Protein AF-0000000079302367 (afdb_homodimer)

Solvent-accessible surface area (backbone atoms only — not comparable to full-atom values): 34141 Å² total; per-residue (Å²): 117,46,9,72,86,81,60,44,72,35,74,45,74,43,63,56,77,73,46,27,23,23,68,73,56,40,56,49,46,55,49,51,53,35,51,49,46,25,59,76,66,64,60,62,61,90,59,39,60,32,37,29,48,34,66,18,32,57,46,22,48,43,43,52,51,46,42,41,73,74,53,30,48,51,33,35,38,31,72,40,42,55,56,62,70,60,32,54,51,22,50,52,38,38,52,52,52,26,62,77,69,74,44,51,33,32,38,38,47,39,31,80,61,70,69,45,25,35,63,58,44,14,68,52,58,70,42,57,46,66,57,51,44,48,49,49,50,55,51,51,54,32,51,50,28,52,76,68,68,24,61,33,37,37,40,38,48,23,22,51,55,53,34,18,51,51,51,51,36,46,36,53,60,39,70,70,59,56,59,60,58,66,53,55,39,76,58,49,89,82,36,42,15,40,26,25,55,36,42,82,36,44,65,65,57,50,48,50,48,27,58,75,72,64,58,77,51,49,84,74,72,65,84,78,53,70,84,38,64,61,57,54,40,35,53,29,50,46,57,49,28,73,80,37,58,35,37,56,58,39,22,44,50,34,36,62,70,65,45,40,74,42,56,57,77,69,83,79,74,74,70,38,55,11,77,83,70,54,47,61,18,80,48,63,60,30,71,60,57,52,46,51,50,47,26,52,54,49,32,33,75,70,65,74,39,62,86,82,66,73,92,58,92,70,79,79,65,44,77,51,131,116,46,10,72,85,80,60,46,70,35,73,44,74,42,63,57,76,73,47,28,22,21,68,71,57,39,56,48,47,54,49,51,54,34,50,49,45,25,59,75,66,63,60,61,61,89,59,38,60,33,37,27,49,33,65,19,33,56,47,21,48,44,44,53,51,46,42,41,73,73,53,29,49,51,33,33,38,30,70,41,44,55,55,61,68,59,33,53,51,21,50,50,39,39,52,52,52,27,62,76,67,73,44,50,34,32,37,37,47,39,31,81,60,70,70,47,24,34,63,58,44,13,68,53,56,71,43,57,46,65,57,50,41,49,48,49,50,55,50,51,54,35,51,49,28,53,75,69,69,25,60,33,36,36,40,37,49,23,22,50,56,53,35,19,49,51,49,51,36,46,37,54,61,39,68,71,60,56,61,59,56,65,55,58,40,75,58,49,90,81,35,42,15,39,28,26,56,36,42,83,36,43,64,65,55,51,48,49,47,27,57,76,73,65,58,78,52,50,84,74,72,65,84,76,52,69,85,39,64,58,58,53,40,34,51,28,50,47,58,50,27,73,78,37,58,36,36,57,58,39,24,43,51,33,37,62,70,66,46,41,71,44,57,62,76,70,79,80,76,75,70,40,54,11,77,83,73,54,48,62,18,80,49,63,58,29,71,60,58,51,46,51,51,47,26,52,54,48,32,34,74,70,66,75,40,60,86,82,65,74,91,58,92,72,77,80,66,44,76,52,129

Nearest PDB structures (foldseek):
  5ztb-assembly3_C  TM=9.792E-01  e=1.401E-47  Thermus thermophilus HB27
  5gha-assembly2_C  TM=9.836E-01  e=6.982E-47  Thermus thermophilus HB27
  5gha-assembly1_A  TM=9.808E-01  e=7.800E-47  Thermus thermophilus HB27
  5b4f-assembly1_A-2  TM=9.848E-01  e=1.552E-45  Thermus thermophilus HB27
  5mko-assembly1_A  TM=9.497E-01  e=3.159E-29  Pyrococcus horikoshii OT3

Organism: Thermus brockianus (NCBI:txid56956)

Foldseek 3Di:
DAAPPPRHDFDDDQVLVPGTHHLVVLLVCLLVLLVVLCVVVVVDDQQEAEEQEAQQALLSLLVQVSCVVSNHLYEYEYEQQPLPPSSVVRVVLVLVSCVVVVHKYWYHYPCVQFNDGLVLLCVQLVHQSVVLVVVLCQLVQLQCCVVVVHQEYEYRDALLQLLLQCVVCVVVPDLQSLLQRDQWDHDDVSGHIYGYSRNQPDPVSSVSNCVSVVRDGDPDDRPSCPPPSSVVSSVVVVVVCVVPPNVSNCSNVVSVPPPSVVSPNPDDQDWFAAPQAGHTDNDNHHPNVVSSVSSVVRCVVVPVDPPPDDGHSDDDIDIDD/DAAPPPRHDFDDDQVLVPGTHHLVVLLVVLLVLLVVLCVVVVVDDQQEAEEQEAQQALLSLLVQVSCVVSNHLYEYEYEQQPLPPSSVVRVVLVLVSCVVVVHKYWYHYPCVQFNDGLVLLCVQLVHQSVVLVVVLVQLVQLQCCVVVVHQEYEYRDALLQLLLQCVVCVVVPDLQSLLQRDQWRHDDVSGHIYGYSRNQPDPVSSVSNCVSVVRDGDPDDRPSCPPPSSVVSSVVVVVVCVVPPNVSVCSNVVSVPPPSVVSPDDDDQDWFAAPQAGHTDNDNHHPNVVSSVSSVVSCVVVPVDPPPDDGHSDDDIDIDD

Sequence (642 aa):
MVCKVCGEKAQVEVRSRGFALCRAHYLDWFVKETERAIRRHGMLKPGERVLVAVSGGKDSLALWDVLSRLGYEAVGLHIELGIGEYSRRSLEVTEAFARERGLELWVVDLKEAYGFGVPELAALSGRVACSACGLSKRYILNQVAVEGGFRAVATGHNLDDEAAVLFGNLLNPQEDALVRQGPVLPEKPGLAARVKPFYRFSEREVLSYTLLRGIRYLHEECPNAQGAKSLLYKEALNLVEKEMPGAKLRFLEGFLEKLQPRLQAGEEVALRECERCGYPTTGSVCSFCRMWDAVYRRAKKRRLLPEEAAFHPHVEPLRVRMVCKVCGEKAQVEVRSRGFALCRAHYLDWFVKETERAIRRHGMLKPGERVLVAVSGGKDSLALWDVLSRLGYEAVGLHIELGIGEYSRRSLEVTEAFARERGLELWVVDLKEAYGFGVPELAALSGRVACSACGLSKRYILNQVAVEGGFRAVATGHNLDDEAAVLFGNLLNPQEDALVRQGPVLPEKPGLAARVKPFYRFSEREVLSYTLLRGIRYLHEECPNAQGAKSLLYKEALNLVEKEMPGAKLRFLEGFLEKLQPRLQAGEEVALRECERCGYPTTGSVCSFCRMWDAVYRRAKKRRLLPEEAAFHPHVEPLRVR

pLDDT: mean 94.35, std 5.66, range [59.5, 98.94]

Structure (mmCIF, N/CA/C/O backbone):
data_AF-0000000079302367-model_v1
#
loop_
_entity.id
_entity.type
_entity.pdbx_description
1 polymer 'ATP pyrophosphatase'
#
loop_
_atom_site.group_PDB
_atom_site.id
_atom_site.type_symbol
_atom_site.label_atom_id
_atom_site.label_alt_id
_atom_site.label_comp_id
_atom_site.label_asym_id
_atom_site.label_entity_id
_atom_site.label_seq_id
_atom_site.pdbx_PDB_ins_code
_atom_site.Cartn_x
_atom_site.Cartn_y
_atom_site.Cartn_z
_atom_site.occupancy
_atom_site.B_iso_or_equiv
_atom_site.auth_seq_id
_atom_site.auth_comp_id
_atom_site.auth_asym_id
_atom_site.auth_atom_id
_atom_site.pdbx_PDB_model_num
ATOM 1 N N . MET A 1 1 ? 28.938 3.402 14.266 1 86.81 1 MET A N 1
ATOM 2 C CA . MET A 1 1 ? 28.781 4.059 12.969 1 86.81 1 MET A CA 1
ATOM 3 C C . MET A 1 1 ? 29.453 5.43 12.977 1 86.81 1 MET A C 1
ATOM 5 O O . MET A 1 1 ? 29.609 6.043 14.031 1 86.81 1 MET A O 1
ATOM 9 N N . VAL A 1 2 ? 29.953 5.891 11.805 1 95.12 2 VAL A N 1
ATOM 10 C CA . VAL A 1 2 ? 30.688 7.152 11.75 1 95.12 2 VAL A CA 1
ATOM 11 C C . VAL A 1 2 ? 29.922 8.156 10.883 1 95.12 2 VAL A C 1
ATOM 13 O O . VAL A 1 2 ? 29.156 7.766 10 1 95.12 2 VAL A O 1
ATOM 16 N N . CYS A 1 3 ? 30.156 9.367 11.234 1 97.56 3 CYS A N 1
ATOM 17 C CA . CYS A 1 3 ? 29.547 10.461 10.477 1 97.56 3 CYS A CA 1
ATOM 18 C C . CYS A 1 3 ? 30.062 10.477 9.039 1 97.56 3 CYS A C 1
ATOM 20 O O . CYS A 1 3 ? 31.266 10.484 8.805 1 97.56 3 CYS A O 1
ATOM 22 N N . LYS A 1 4 ? 29.203 10.562 8.117 1 96.38 4 LYS A N 1
ATOM 23 C CA . LYS A 1 4 ? 29.531 10.516 6.699 1 96.38 4 LYS A CA 1
ATOM 24 C C . LYS A 1 4 ? 30.344 11.75 6.281 1 96.38 4 LYS A C 1
ATOM 26 O O . LYS A 1 4 ? 31.141 11.688 5.348 1 96.38 4 LYS A O 1
ATOM 31 N N . VAL A 1 5 ? 30.156 12.852 6.996 1 96.5 5 VAL A N 1
ATOM 32 C CA . VAL A 1 5 ? 30.734 14.133 6.59 1 96.5 5 VAL A CA 1
ATOM 33 C C . VAL A 1 5 ? 32.094 14.312 7.238 1 96.5 5 VAL A C 1
ATOM 35 O O . VAL A 1 5 ? 33.094 14.609 6.555 1 96.5 5 VAL A O 1
ATOM 38 N N . CYS A 1 6 ? 32.281 14.039 8.539 1 97.31 6 CYS A N 1
ATOM 39 C CA . CYS A 1 6 ? 33.531 14.414 9.227 1 97.31 6 CYS A CA 1
ATOM 40 C C . CYS A 1 6 ? 34.25 13.18 9.758 1 97.31 6 CYS A C 1
ATOM 42 O O . CYS A 1 6 ? 35.375 13.281 10.266 1 97.31 6 CYS A O 1
ATOM 44 N N . GLY A 1 7 ? 33.562 12.086 9.82 1 96 7 GLY A N 1
ATOM 45 C CA . GLY A 1 7 ? 34.219 10.859 10.25 1 96 7 GLY A CA 1
ATOM 46 C C . GLY A 1 7 ? 34.125 10.633 11.75 1 96 7 GLY A C 1
ATOM 47 O O . GLY A 1 7 ? 34.5 9.562 12.242 1 96 7 GLY A O 1
ATOM 48 N N . GLU A 1 8 ? 33.594 11.586 12.492 1 96.56 8 GLU A N 1
ATOM 49 C CA . GLU A 1 8 ? 33.438 11.438 13.938 1 96.56 8 GLU A CA 1
ATOM 50 C C . GLU A 1 8 ? 32.312 10.484 14.273 1 96.56 8 GLU A C 1
ATOM 52 O O . GLU A 1 8 ? 31.609 9.992 13.367 1 96.56 8 GLU A O 1
ATOM 57 N N . LYS A 1 9 ? 32.188 10.352 15.562 1 97.06 9 LYS A N 1
ATOM 58 C CA . LYS A 1 9 ? 31.141 9.445 16 1 97.06 9 LYS A CA 1
ATOM 59 C C . LYS A 1 9 ? 29.766 9.961 15.594 1 97.06 9 LYS A C 1
ATOM 61 O O . LYS A 1 9 ? 29.422 11.109 15.867 1 97.06 9 LYS A O 1
ATOM 66 N N . ALA A 1 10 ? 29 9.125 14.938 1 97.06 10 ALA A N 1
ATOM 67 C CA . ALA A 1 10 ? 27.656 9.5 14.516 1 97.06 10 ALA A CA 1
ATOM 68 C C . ALA A 1 10 ? 26.672 9.422 15.68 1 97.06 10 ALA A C 1
ATOM 70 O O . ALA A 1 10 ? 26.859 8.641 16.609 1 97.06 10 ALA A O 1
ATOM 71 N N . GLN A 1 11 ? 25.641 10.227 15.602 1 97 11 GLN A N 1
ATOM 72 C CA . GLN A 1 11 ? 24.609 10.203 16.625 1 97 11 GLN A CA 1
ATOM 73 C C . GLN A 1 11 ? 23.266 9.773 16.047 1 97 11 GLN A C 1
ATOM 75 O O . GLN A 1 11 ? 22.375 9.344 16.766 1 97 11 GLN A O 1
ATOM 80 N N . VAL A 1 12 ? 23.125 9.953 14.742 1 97.62 12 VAL A N 1
ATOM 81 C CA . VAL A 1 12 ? 21.859 9.594 14.094 1 97.62 12 VAL A CA 1
ATOM 82 C C . VAL A 1 12 ? 22.141 8.75 12.852 1 97.62 12 VAL A C 1
ATOM 84 O O . VAL A 1 12 ? 22.938 9.148 12 1 97.62 12 VAL A O 1
ATOM 87 N N . GLU A 1 13 ? 21.516 7.691 12.773 1 96 13 GLU A N 1
ATOM 88 C CA . GLU A 1 13 ? 21.547 6.875 11.562 1 96 13 GLU A CA 1
ATOM 89 C C . GLU A 1 13 ? 20.344 7.168 10.672 1 96 13 GLU A C 1
ATOM 91 O O . GLU A 1 13 ? 19.188 7.047 11.109 1 96 13 GLU A O 1
ATOM 96 N N . VAL A 1 14 ? 20.625 7.637 9.492 1 94.94 14 VAL A N 1
ATOM 97 C CA . VAL A 1 14 ? 19.578 7.801 8.484 1 94.94 14 VAL A CA 1
ATOM 98 C C . VAL A 1 14 ? 19.5 6.551 7.613 1 94.94 14 VAL A C 1
ATOM 100 O O . VAL A 1 14 ? 19.969 6.551 6.473 1 94.94 14 VAL A O 1
ATOM 103 N N . ARG A 1 15 ? 18.797 5.578 8.016 1 89.31 15 ARG A N 1
ATOM 104 C CA . ARG A 1 15 ? 18.781 4.238 7.441 1 89.31 15 ARG A CA 1
ATOM 105 C C . ARG A 1 15 ? 18.219 4.254 6.027 1 89.31 15 ARG A C 1
ATOM 107 O O . ARG A 1 15 ? 18.688 3.52 5.156 1 89.31 15 ARG A O 1
ATOM 114 N N . SER A 1 16 ? 17.219 5.023 5.848 1 90.69 16 SER A N 1
ATOM 115 C CA . SER A 1 16 ? 16.547 5.094 4.555 1 90.69 16 SER A CA 1
ATOM 116 C C . SER A 1 16 ? 17.5 5.594 3.467 1 90.69 16 SER A C 1
ATOM 118 O O . SER A 1 16 ? 17.297 5.312 2.283 1 90.69 16 SER A O 1
ATOM 120 N N . ARG A 1 17 ? 18.516 6.289 3.916 1 90.25 17 ARG A N 1
ATOM 121 C CA . ARG A 1 17 ? 19.438 6.895 2.951 1 90.25 17 ARG A CA 1
ATOM 122 C C . ARG A 1 17 ? 20.812 6.254 3.027 1 90.25 17 ARG A C 1
ATOM 124 O O . ARG A 1 17 ? 21.703 6.578 2.232 1 90.25 17 ARG A O 1
ATOM 131 N N . GLY A 1 18 ? 21.094 5.422 3.996 1 91.19 18 GLY A N 1
ATOM 132 C CA . GLY A 1 18 ? 22.297 4.594 4.051 1 91.19 18 GLY A CA 1
ATOM 133 C C . GLY A 1 18 ? 23.5 5.316 4.617 1 91.19 18 GLY A C 1
ATOM 134 O O . GLY A 1 18 ? 24.625 5.059 4.211 1 91.19 18 GLY A O 1
ATOM 135 N N . PHE A 1 19 ? 23.234 6.402 5.43 1 95.56 19 PHE A N 1
ATOM 136 C CA . PHE A 1 19 ? 24.359 7.07 6.059 1 95.56 19 PHE A CA 1
ATOM 137 C C . PHE A 1 19 ? 24.031 7.465 7.492 1 95.56 19 PHE A C 1
ATOM 139 O O . PHE A 1 19 ? 22.922 7.238 7.961 1 95.56 19 PHE A O 1
ATOM 146 N N . ALA A 1 20 ? 25.047 7.926 8.195 1 97.56 20 ALA A N 1
ATOM 147 C CA . ALA A 1 20 ? 24.906 8.414 9.562 1 97.56 20 ALA A CA 1
ATOM 148 C C . ALA A 1 20 ? 25.609 9.75 9.742 1 97.56 20 ALA A C 1
ATOM 150 O O . ALA A 1 20 ? 26.531 10.086 8.977 1 97.56 20 ALA A O 1
ATOM 151 N N . LEU A 1 21 ? 25.125 10.508 10.719 1 98.31 21 LEU A N 1
ATOM 152 C CA . LEU A 1 21 ? 25.672 11.844 10.93 1 98.31 21 LEU A CA 1
ATOM 153 C C . LEU A 1 21 ? 25.844 12.133 12.414 1 98.31 21 LEU A C 1
ATOM 155 O O . LEU A 1 21 ? 25.094 11.609 13.242 1 98.31 21 LEU A O 1
ATOM 159 N N . CYS A 1 22 ? 26.938 12.914 12.719 1 98.19 22 CYS A N 1
ATOM 160 C CA . CYS A 1 22 ? 27.047 13.453 14.07 1 98.19 22 CYS A CA 1
ATOM 161 C C . CYS A 1 22 ? 26.016 14.539 14.312 1 98.19 22 CYS A C 1
ATOM 163 O O . CYS A 1 22 ? 25.281 14.914 13.398 1 98.19 22 CYS A O 1
ATOM 165 N N . ARG A 1 23 ? 25.984 15.078 15.508 1 97.81 23 ARG A N 1
ATOM 166 C CA . ARG A 1 23 ? 24.969 16.062 15.891 1 97.81 23 ARG A CA 1
ATOM 167 C C . ARG A 1 23 ? 25 17.281 14.969 1 97.81 23 ARG A C 1
ATOM 169 O O . ARG A 1 23 ? 23.984 17.641 14.375 1 97.81 23 ARG A O 1
ATOM 176 N N . ALA A 1 24 ? 26.141 17.875 14.859 1 98.06 24 ALA A N 1
ATOM 177 C CA . ALA A 1 24 ? 26.281 19.125 14.117 1 98.06 24 ALA A CA 1
ATOM 178 C C . ALA A 1 24 ? 25.906 18.938 12.648 1 98.06 24 ALA A C 1
ATOM 180 O O . ALA A 1 24 ? 25.172 19.75 12.07 1 98.06 24 ALA A O 1
ATOM 181 N N . HIS A 1 25 ? 26.344 17.875 12.094 1 98.56 25 HIS A N 1
ATOM 182 C CA . HIS A 1 25 ? 26.141 17.672 10.664 1 98.56 25 HIS A CA 1
ATOM 183 C C . HIS A 1 25 ? 24.719 17.188 10.383 1 98.56 25 HIS A C 1
ATOM 185 O O . HIS A 1 25 ? 24.172 17.438 9.305 1 98.56 25 HIS A O 1
ATOM 191 N N . TYR A 1 26 ? 24.031 16.516 11.375 1 98.5 26 TYR A N 1
ATOM 192 C CA . TYR A 1 26 ? 22.641 16.141 11.203 1 98.5 26 TYR A CA 1
ATOM 193 C C . TYR A 1 26 ? 21.75 17.375 11.172 1 98.5 26 TYR A C 1
ATOM 195 O O . TYR A 1 26 ? 20.859 17.5 10.32 1 98.5 26 TYR A O 1
ATOM 203 N N . LEU A 1 27 ? 22.016 18.266 12.117 1 98.56 27 LEU A N 1
ATOM 204 C CA . LEU A 1 27 ? 21.234 19.484 12.18 1 98.56 27 LEU A CA 1
ATOM 205 C C . LEU A 1 27 ? 21.391 20.297 10.898 1 98.56 27 LEU A C 1
ATOM 207 O O . LEU A 1 27 ? 20.406 20.812 10.352 1 98.56 27 LEU A O 1
ATOM 211 N N . ASP A 1 28 ? 22.562 20.312 10.375 1 98.44 28 ASP A N 1
ATOM 212 C CA . ASP A 1 28 ? 22.828 21.031 9.125 1 98.44 28 ASP A CA 1
ATOM 213 C C . ASP A 1 28 ? 22.156 20.344 7.945 1 98.44 28 ASP A C 1
ATOM 215 O O . ASP A 1 28 ? 21.516 21 7.121 1 98.44 28 ASP A O 1
ATOM 219 N N . TRP A 1 29 ? 22.312 19.078 7.926 1 98.19 29 TRP A N 1
ATOM 220 C CA . TRP A 1 29 ? 21.75 18.281 6.84 1 98.19 29 TRP A CA 1
ATOM 221 C C . TRP A 1 29 ? 20.219 18.422 6.801 1 98.19 29 TRP A C 1
ATOM 223 O O . TRP A 1 29 ? 19.641 18.609 5.727 1 98.19 29 TRP A O 1
ATOM 233 N N . PHE A 1 30 ? 19.578 18.359 7.906 1 98.69 30 PHE A N 1
ATOM 234 C CA . PHE A 1 30 ? 18.125 18.422 8.008 1 98.69 30 PHE A CA 1
ATOM 235 C C . PHE A 1 30 ? 17.609 19.75 7.461 1 98.69 30 PHE A C 1
ATOM 237 O O . PHE A 1 30 ? 16.656 19.766 6.68 1 98.69 30 PHE A O 1
ATOM 244 N N . VAL A 1 31 ? 18.25 20.828 7.816 1 98.75 31 VAL A N 1
ATOM 245 C CA . VAL A 1 31 ? 17.859 22.172 7.375 1 98.75 31 VAL A CA 1
ATOM 246 C C . VAL A 1 31 ? 18.094 22.312 5.871 1 98.75 31 VAL A C 1
ATOM 248 O O . VAL A 1 31 ? 17.234 22.781 5.141 1 98.75 31 VAL A O 1
ATOM 251 N N . LYS A 1 32 ? 19.219 21.844 5.383 1 98.31 32 LYS A N 1
ATOM 252 C CA . LYS A 1 32 ? 19.562 21.938 3.967 1 98.31 32 LYS A CA 1
ATOM 253 C C . LYS A 1 32 ? 18.625 21.094 3.113 1 98.31 32 LYS A C 1
ATOM 255 O O . LYS A 1 32 ? 18.203 21.516 2.033 1 98.31 32 LYS A O 1
ATOM 260 N N . GLU A 1 33 ? 18.359 19.906 3.619 1 98 33 GLU A N 1
ATOM 261 C CA . GLU A 1 33 ? 17.453 19.031 2.9 1 98 33 GLU A CA 1
ATOM 262 C C . GLU A 1 33 ? 16.047 19.641 2.824 1 98 33 GLU A C 1
ATOM 264 O O . GLU A 1 33 ? 15.336 19.453 1.832 1 98 33 GLU A O 1
ATOM 269 N N . THR A 1 34 ? 15.586 20.312 3.879 1 98.69 34 THR A N 1
ATOM 270 C CA . THR A 1 34 ? 14.312 21.016 3.855 1 98.69 34 THR A CA 1
ATOM 271 C C . THR A 1 34 ? 14.328 22.109 2.793 1 98.69 34 THR A C 1
ATOM 273 O O . THR A 1 34 ? 13.375 22.25 2.018 1 98.69 34 THR A O 1
ATOM 276 N N . GLU A 1 35 ? 15.383 22.859 2.732 1 98.38 35 GLU A N 1
ATOM 277 C CA . GLU A 1 35 ? 15.531 23.906 1.736 1 98.38 35 GLU A CA 1
ATOM 278 C C . GLU A 1 35 ? 15.453 23.344 0.32 1 98.38 35 GLU A C 1
ATOM 280 O O . GLU A 1 35 ? 14.82 23.938 -0.557 1 98.38 35 GLU A O 1
ATOM 285 N N . ARG A 1 36 ? 16.094 22.266 0.134 1 97.69 36 ARG A N 1
ATOM 286 C CA . ARG A 1 36 ? 16.078 21.609 -1.172 1 97.69 36 ARG A CA 1
ATOM 287 C C . ARG A 1 36 ? 14.664 21.219 -1.568 1 97.69 36 ARG A C 1
ATOM 289 O O . ARG A 1 36 ? 14.266 21.406 -2.721 1 97.69 36 ARG A O 1
ATOM 296 N N . ALA A 1 37 ? 13.953 20.672 -0.625 1 97.75 37 ALA A N 1
ATOM 297 C CA . ALA A 1 37 ? 12.57 20.297 -0.892 1 97.75 37 ALA A CA 1
ATOM 298 C C . ALA A 1 37 ? 11.727 21.516 -1.267 1 97.75 37 ALA A C 1
ATOM 300 O O . ALA A 1 37 ? 10.938 21.453 -2.211 1 97.75 37 ALA A O 1
ATOM 301 N N . ILE A 1 38 ? 11.914 22.609 -0.559 1 98.44 38 ILE A N 1
ATOM 302 C CA . ILE A 1 38 ? 11.18 23.844 -0.808 1 98.44 38 ILE A CA 1
ATOM 303 C C . ILE A 1 38 ? 11.484 24.359 -2.217 1 98.44 38 ILE A C 1
ATOM 305 O O . ILE A 1 38 ? 10.57 24.719 -2.965 1 98.44 38 ILE A O 1
ATOM 309 N N . ARG A 1 39 ? 12.719 24.281 -2.611 1 97.44 39 ARG A N 1
ATOM 310 C CA . ARG A 1 39 ? 13.141 24.766 -3.924 1 97.44 39 ARG A CA 1
ATOM 311 C C . ARG A 1 39 ? 12.648 23.844 -5.031 1 97.44 39 ARG A C 1
ATOM 313 O O . ARG A 1 39 ? 12.156 24.312 -6.062 1 97.44 39 ARG A O 1
ATOM 320 N N . ARG A 1 40 ? 12.766 22.609 -4.812 1 95.62 40 ARG A N 1
ATOM 321 C CA . ARG A 1 40 ? 12.414 21.594 -5.809 1 95.62 40 ARG A CA 1
ATOM 322 C C . ARG A 1 40 ? 10.961 21.75 -6.246 1 95.62 40 ARG A C 1
ATOM 324 O O . ARG A 1 40 ? 10.641 21.578 -7.426 1 95.62 40 ARG A O 1
ATOM 331 N N . HIS A 1 41 ? 10.102 22.125 -5.297 1 96.31 41 HIS A N 1
ATOM 332 C CA . HIS A 1 41 ? 8.68 22.156 -5.602 1 96.31 41 HIS A CA 1
ATOM 333 C C . HIS A 1 41 ? 8.141 23.594 -5.586 1 96.31 41 HIS A C 1
ATOM 335 O O . HIS A 1 41 ? 6.93 23.797 -5.602 1 96.31 41 HIS A O 1
ATOM 341 N N . GLY A 1 42 ? 9.023 24.531 -5.496 1 96.94 42 GLY A N 1
ATOM 342 C CA . GLY A 1 42 ? 8.594 25.922 -5.477 1 96.94 42 GLY A CA 1
ATOM 343 C C . GLY A 1 42 ? 7.578 26.219 -4.391 1 96.94 42 GLY A C 1
ATOM 344 O O . GLY A 1 42 ? 6.559 26.859 -4.648 1 96.94 42 GLY A O 1
ATOM 345 N N . MET A 1 43 ? 7.863 25.688 -3.205 1 98.12 43 MET A N 1
ATOM 346 C CA . MET A 1 43 ? 6.902 25.797 -2.109 1 98.12 43 MET A CA 1
ATOM 347 C C . MET A 1 43 ? 6.793 27.234 -1.611 1 98.12 43 MET A C 1
ATOM 349 O O . MET A 1 43 ? 5.691 27.719 -1.364 1 98.12 43 MET A O 1
ATOM 353 N N . LEU A 1 44 ? 7.965 27.828 -1.428 1 98.25 44 LEU A N 1
ATOM 354 C CA . LEU A 1 44 ? 8.078 29.156 -0.863 1 98.25 44 LEU A CA 1
ATOM 355 C C . LEU A 1 44 ? 9.141 29.969 -1.594 1 98.25 44 LEU A C 1
ATOM 357 O O . LEU A 1 44 ? 10.164 29.422 -2.018 1 98.25 44 LEU A O 1
ATOM 361 N N . LYS A 1 45 ? 8.852 31.219 -1.689 1 95.75 45 LYS A N 1
ATOM 362 C CA . LYS A 1 45 ? 9.875 32.125 -2.186 1 95.75 45 LYS A CA 1
ATOM 363 C C . LYS A 1 45 ? 10.844 32.531 -1.074 1 95.75 45 LYS A C 1
ATOM 365 O O . LYS A 1 45 ? 10.461 32.594 0.097 1 95.75 45 LYS A O 1
ATOM 370 N N . PRO A 1 46 ? 12.023 32.844 -1.46 1 92.75 46 PRO A N 1
ATOM 371 C CA . PRO A 1 46 ? 13 33.219 -0.432 1 92.75 46 PRO A CA 1
ATOM 372 C C . PRO A 1 46 ? 12.539 34.406 0.4 1 92.75 46 PRO A C 1
ATOM 374 O O . PRO A 1 46 ? 12.133 35.438 -0.156 1 92.75 46 PRO A O 1
ATOM 377 N N . GLY A 1 47 ? 12.555 34.25 1.681 1 91 47 GLY A N 1
ATOM 378 C CA . GLY A 1 47 ? 12.25 35.344 2.6 1 91 47 GLY A CA 1
ATOM 379 C C . GLY A 1 47 ? 10.766 35.625 2.697 1 91 47 GLY A C 1
ATOM 380 O O . GLY A 1 47 ? 10.352 36.562 3.4 1 91 47 GLY A O 1
ATOM 381 N N . GLU A 1 48 ? 10 34.875 2.104 1 95.06 48 GLU A N 1
ATOM 382 C CA . GLU A 1 48 ? 8.562 35.125 2.072 1 95.06 48 GLU A CA 1
ATOM 383 C C . GLU A 1 48 ? 7.934 34.906 3.447 1 95.06 48 GLU A C 1
ATOM 385 O O . GLU A 1 48 ? 8.438 34.125 4.246 1 95.06 48 GLU A O 1
ATOM 390 N N . ARG A 1 49 ? 6.883 35.719 3.703 1 97.25 49 ARG A N 1
ATOM 391 C CA . ARG A 1 49 ? 6.074 35.5 4.898 1 97.25 49 ARG A CA 1
ATOM 392 C C . ARG A 1 49 ? 5.234 34.25 4.754 1 97.25 49 ARG A C 1
ATOM 394 O O . ARG A 1 49 ? 4.57 34.031 3.734 1 97.25 49 ARG A O 1
ATOM 401 N N . VAL A 1 50 ? 5.324 33.375 5.719 1 98.62 50 VAL A N 1
ATOM 402 C CA . VAL A 1 50 ? 4.621 32.094 5.613 1 98.62 50 VAL A CA 1
ATOM 403 C C . VAL A 1 50 ? 3.908 31.781 6.93 1 98.62 50 VAL A C 1
ATOM 405 O O . VAL A 1 50 ? 4.441 32.031 8.008 1 98.62 50 VAL A O 1
ATOM 408 N N . LEU A 1 51 ? 2.652 31.344 6.848 1 98.75 51 LEU A N 1
ATOM 409 C CA . LEU A 1 51 ? 1.898 30.875 8.008 1 98.75 51 LEU A CA 1
ATOM 410 C C . LEU A 1 51 ? 2.205 29.406 8.289 1 98.75 51 LEU A C 1
ATOM 412 O O . LEU A 1 51 ? 2.16 28.562 7.391 1 98.75 51 LEU A O 1
ATOM 416 N N . VAL A 1 52 ? 2.609 29.094 9.5 1 98.88 52 VAL A N 1
ATOM 417 C CA . VAL A 1 52 ? 2.936 27.719 9.898 1 98.88 52 VAL A CA 1
ATOM 418 C C . VAL A 1 52 ? 1.872 27.203 10.859 1 98.88 52 VAL A C 1
ATOM 420 O O . VAL A 1 52 ? 1.611 27.797 11.898 1 98.88 52 VAL A O 1
ATOM 423 N N . ALA A 1 53 ? 1.211 26.156 10.461 1 98.75 53 ALA A N 1
ATOM 424 C CA . ALA A 1 53 ? 0.281 25.5 11.383 1 98.75 53 ALA A CA 1
ATOM 425 C C . ALA A 1 53 ? 1.027 24.812 12.516 1 98.75 53 ALA A C 1
ATOM 427 O O . ALA A 1 53 ? 1.789 23.875 12.281 1 98.75 53 ALA A O 1
ATOM 428 N N . VAL A 1 54 ? 0.812 25.219 13.742 1 98.5 54 VAL A N 1
ATOM 429 C CA . VAL A 1 54 ? 1.559 24.656 14.867 1 98.5 54 VAL A CA 1
ATOM 430 C C . VAL A 1 54 ? 0.591 24.062 15.891 1 98.5 54 VAL A C 1
ATOM 432 O O . VAL A 1 54 ? -0.35 24.734 16.328 1 98.5 54 VAL A O 1
ATOM 435 N N . SER A 1 55 ? 0.834 22.828 16.234 1 96.81 55 SER A N 1
ATOM 436 C CA . SER A 1 55 ? -0.062 22.094 17.125 1 96.81 55 SER A CA 1
ATOM 437 C C . SER A 1 55 ? 0.594 21.828 18.469 1 96.81 55 SER A C 1
ATOM 439 O O . SER A 1 55 ? -0.037 21.281 19.375 1 96.81 55 SER A O 1
ATOM 441 N N . GLY A 1 56 ? 1.856 22.141 18.625 1 96.94 56 GLY A N 1
ATOM 442 C CA . GLY A 1 56 ? 2.613 21.781 19.828 1 96.94 56 GLY A CA 1
ATOM 443 C C . GLY A 1 56 ? 3.316 20.453 19.703 1 96.94 56 GLY A C 1
ATOM 444 O O . GLY A 1 56 ? 4.137 20.094 20.547 1 96.94 56 GLY A O 1
ATOM 445 N N . GLY A 1 57 ? 3.062 19.75 18.672 1 97.06 57 GLY A N 1
ATOM 446 C CA . GLY A 1 57 ? 3.734 18.5 18.422 1 97.06 57 GLY A CA 1
ATOM 447 C C . GLY A 1 57 ? 5.133 18.656 17.859 1 97.06 57 GLY A C 1
ATOM 448 O O . GLY A 1 57 ? 5.512 19.75 17.438 1 97.06 57 GLY A O 1
ATOM 449 N N . LYS A 1 58 ? 5.848 17.578 17.781 1 97.94 58 LYS A N 1
ATOM 450 C CA . LYS A 1 58 ? 7.25 17.609 17.375 1 97.94 58 LYS A CA 1
ATOM 451 C C . LYS A 1 58 ? 7.387 18.062 15.93 1 97.94 58 LYS A C 1
ATOM 453 O O . LYS A 1 58 ? 8.289 18.844 15.602 1 97.94 58 LYS A O 1
ATOM 458 N N . ASP A 1 59 ? 6.516 17.641 15.07 1 98.38 59 ASP A N 1
ATOM 459 C CA . ASP A 1 59 ? 6.66 17.906 13.641 1 98.38 59 ASP A CA 1
ATOM 460 C C . ASP A 1 59 ? 6.414 19.391 13.328 1 98.38 59 ASP A C 1
ATOM 462 O O . ASP A 1 59 ? 7.203 20.016 12.617 1 98.38 59 ASP A O 1
ATOM 466 N N . SER A 1 60 ? 5.34 19.906 13.859 1 98.56 60 SER A N 1
ATOM 467 C CA . SER A 1 60 ? 4.984 21.297 13.57 1 98.56 60 SER A CA 1
ATOM 468 C C . SER A 1 60 ? 5.992 22.266 14.18 1 98.56 60 SER A C 1
ATOM 470 O O . SER A 1 60 ? 6.375 23.25 13.547 1 98.56 60 SER A O 1
ATOM 472 N N . LEU A 1 61 ? 6.441 21.969 15.391 1 98.75 61 LEU A N 1
ATOM 473 C CA . LEU A 1 61 ? 7.414 22.844 16.031 1 98.75 61 LEU A CA 1
ATOM 474 C C . LEU A 1 61 ? 8.766 22.766 15.336 1 98.75 61 LEU A C 1
ATOM 476 O O . LEU A 1 61 ? 9.445 23.781 15.164 1 98.75 61 LEU A O 1
ATOM 480 N N . ALA A 1 62 ? 9.148 21.547 14.93 1 98.88 62 ALA A N 1
ATOM 481 C CA . ALA A 1 62 ? 10.383 21.406 14.164 1 98.88 62 ALA A CA 1
ATOM 482 C C . ALA A 1 62 ? 10.32 22.203 12.867 1 98.88 62 ALA A C 1
ATOM 484 O O . ALA A 1 62 ? 11.281 22.891 12.5 1 98.88 62 ALA A O 1
ATOM 485 N N . LEU A 1 63 ? 9.234 22.141 12.219 1 98.94 63 LEU A N 1
ATOM 486 C CA . LEU A 1 63 ? 9.07 22.875 10.977 1 98.94 63 LEU A CA 1
ATOM 487 C C . LEU A 1 63 ? 9.203 24.375 11.227 1 98.94 63 LEU A C 1
ATOM 489 O O . LEU A 1 63 ? 9.891 25.078 10.484 1 98.94 63 LEU A O 1
ATOM 493 N N . TRP A 1 64 ? 8.492 24.844 12.258 1 98.88 64 TRP A N 1
ATOM 494 C CA . TRP A 1 64 ? 8.547 26.25 12.617 1 98.88 64 TRP A CA 1
ATOM 495 C C . TRP A 1 64 ? 9.977 26.703 12.883 1 98.88 64 TRP A C 1
ATOM 497 O O . TRP A 1 64 ? 10.414 27.75 12.398 1 98.88 64 TRP A O 1
ATOM 507 N N . ASP A 1 65 ? 10.727 25.906 13.539 1 98.81 65 ASP A N 1
ATOM 508 C CA . ASP A 1 65 ? 12.133 26.172 13.828 1 98.81 65 ASP A CA 1
ATOM 509 C C . ASP A 1 65 ? 12.961 26.25 12.547 1 98.81 65 ASP A C 1
ATOM 511 O O . ASP A 1 65 ? 13.711 27.203 12.344 1 98.81 65 ASP A O 1
ATOM 515 N N . VAL A 1 66 ? 12.805 25.281 11.703 1 98.81 66 VAL A N 1
ATOM 516 C CA . VAL A 1 66 ? 13.617 25.156 10.492 1 98.81 66 VAL A CA 1
ATOM 517 C C . VAL A 1 66 ? 13.312 26.328 9.562 1 98.81 66 VAL A C 1
ATOM 519 O O . VAL A 1 66 ? 14.234 26.938 9 1 98.81 66 VAL A O 1
ATOM 522 N N . LEU A 1 67 ? 12.039 26.656 9.359 1 98.75 67 LEU A N 1
ATOM 523 C CA . LEU A 1 67 ? 11.68 27.75 8.469 1 98.75 67 LEU A CA 1
ATOM 524 C C . LEU A 1 67 ? 12.234 29.078 8.984 1 98.75 67 LEU A C 1
ATOM 526 O O . LEU A 1 67 ? 12.688 29.906 8.195 1 98.75 67 LEU A O 1
ATOM 530 N N . SER A 1 68 ? 12.156 29.234 10.273 1 98.06 68 SER A N 1
ATOM 531 C CA . SER A 1 68 ? 12.742 30.438 10.859 1 98.06 68 SER A CA 1
ATOM 532 C C . SER A 1 68 ? 14.25 30.484 10.609 1 98.06 68 SER A C 1
ATOM 534 O O . SER A 1 68 ? 14.781 31.531 10.242 1 98.06 68 SER A O 1
ATOM 536 N N . ARG A 1 69 ? 14.922 29.422 10.75 1 97.5 69 ARG A N 1
ATOM 537 C CA . ARG A 1 69 ? 16.375 29.344 10.57 1 97.5 69 ARG A CA 1
ATOM 538 C C . ARG A 1 69 ? 16.75 29.578 9.117 1 97.5 69 ARG A C 1
ATOM 540 O O . ARG A 1 69 ? 17.844 30.062 8.82 1 97.5 69 ARG A O 1
ATOM 547 N N . LEU A 1 70 ? 15.883 29.203 8.242 1 98.12 70 LEU A N 1
ATOM 548 C CA . LEU A 1 70 ? 16.125 29.375 6.812 1 98.12 70 LEU A CA 1
ATOM 549 C C . LEU A 1 70 ? 15.883 30.828 6.395 1 98.12 70 LEU A C 1
ATOM 551 O O . LEU A 1 70 ? 16.109 31.188 5.238 1 98.12 70 LEU A O 1
ATOM 555 N N . GLY A 1 71 ? 15.367 31.641 7.293 1 97.31 71 GLY A N 1
ATOM 556 C CA . GLY A 1 71 ? 15.258 33.062 7.039 1 97.31 71 GLY A CA 1
ATOM 557 C C . GLY A 1 71 ? 13.859 33.5 6.625 1 97.31 71 GLY A C 1
ATOM 558 O O . GLY A 1 71 ? 13.641 34.656 6.254 1 97.31 71 GLY A O 1
ATOM 559 N N . TYR A 1 72 ? 12.914 32.594 6.68 1 98.12 72 TYR A N 1
ATOM 560 C CA . TYR A 1 72 ? 11.539 32.969 6.371 1 98.12 72 TYR A CA 1
ATOM 561 C C . TYR A 1 72 ? 10.906 33.75 7.52 1 98.12 72 TYR A C 1
ATOM 563 O O . TYR A 1 72 ? 11.305 33.594 8.68 1 98.12 72 TYR A O 1
ATOM 571 N N . GLU A 1 73 ? 10.023 34.625 7.188 1 97.44 73 GLU A N 1
ATOM 572 C CA . GLU A 1 73 ? 9.156 35.188 8.219 1 97.44 73 GLU A CA 1
ATOM 573 C C . GLU A 1 73 ? 8.016 34.25 8.57 1 97.44 73 GLU A C 1
ATOM 575 O O . GLU A 1 73 ? 6.898 34.375 8.078 1 97.44 73 GLU A O 1
ATOM 580 N N . ALA A 1 74 ? 8.297 33.375 9.438 1 98.19 74 ALA A N 1
ATOM 581 C CA . ALA A 1 74 ? 7.383 32.281 9.773 1 98.19 74 ALA A CA 1
ATOM 582 C C . ALA A 1 74 ? 6.492 32.656 10.953 1 98.19 74 ALA A C 1
ATOM 584 O O . ALA A 1 74 ? 6.973 32.781 12.086 1 98.19 74 ALA A O 1
ATOM 585 N N . VAL A 1 75 ? 5.234 32.844 10.711 1 98.56 75 VAL A N 1
ATOM 586 C CA . VAL A 1 75 ? 4.254 33.125 11.75 1 98.56 75 VAL A CA 1
ATOM 587 C C . VAL A 1 75 ? 3.488 31.859 12.109 1 98.56 75 VAL A C 1
ATOM 589 O O . VAL A 1 75 ? 2.924 31.188 11.234 1 98.56 75 VAL A O 1
ATOM 592 N N . GLY A 1 76 ? 3.504 31.5 13.406 1 98.69 76 GLY A N 1
ATOM 593 C CA . GLY A 1 76 ? 2.766 30.328 13.836 1 98.69 76 GLY A CA 1
ATOM 594 C C . GLY A 1 76 ? 1.289 30.594 14.047 1 98.69 76 GLY A C 1
ATOM 595 O O . GLY A 1 76 ? 0.911 31.641 14.562 1 98.69 76 GLY A O 1
ATOM 596 N N . LEU A 1 77 ? 0.461 29.656 13.625 1 98.75 77 LEU A N 1
ATOM 597 C CA . LEU A 1 77 ? -0.959 29.672 13.953 1 98.75 77 LEU A CA 1
ATOM 598 C C . LEU A 1 77 ? -1.347 28.438 14.758 1 98.75 77 LEU A C 1
ATOM 600 O O . LEU A 1 77 ? -1.148 27.312 14.297 1 98.75 77 LEU A O 1
ATOM 604 N N . HIS A 1 78 ? -1.802 28.656 15.93 1 98.62 78 HIS A N 1
ATOM 605 C CA . HIS A 1 78 ? -2.326 27.609 16.797 1 98.62 78 HIS A CA 1
ATOM 606 C C . HIS A 1 78 ? -3.838 27.719 16.953 1 98.62 78 HIS A C 1
ATOM 608 O O . HIS A 1 78 ? -4.355 28.812 17.203 1 98.62 78 HIS A O 1
ATOM 614 N N . ILE A 1 79 ? -4.535 26.641 16.75 1 97.75 79 ILE A N 1
ATOM 615 C CA . ILE A 1 79 ? -5.98 26.594 16.969 1 97.75 79 ILE A CA 1
ATOM 616 C C . ILE A 1 79 ? -6.289 25.797 18.234 1 97.75 79 ILE A C 1
ATOM 618 O O . ILE A 1 79 ? -6.023 24.594 18.297 1 97.75 79 ILE A O 1
ATOM 622 N N . GLU A 1 80 ? -6.777 26.5 19.203 1 96.25 80 GLU A N 1
ATOM 623 C CA . GLU A 1 80 ? -7.262 25.828 20.406 1 96.25 80 GLU A CA 1
ATOM 624 C C . GLU A 1 80 ? -8.594 25.125 20.141 1 96.25 80 GLU A C 1
ATOM 626 O O . GLU A 1 80 ? -9.625 25.781 20 1 96.25 80 GLU A O 1
ATOM 631 N N . LEU A 1 81 ? -8.609 23.812 20.266 1 95.12 81 LEU A N 1
ATOM 632 C CA . LEU A 1 81 ? -9.727 23 19.766 1 95.12 81 LEU A CA 1
ATOM 633 C C . LEU A 1 81 ? -10.656 22.609 20.922 1 95.12 81 LEU A C 1
ATOM 635 O O . LEU A 1 81 ? -11.742 22.078 20.688 1 95.12 81 LEU A O 1
ATOM 639 N N . GLY A 1 82 ? -10.219 22.781 22.141 1 94.56 82 GLY A N 1
ATOM 640 C CA . GLY A 1 82 ? -11.07 22.547 23.297 1 94.56 82 GLY A CA 1
ATOM 641 C C . GLY A 1 82 ? -11.156 21.094 23.703 1 94.56 82 GLY A C 1
ATOM 642 O O . GLY A 1 82 ? -12.18 20.641 24.203 1 94.56 82 GLY A O 1
ATOM 643 N N . ILE A 1 83 ? -10.117 20.406 23.406 1 92.88 83 ILE A N 1
ATOM 644 C CA . ILE A 1 83 ? -10.094 19 23.75 1 92.88 83 ILE A CA 1
ATOM 645 C C . ILE A 1 83 ? -9.484 18.812 25.141 1 92.88 83 ILE A C 1
ATOM 647 O O . ILE A 1 83 ? -8.453 18.156 25.297 1 92.88 83 ILE A O 1
ATOM 651 N N . GLY A 1 84 ? -10 19.422 26.156 1 91.25 84 GLY A N 1
ATOM 652 C CA . GLY A 1 84 ? -9.625 19.281 27.562 1 91.25 84 GLY A CA 1
ATOM 653 C C . GLY A 1 84 ? -8.172 19.641 27.828 1 91.25 84 GLY A C 1
ATOM 654 O O . GLY A 1 84 ? -7.695 20.672 27.359 1 91.25 84 GLY A O 1
ATOM 655 N N . GLU A 1 85 ? -7.512 18.797 28.656 1 92.44 85 GLU A N 1
ATOM 656 C CA . GLU A 1 85 ? -6.141 19.031 29.094 1 92.44 85 GLU A CA 1
ATOM 657 C C . GLU A 1 85 ? -5.164 18.953 27.922 1 92.44 85 GLU A C 1
ATOM 659 O O . GLU A 1 85 ? -4.156 19.672 27.906 1 92.44 85 GLU A O 1
ATOM 664 N N . TYR A 1 86 ? -5.512 18.188 26.984 1 93.19 86 TYR A N 1
ATOM 665 C CA . TYR A 1 86 ? -4.664 18.031 25.812 1 93.19 86 TYR A CA 1
ATOM 666 C C . TYR A 1 86 ? -4.48 19.359 25.094 1 93.19 86 TYR A C 1
ATOM 668 O O . TYR A 1 86 ? -3.357 19.75 24.781 1 93.19 86 TYR A O 1
ATOM 676 N N . SER A 1 87 ? -5.578 20.078 24.875 1 94.25 87 SER A N 1
ATOM 677 C CA . SER A 1 87 ? -5.527 21.359 24.188 1 94.25 87 SER A CA 1
ATOM 678 C C . SER A 1 87 ? -4.781 22.406 25.016 1 94.25 87 SER A C 1
ATOM 680 O O . SER A 1 87 ? -4.027 23.219 24.469 1 94.25 87 SER A O 1
ATOM 682 N N . ARG A 1 88 ? -5.008 22.391 26.25 1 93.75 88 ARG A N 1
ATOM 683 C CA . ARG A 1 88 ? -4.344 23.344 27.141 1 93.75 88 ARG A CA 1
ATOM 684 C C . ARG A 1 88 ? -2.832 23.156 27.109 1 93.75 88 ARG A C 1
ATOM 686 O O . ARG A 1 88 ? -2.084 24.125 26.969 1 93.75 88 ARG A O 1
ATOM 693 N N . ARG A 1 89 ? -2.395 21.938 27.234 1 96 89 ARG A N 1
ATOM 694 C CA . ARG A 1 89 ? -0.965 21.641 27.234 1 96 89 ARG A CA 1
ATOM 695 C C . ARG A 1 89 ? -0.348 21.969 25.875 1 96 89 ARG A C 1
ATOM 697 O O . ARG A 1 89 ? 0.786 22.438 25.797 1 96 89 ARG A O 1
ATOM 704 N N . SER A 1 90 ? -1.081 21.672 24.875 1 96.25 90 SER A N 1
ATOM 705 C CA . SER A 1 90 ? -0.641 21.984 23.516 1 96.25 90 SER A CA 1
ATOM 706 C C . SER A 1 90 ? -0.358 23.469 23.359 1 96.25 90 SER A C 1
ATOM 708 O O . SER A 1 90 ? 0.684 23.859 22.828 1 96.25 90 SER A O 1
ATOM 710 N N . LEU A 1 91 ? -1.259 24.297 23.781 1 96.56 91 LEU A N 1
ATOM 711 C CA . LEU A 1 91 ? -1.093 25.75 23.703 1 96.56 91 LEU A CA 1
ATOM 712 C C . LEU A 1 91 ? 0.099 26.203 24.531 1 96.56 91 LEU A C 1
ATOM 714 O O . LEU A 1 91 ? 0.899 27.031 24.078 1 96.56 91 LEU A O 1
ATOM 718 N N . GLU A 1 92 ? 0.199 25.688 25.688 1 97.19 92 GLU A N 1
ATOM 719 C CA . GLU A 1 92 ? 1.28 26.062 26.594 1 97.19 92 GLU A CA 1
ATOM 720 C C . GLU A 1 92 ? 2.645 25.797 25.969 1 97.19 92 GLU A C 1
ATOM 722 O O . GLU A 1 92 ? 3.531 26.656 26 1 97.19 92 GLU A O 1
ATOM 727 N N . VAL A 1 93 ? 2.783 24.625 25.453 1 97.69 93 VAL A N 1
ATOM 728 C CA . VAL A 1 93 ? 4.051 24.219 24.844 1 97.69 93 VAL A CA 1
ATOM 729 C C . VAL A 1 93 ? 4.344 25.109 23.625 1 97.69 93 VAL A C 1
ATOM 731 O O . VAL A 1 93 ? 5.488 25.516 23.406 1 97.69 93 VAL A O 1
ATOM 734 N N . THR A 1 94 ? 3.361 25.406 22.859 1 98.19 94 THR A N 1
ATOM 735 C CA . THR A 1 94 ? 3.51 26.219 21.656 1 98.19 94 THR A CA 1
ATOM 736 C C . THR A 1 94 ? 3.9 27.641 22.016 1 98.19 94 THR A C 1
ATOM 738 O O . THR A 1 94 ? 4.797 28.219 21.406 1 98.19 94 THR A O 1
ATOM 741 N N . GLU A 1 95 ? 3.232 28.188 23 1 98.06 95 GLU A N 1
ATOM 742 C CA . GLU A 1 95 ? 3.551 29.531 23.469 1 98.06 95 GLU A CA 1
ATOM 743 C C . GLU A 1 95 ? 4.977 29.609 24.016 1 98.06 95 GLU A C 1
ATOM 745 O O . GLU A 1 95 ? 5.699 30.578 23.734 1 98.06 95 GLU A O 1
ATOM 750 N N . ALA A 1 96 ? 5.355 28.672 24.797 1 97.88 96 ALA A N 1
ATOM 751 C CA . ALA A 1 96 ? 6.711 28.625 25.328 1 97.88 96 ALA A CA 1
ATOM 752 C C . ALA A 1 96 ? 7.746 28.578 24.219 1 97.88 96 ALA A C 1
ATOM 754 O O . ALA A 1 96 ? 8.773 29.266 24.281 1 97.88 96 ALA A O 1
ATOM 755 N N . PHE A 1 97 ? 7.488 27.766 23.234 1 98.12 97 PHE A N 1
ATOM 756 C CA . PHE A 1 97 ? 8.367 27.656 22.062 1 98.12 97 PHE A CA 1
ATOM 757 C C . PHE A 1 97 ? 8.547 29 21.375 1 98.12 97 PHE A C 1
ATOM 759 O O . PHE A 1 97 ? 9.664 29.391 21.062 1 98.12 97 PHE A O 1
ATOM 766 N N . ALA A 1 98 ? 7.422 29.688 21.094 1 98.19 98 ALA A N 1
ATOM 767 C CA . ALA A 1 98 ? 7.438 30.984 20.422 1 98.19 98 ALA A CA 1
ATOM 768 C C . ALA A 1 98 ? 8.234 32 21.234 1 98.19 98 ALA A C 1
ATOM 770 O O . ALA A 1 98 ? 9.086 32.719 20.672 1 98.19 98 ALA A O 1
ATOM 771 N N . ARG A 1 99 ? 8 32.062 22.484 1 97.44 99 ARG A N 1
ATOM 772 C CA . ARG A 1 99 ? 8.656 33 23.375 1 97.44 99 ARG A CA 1
ATOM 773 C C . ARG A 1 99 ? 10.164 32.781 23.406 1 97.44 99 ARG A C 1
ATOM 775 O O . ARG A 1 99 ? 10.945 33.719 23.297 1 97.44 99 ARG A O 1
ATOM 782 N N . GLU A 1 100 ? 10.516 31.578 23.578 1 96.56 100 GLU A N 1
ATOM 783 C CA . GLU A 1 100 ? 11.922 31.203 23.672 1 96.56 100 GLU A CA 1
ATOM 784 C C . GLU A 1 100 ? 12.695 31.594 22.422 1 96.56 100 GLU A C 1
ATOM 786 O O . GLU A 1 100 ? 13.883 31.906 22.48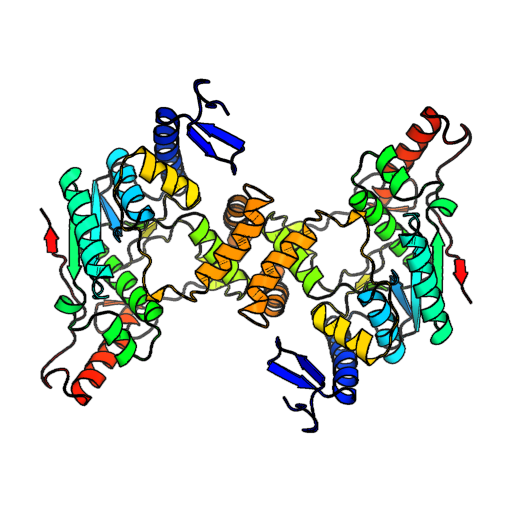4 1 96.56 100 GLU A O 1
ATOM 791 N N . ARG A 1 101 ? 12.031 31.656 21.328 1 95.94 101 ARG A N 1
ATOM 792 C CA . ARG A 1 101 ? 12.727 31.828 20.062 1 95.94 101 ARG A CA 1
ATOM 793 C C . ARG A 1 101 ? 12.391 33.188 19.438 1 95.94 101 ARG A C 1
ATOM 795 O O . ARG A 1 101 ? 12.883 33.5 18.344 1 95.94 101 ARG A O 1
ATOM 802 N N . GLY A 1 102 ? 11.555 33.938 20.078 1 96.56 102 GLY A N 1
ATOM 803 C CA . GLY A 1 102 ? 11.164 35.219 19.578 1 96.56 102 GLY A CA 1
ATOM 804 C C . GLY A 1 102 ? 10.336 35.156 18.297 1 96.56 102 GLY A C 1
ATOM 805 O O . GLY A 1 102 ? 10.516 35.969 17.391 1 96.56 102 GLY A O 1
ATOM 806 N N . LEU A 1 103 ? 9.492 34.219 18.219 1 97.69 103 LEU A N 1
ATOM 807 C CA . LEU A 1 103 ? 8.664 34.031 17.031 1 97.69 103 LEU A CA 1
ATOM 808 C C . LEU A 1 103 ? 7.254 34.531 17.266 1 97.69 103 LEU A C 1
ATOM 810 O O . LEU A 1 103 ? 6.766 34.531 18.391 1 97.69 103 LEU A O 1
ATOM 814 N N . GLU A 1 104 ? 6.602 35 16.203 1 98 104 GLU A N 1
ATOM 815 C CA . GLU A 1 104 ? 5.234 35.5 16.281 1 98 104 GLU A CA 1
ATOM 816 C C . GLU A 1 104 ? 4.227 34.344 16.234 1 98 104 GLU A C 1
ATOM 818 O O . GLU A 1 104 ? 4.281 33.5 15.352 1 98 104 GLU A O 1
ATOM 823 N N . LEU A 1 105 ? 3.344 34.344 17.234 1 98.5 105 LEU A N 1
ATOM 824 C CA . LEU A 1 105 ? 2.32 33.312 17.344 1 98.5 105 LEU A CA 1
ATOM 825 C C . LEU A 1 105 ? 0.923 33.906 17.312 1 98.5 105 LEU A C 1
ATOM 827 O O . LEU A 1 105 ? 0.644 34.875 18.047 1 98.5 105 LEU A O 1
ATOM 831 N N . TRP A 1 106 ? 0.144 33.406 16.375 1 98.38 106 TRP A N 1
ATOM 832 C CA . TRP A 1 106 ? -1.285 33.719 16.344 1 98.38 106 TRP A CA 1
ATOM 833 C C . TRP A 1 106 ? -2.094 32.531 16.891 1 98.38 106 TRP A C 1
ATOM 835 O O . TRP A 1 106 ? -1.757 31.375 16.672 1 98.38 106 TRP A O 1
ATOM 845 N N . VAL A 1 107 ? -3.164 32.875 17.688 1 98.12 107 VAL A N 1
ATOM 846 C CA . VAL A 1 107 ? -3.984 31.828 18.297 1 98.12 107 VAL A CA 1
ATOM 847 C C . VAL A 1 107 ? -5.457 32.062 17.969 1 98.12 107 VAL A C 1
ATOM 849 O O . VAL A 1 107 ? -5.938 33.219 18.062 1 98.12 107 VAL A O 1
ATOM 852 N N . VAL A 1 108 ? -6.137 31.078 17.547 1 97.31 108 VAL A N 1
ATOM 853 C CA . VAL A 1 108 ? -7.59 31.078 17.422 1 97.31 108 VAL A CA 1
ATOM 854 C C . VAL A 1 108 ? -8.195 30.062 18.375 1 97.31 108 VAL A C 1
ATOM 856 O O . VAL A 1 108 ? -7.824 28.891 18.359 1 97.31 108 VAL A O 1
ATOM 859 N N . ASP A 1 109 ? -9.023 30.531 19.203 1 96.19 109 ASP A N 1
ATOM 860 C CA . ASP A 1 109 ? -9.766 29.656 20.094 1 96.19 109 ASP A CA 1
ATOM 861 C C . ASP A 1 109 ? -11.125 29.297 19.516 1 96.19 109 ASP A C 1
ATOM 863 O O . ASP A 1 109 ? -12.016 30.141 19.422 1 96.19 109 ASP A O 1
ATOM 867 N N . LEU A 1 110 ? -11.32 28.078 19.219 1 95.56 110 LEU A N 1
ATOM 868 C CA . LEU A 1 110 ? -12.516 27.594 18.547 1 95.56 110 LEU A CA 1
ATOM 869 C C . LEU A 1 110 ? -13.758 27.844 19.391 1 95.56 110 LEU A C 1
ATOM 871 O O . LEU A 1 110 ? -14.781 28.297 18.891 1 95.56 110 LEU A O 1
ATOM 875 N N . LYS A 1 111 ? -13.68 27.5 20.641 1 93.56 111 LYS A N 1
ATOM 876 C CA . LYS A 1 111 ? -14.812 27.641 21.531 1 93.56 111 LYS A CA 1
ATOM 877 C C . LYS A 1 111 ? -15.18 29.109 21.719 1 93.56 111 LYS A C 1
ATOM 879 O O . LYS A 1 111 ? -16.359 29.469 21.719 1 93.56 111 LYS A O 1
ATOM 884 N N . GLU A 1 112 ? -14.188 29.906 21.891 1 92.94 112 GLU A N 1
ATOM 885 C CA . GLU A 1 112 ? -14.453 31.328 22.047 1 92.94 112 GLU A CA 1
ATOM 886 C C . GLU A 1 112 ? -15.023 31.922 20.75 1 92.94 112 GLU A C 1
ATOM 888 O O . GLU A 1 112 ? -15.906 32.781 20.797 1 92.94 112 GLU A O 1
ATOM 893 N N . ALA A 1 113 ? -14.547 31.438 19.641 1 92.38 113 ALA A N 1
ATOM 894 C CA . ALA A 1 113 ? -14.93 32 18.359 1 92.38 113 ALA A CA 1
ATOM 895 C C . ALA A 1 113 ? -16.328 31.547 17.953 1 92.38 113 ALA A C 1
ATOM 897 O O . ALA A 1 113 ? -17.109 32.344 17.406 1 92.38 113 ALA A O 1
ATOM 898 N N . TYR A 1 114 ? -16.641 30.266 18.219 1 93.12 114 TYR A N 1
ATOM 899 C CA . TYR A 1 114 ? -17.859 29.75 17.625 1 93.12 114 TYR A CA 1
ATOM 900 C C . TYR A 1 114 ? -18.766 29.141 18.688 1 93.12 114 TYR A C 1
ATOM 902 O O . TYR A 1 114 ? -19.891 28.703 18.375 1 93.12 114 TYR A O 1
ATOM 910 N N . GLY A 1 115 ? -18.312 29.016 19.906 1 92.31 115 GLY A N 1
ATOM 911 C CA . GLY A 1 115 ? -19.188 28.625 21 1 92.31 115 GLY A CA 1
ATOM 912 C C . GLY A 1 115 ? -18.938 27.203 21.484 1 92.31 115 GLY A C 1
ATOM 913 O O . GLY A 1 115 ? -19.297 26.859 22.609 1 92.31 115 GLY A O 1
ATOM 914 N N . PHE A 1 116 ? -18.375 26.422 20.625 1 94.75 116 PHE A N 1
ATOM 915 C CA . PHE A 1 116 ? -18.188 25.016 20.984 1 94.75 116 PHE A CA 1
ATOM 916 C C . PHE A 1 116 ? -16.797 24.531 20.578 1 94.75 116 PHE A C 1
ATOM 918 O O . PHE A 1 116 ? -16.25 24.969 19.562 1 94.75 116 PHE A O 1
ATOM 925 N N . GLY A 1 117 ? -16.266 23.625 21.422 1 94.5 117 GLY A N 1
ATOM 926 C CA . GLY A 1 117 ? -15.062 22.922 21.031 1 94.5 117 GLY A CA 1
ATOM 927 C C . GLY A 1 117 ? -15.336 21.641 20.266 1 94.5 117 GLY A C 1
ATOM 928 O O . GLY A 1 117 ? -16.484 21.312 19.969 1 94.5 117 GLY A O 1
ATOM 929 N N . VAL A 1 118 ? -14.281 20.859 20.016 1 94 118 VAL A N 1
ATOM 930 C CA . VAL A 1 118 ? -14.352 19.703 19.125 1 94 118 VAL A CA 1
ATOM 931 C C . VAL A 1 118 ? -15.258 18.641 19.719 1 94 118 VAL A C 1
ATOM 933 O O . VAL A 1 118 ? -16.078 18.047 19.031 1 94 118 VAL A O 1
ATOM 936 N N . PRO A 1 119 ? -15.172 18.344 21.062 1 92.56 119 PRO A N 1
ATOM 937 C CA . PRO A 1 119 ? -16.047 17.312 21.609 1 92.56 119 PRO A CA 1
ATOM 938 C C . PRO A 1 119 ? -17.531 17.641 21.453 1 92.56 119 PRO A C 1
ATOM 940 O O . PRO A 1 119 ? -18.312 16.797 21.016 1 92.56 119 PRO A O 1
ATOM 943 N N . GLU A 1 120 ? -17.906 18.859 21.766 1 93.25 120 GLU A N 1
ATOM 944 C CA . GLU A 1 120 ? -19.297 19.297 21.609 1 93.25 120 GLU A CA 1
ATOM 945 C C . GLU A 1 120 ? -19.703 19.344 20.141 1 93.25 120 GLU A C 1
ATOM 947 O O . GLU A 1 120 ? -20.828 19 19.797 1 93.25 120 GLU A O 1
ATOM 952 N N . LEU A 1 121 ? -18.781 19.781 19.344 1 92.88 121 LEU A N 1
ATOM 953 C CA . LEU A 1 121 ? -19 19.844 17.906 1 92.88 121 LEU A CA 1
ATOM 954 C C . LEU A 1 121 ? -19.312 18.453 17.359 1 92.88 121 LEU A C 1
ATOM 956 O O . LEU A 1 121 ? -20.25 18.297 16.562 1 92.88 121 LEU A O 1
ATOM 960 N N . ALA A 1 122 ? -18.562 17.5 17.734 1 91.44 122 ALA A N 1
ATOM 961 C CA . ALA A 1 122 ? -18.781 16.125 17.312 1 91.44 122 ALA A CA 1
ATOM 962 C C . ALA A 1 122 ? -20.141 15.617 17.766 1 91.44 122 ALA A C 1
ATOM 964 O O . ALA A 1 122 ? -20.875 15.016 16.984 1 91.44 122 ALA A O 1
ATOM 965 N N . ALA A 1 123 ? -20.484 15.859 18.969 1 92.94 123 ALA A N 1
ATOM 966 C CA . ALA A 1 123 ? -21.75 15.398 19.547 1 92.94 123 ALA A CA 1
ATOM 967 C C . ALA A 1 123 ? -22.938 16.031 18.844 1 92.94 123 ALA A C 1
ATOM 969 O O . ALA A 1 123 ? -23.953 15.375 18.594 1 92.94 123 ALA A O 1
ATOM 970 N N . LEU A 1 124 ? -22.797 17.266 18.5 1 93.69 124 LEU A N 1
ATOM 971 C CA . LEU A 1 124 ? -23.922 18.031 17.969 1 93.69 124 LEU A CA 1
ATOM 972 C C . LEU A 1 124 ? -24.031 17.859 16.469 1 93.69 124 LEU A C 1
ATOM 974 O O . LEU A 1 124 ? -25.125 17.969 15.898 1 93.69 124 LEU A O 1
ATOM 978 N N . SER A 1 125 ? -23 17.672 15.805 1 92.06 125 SER A N 1
ATOM 979 C CA . SER A 1 125 ? -23.016 17.531 14.352 1 92.06 125 SER A CA 1
ATOM 980 C C . SER A 1 125 ? -23.297 16.078 13.953 1 92.06 125 SER A C 1
ATOM 982 O O . SER A 1 125 ? -23.719 15.812 12.82 1 92.06 125 SER A O 1
ATOM 984 N N . GLY A 1 126 ? -22.938 15.133 14.844 1 90.44 126 GLY A N 1
ATOM 985 C CA . GLY A 1 126 ? -23.062 13.719 14.516 1 90.44 126 GLY A CA 1
ATOM 986 C C . GLY A 1 126 ? -21.875 13.18 13.734 1 90.44 126 GLY A C 1
ATOM 987 O O . GLY A 1 126 ? -21.891 12.031 13.305 1 90.44 126 GLY A O 1
ATOM 988 N N . ARG A 1 127 ? -20.891 13.969 13.625 1 88.69 127 ARG A N 1
ATOM 989 C CA . ARG A 1 127 ? -19.656 13.562 12.961 1 88.69 127 ARG A CA 1
ATOM 990 C C . ARG A 1 127 ? -18.672 12.969 13.961 1 88.69 127 ARG A C 1
ATOM 992 O O . ARG A 1 127 ? -18.719 13.281 15.156 1 88.69 127 ARG A O 1
ATOM 999 N N . VAL A 1 128 ? -17.781 12.164 13.375 1 88.12 128 VAL A N 1
ATOM 1000 C CA . VAL A 1 128 ? -16.656 11.742 14.203 1 88.12 128 VAL A CA 1
ATOM 1001 C C . VAL A 1 128 ? -15.797 12.953 14.547 1 88.12 128 VAL A C 1
ATOM 1003 O O . VAL A 1 128 ? -15.672 13.883 13.75 1 88.12 128 VAL A O 1
ATOM 1006 N N . ALA A 1 129 ? -15.297 12.992 15.727 1 90.56 129 ALA A N 1
ATOM 1007 C CA . ALA A 1 129 ? -14.531 14.125 16.25 1 90.56 129 ALA A CA 1
ATOM 1008 C C . ALA A 1 129 ? -13.43 14.531 15.289 1 90.56 129 ALA A C 1
ATOM 1010 O O . ALA A 1 129 ? -13.266 15.719 14.992 1 90.56 129 ALA A O 1
ATOM 1011 N N . CYS A 1 130 ? -12.781 13.586 14.695 1 91.38 130 CYS A N 1
ATOM 1012 C CA . CYS A 1 130 ? -11.656 13.867 13.812 1 91.38 130 CYS A CA 1
ATOM 1013 C C . CYS A 1 130 ? -12.117 14.562 12.539 1 91.38 130 CYS A C 1
ATOM 1015 O O . CYS A 1 130 ? -11.398 15.398 11.984 1 91.38 130 CYS A O 1
ATOM 1017 N N . SER A 1 131 ? -13.242 14.188 12.102 1 91.12 131 SER A N 1
ATOM 1018 C CA . SER A 1 131 ? -13.797 14.812 10.906 1 91.12 131 SER A CA 1
ATOM 1019 C C . SER A 1 131 ? -14.164 16.266 11.172 1 91.12 131 SER A C 1
ATOM 1021 O O . SER A 1 131 ? -13.805 17.156 10.391 1 91.12 131 SER A O 1
ATOM 1023 N N . ALA A 1 132 ? -14.852 16.531 12.211 1 92.06 132 ALA A N 1
ATOM 1024 C CA . ALA A 1 132 ? -15.234 17.875 12.594 1 92.06 132 ALA A CA 1
ATOM 1025 C C . ALA A 1 132 ? -14.008 18.75 12.867 1 92.06 132 ALA A C 1
ATOM 1027 O O . ALA A 1 132 ? -13.961 19.906 12.484 1 92.06 132 ALA A O 1
ATOM 1028 N N . CYS A 1 133 ? -13.078 18.125 13.531 1 94.19 133 CYS A N 1
ATOM 1029 C CA . CYS A 1 133 ? -11.82 18.797 13.844 1 94.19 133 CYS A CA 1
ATOM 1030 C C . CYS A 1 133 ? -11.078 19.188 12.578 1 94.19 133 CYS A C 1
ATOM 1032 O O . CYS A 1 133 ? -10.656 20.344 12.43 1 94.19 133 CYS A O 1
ATOM 1034 N N . GLY A 1 134 ? -10.969 18.281 11.672 1 94.31 134 GLY A N 1
ATOM 1035 C CA . GLY A 1 134 ? -10.266 18.531 10.43 1 94.31 134 GLY A CA 1
ATOM 1036 C C . GLY A 1 134 ? -10.906 19.625 9.586 1 94.31 134 GLY A C 1
ATOM 1037 O O . GLY A 1 134 ? -10.211 20.469 9.039 1 94.31 134 GLY A O 1
ATOM 1038 N N . LEU A 1 135 ? -12.164 19.562 9.477 1 93.94 135 LEU A N 1
ATOM 1039 C CA . LEU A 1 135 ? -12.906 20.562 8.719 1 93.94 135 LEU A CA 1
ATOM 1040 C C . LEU A 1 135 ? -12.688 21.953 9.305 1 93.94 135 LEU A C 1
ATOM 1042 O O . LEU A 1 135 ? -12.469 22.922 8.562 1 93.94 135 LEU A O 1
ATOM 1046 N N . SER A 1 136 ? -12.727 22.062 10.555 1 94.62 136 SER A N 1
ATOM 1047 C CA . SER A 1 136 ? -12.547 23.344 11.234 1 94.62 136 SER A CA 1
ATOM 1048 C C . SER A 1 136 ? -11.133 23.875 11.039 1 94.62 136 SER A C 1
ATOM 1050 O O . SER A 1 136 ? -10.938 25.047 10.734 1 94.62 136 SER A O 1
ATOM 1052 N N . LYS A 1 137 ? -10.18 22.984 11.219 1 96.5 137 LYS A N 1
ATOM 1053 C CA . LYS A 1 137 ? -8.789 23.391 11.055 1 96.5 137 LYS A CA 1
ATOM 1054 C C . LYS A 1 137 ? -8.523 23.906 9.641 1 96.5 137 LYS A C 1
ATOM 1056 O O . LYS A 1 137 ? -7.906 24.953 9.461 1 96.5 137 LYS A O 1
ATOM 1061 N N . ARG A 1 138 ? -9 23.172 8.672 1 96.31 138 ARG A N 1
ATOM 1062 C CA . ARG A 1 138 ? -8.773 23.547 7.281 1 96.31 138 ARG A CA 1
ATOM 1063 C C . ARG A 1 138 ? -9.391 24.922 6.98 1 96.31 138 ARG A C 1
ATOM 1065 O O . ARG A 1 138 ? -8.766 25.75 6.32 1 96.31 138 ARG A O 1
ATOM 1072 N N . TYR A 1 139 ? -10.555 25.109 7.457 1 96.19 139 TYR A N 1
ATOM 1073 C CA . TYR A 1 139 ? -11.258 26.359 7.227 1 96.19 139 TYR A CA 1
ATOM 1074 C C . TYR A 1 139 ? -10.531 27.531 7.883 1 96.19 139 TYR A C 1
ATOM 1076 O O . TYR A 1 139 ? -10.227 28.531 7.23 1 96.19 139 TYR A O 1
ATOM 1084 N N . ILE A 1 140 ? -10.227 27.391 9.148 1 97 140 ILE A N 1
ATOM 1085 C CA . ILE A 1 140 ? -9.648 28.484 9.93 1 97 140 ILE A CA 1
ATOM 1086 C C . ILE A 1 140 ? -8.25 28.812 9.414 1 97 140 ILE A C 1
ATOM 1088 O O . ILE A 1 140 ? -7.887 29.984 9.273 1 97 140 ILE A O 1
ATOM 1092 N N . LEU A 1 141 ? -7.508 27.766 9.125 1 97.88 141 LEU A N 1
ATOM 1093 C CA . LEU A 1 141 ? -6.172 27.984 8.57 1 97.88 141 LEU A CA 1
ATOM 1094 C C . LEU A 1 141 ? -6.238 28.797 7.289 1 97.88 141 LEU A C 1
ATOM 1096 O O . LEU A 1 141 ? -5.473 29.75 7.113 1 97.88 141 LEU A O 1
ATOM 1100 N N . ASN A 1 142 ? -7.129 28.453 6.457 1 97.5 142 ASN A N 1
ATOM 1101 C CA . ASN A 1 142 ? -7.25 29.156 5.191 1 97.5 142 ASN A CA 1
ATOM 1102 C C . ASN A 1 142 ? -7.73 30.594 5.398 1 97.5 142 ASN A C 1
ATOM 1104 O O . ASN A 1 142 ? -7.188 31.531 4.809 1 97.5 142 ASN A O 1
ATOM 1108 N N . GLN A 1 143 ? -8.695 30.766 6.188 1 96 143 GLN A N 1
ATOM 1109 C CA . GLN A 1 143 ? -9.234 32.094 6.457 1 96 143 GLN A CA 1
ATOM 1110 C C . GLN A 1 143 ? -8.164 33.031 6.996 1 96 143 GLN A C 1
ATOM 1112 O O . GLN A 1 143 ? -8.016 34.156 6.52 1 96 143 GLN A O 1
ATOM 1117 N N . VAL A 1 144 ? -7.441 32.531 7.949 1 97.12 144 VAL A N 1
ATOM 1118 C CA . VAL A 1 144 ? -6.395 33.344 8.57 1 97.12 144 VAL A CA 1
ATOM 1119 C C . VAL A 1 144 ? -5.309 33.656 7.543 1 97.12 144 VAL A C 1
ATOM 1121 O O . VAL A 1 144 ? -4.797 34.781 7.488 1 97.12 144 VAL A O 1
ATOM 1124 N N . ALA A 1 145 ? -4.984 32.688 6.746 1 97.88 145 ALA A N 1
ATOM 1125 C CA . ALA A 1 145 ? -3.949 32.875 5.734 1 97.88 145 ALA A CA 1
ATOM 1126 C C . ALA A 1 145 ? -4.363 33.938 4.73 1 97.88 145 ALA A C 1
ATOM 1128 O O . ALA A 1 145 ? -3.611 34.875 4.48 1 97.88 145 ALA A O 1
ATOM 1129 N N . VAL A 1 146 ? -5.547 33.812 4.219 1 96.31 146 VAL A N 1
ATOM 1130 C CA . VAL A 1 146 ? -6.031 34.719 3.182 1 96.31 146 VAL A CA 1
ATOM 1131 C C . VAL A 1 146 ? -6.18 36.125 3.752 1 96.31 146 VAL A C 1
ATOM 1133 O O . VAL A 1 146 ? -5.68 37.094 3.174 1 96.31 146 VAL A O 1
ATOM 1136 N N . GLU A 1 147 ? -6.742 36.25 4.84 1 95.5 147 GLU A N 1
ATOM 1137 C CA . GLU A 1 147 ? -6.98 37.531 5.453 1 95.5 147 GLU A CA 1
ATOM 1138 C C . GLU A 1 147 ? -5.676 38.156 5.938 1 95.5 147 GLU A C 1
ATOM 1140 O O . GLU A 1 147 ? -5.539 39.406 5.953 1 95.5 147 GLU A O 1
ATOM 1145 N N . GLY A 1 148 ? -4.766 37.344 6.363 1 95.88 148 GLY A N 1
ATOM 1146 C CA . GLY A 1 148 ? -3.48 37.812 6.859 1 95.88 148 GLY A CA 1
ATOM 1147 C C . GLY A 1 148 ? -2.484 38.094 5.75 1 95.88 148 GLY A C 1
ATOM 1148 O O . GLY A 1 148 ? -1.375 38.562 6.016 1 95.88 148 GLY A O 1
ATOM 1149 N N . GLY A 1 149 ? -2.836 37.75 4.52 1 95.62 149 GLY A N 1
ATOM 1150 C CA . GLY A 1 149 ? -1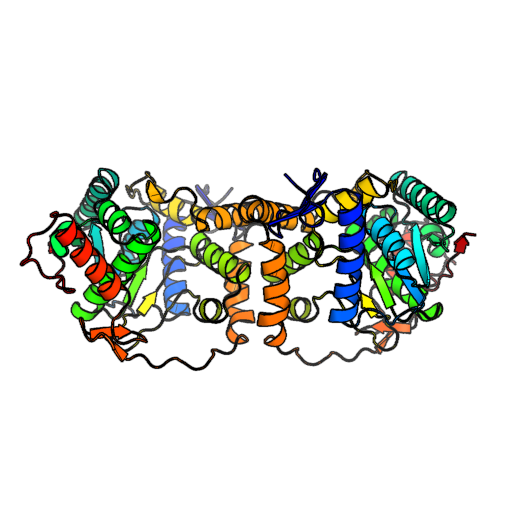.986 38.062 3.373 1 95.62 149 GLY A CA 1
ATOM 1151 C C . GLY A 1 149 ? -0.893 37.031 3.164 1 95.62 149 GLY A C 1
ATOM 1152 O O . GLY A 1 149 ? 0.148 37.312 2.578 1 95.62 149 GLY A O 1
ATOM 1153 N N . PHE A 1 150 ? -1.019 35.906 3.697 1 97.81 150 PHE A N 1
ATOM 1154 C CA . PHE A 1 150 ? -0.07 34.844 3.457 1 97.81 150 PHE A CA 1
ATOM 1155 C C . PHE A 1 150 ? -0.398 34.094 2.16 1 97.81 150 PHE A C 1
ATOM 1157 O O . PHE A 1 150 ? -1.539 33.688 1.945 1 97.81 150 PHE A O 1
ATOM 1164 N N . ARG A 1 151 ? 0.541 33.875 1.352 1 97.62 151 ARG A N 1
ATOM 1165 C CA . ARG A 1 151 ? 0.335 33.125 0.121 1 97.62 151 ARG A CA 1
ATOM 1166 C C . ARG A 1 151 ? 0.233 31.641 0.407 1 97.62 151 ARG A C 1
ATOM 1168 O O . ARG A 1 151 ? -0.498 30.922 -0.275 1 97.62 151 ARG A O 1
ATOM 1175 N N . ALA A 1 152 ? 0.969 31.234 1.483 1 98.44 152 ALA A N 1
ATOM 1176 C CA . ALA A 1 152 ? 1.082 29.797 1.724 1 98.44 152 ALA A CA 1
ATOM 1177 C C . ALA A 1 152 ? 0.975 29.484 3.213 1 98.44 152 ALA A C 1
ATOM 1179 O O . ALA A 1 152 ? 1.4 30.281 4.055 1 98.44 152 ALA A O 1
ATOM 1180 N N . VAL A 1 153 ? 0.412 28.312 3.475 1 98.75 153 VAL A N 1
ATOM 1181 C CA . VAL A 1 153 ? 0.406 27.703 4.797 1 98.75 153 VAL A CA 1
ATOM 1182 C C . VAL A 1 153 ? 1.3 26.469 4.793 1 98.75 153 VAL A C 1
ATOM 1184 O O . VAL A 1 153 ? 1.148 25.578 3.943 1 98.75 153 VAL A O 1
ATOM 1187 N N . ALA A 1 154 ? 2.242 26.406 5.66 1 98.88 154 ALA A N 1
ATOM 1188 C CA . ALA A 1 154 ? 3.125 25.25 5.789 1 98.88 154 ALA A CA 1
ATOM 1189 C C . ALA A 1 154 ? 2.68 24.344 6.938 1 98.88 154 ALA A C 1
ATOM 1191 O O . ALA A 1 154 ? 2.322 24.828 8.016 1 98.88 154 ALA A O 1
ATOM 1192 N N . THR A 1 155 ? 2.648 23.094 6.688 1 98.75 155 THR A N 1
ATOM 1193 C CA . THR A 1 155 ? 2.297 22.125 7.719 1 98.75 155 THR A CA 1
ATOM 1194 C C . THR A 1 155 ? 3.428 21.125 7.93 1 98.75 155 THR A C 1
ATOM 1196 O O . THR A 1 155 ? 4.281 20.953 7.055 1 98.75 155 THR A O 1
ATOM 1199 N N . GLY A 1 156 ? 3.439 20.531 9.094 1 98.5 156 GLY A N 1
ATOM 1200 C CA . GLY A 1 156 ? 4.535 19.656 9.492 1 98.5 156 GLY A CA 1
ATOM 1201 C C . GLY A 1 156 ? 4.348 18.219 9.055 1 98.5 156 GLY A C 1
ATOM 1202 O O . GLY A 1 156 ? 4.961 17.312 9.609 1 98.5 156 GLY A O 1
ATOM 1203 N N . HIS A 1 157 ? 3.453 17.984 8.078 1 98.44 157 HIS A N 1
ATOM 1204 C CA . HIS A 1 157 ? 3.27 16.625 7.578 1 98.44 157 HIS A CA 1
ATOM 1205 C C . HIS A 1 157 ? 4.574 16.062 7.027 1 98.44 157 HIS A C 1
ATOM 1207 O O . HIS A 1 157 ? 5.297 16.75 6.301 1 98.44 157 HIS A O 1
ATOM 1213 N N . ASN A 1 158 ? 4.816 14.883 7.438 1 98.5 158 ASN A N 1
ATOM 1214 C CA . ASN A 1 158 ? 6.078 14.242 7.074 1 98.5 158 ASN A CA 1
ATOM 1215 C C . ASN A 1 158 ? 5.855 13.078 6.113 1 98.5 158 ASN A C 1
ATOM 1217 O O . ASN A 1 158 ? 4.762 12.906 5.578 1 98.5 158 ASN A O 1
ATOM 1221 N N . LEU A 1 159 ? 6.887 12.359 5.836 1 98.5 159 LEU A N 1
ATOM 1222 C CA . LEU A 1 159 ? 6.879 11.258 4.883 1 98.5 159 LEU A CA 1
ATOM 1223 C C . LEU A 1 159 ? 5.879 10.188 5.301 1 98.5 159 LEU A C 1
ATOM 1225 O O . LEU A 1 159 ? 5.133 9.664 4.465 1 98.5 159 LEU A O 1
ATOM 1229 N N . ASP A 1 160 ? 5.922 9.828 6.582 1 98.44 160 ASP A N 1
ATOM 1230 C CA . ASP A 1 160 ? 5.016 8.797 7.078 1 98.44 160 ASP A CA 1
ATOM 1231 C C . ASP A 1 160 ? 3.559 9.203 6.883 1 98.44 160 ASP A C 1
ATOM 1233 O O . ASP A 1 160 ? 2.719 8.375 6.52 1 98.44 160 ASP A O 1
ATOM 1237 N N . ASP A 1 161 ? 3.285 10.445 7.102 1 97.88 161 ASP A N 1
ATOM 1238 C CA . ASP A 1 161 ? 1.937 10.969 6.906 1 97.88 161 ASP A CA 1
ATOM 1239 C C . ASP A 1 161 ? 1.513 10.859 5.441 1 97.88 161 ASP A C 1
ATOM 1241 O O . ASP A 1 161 ? 0.445 10.32 5.137 1 97.88 161 ASP A O 1
ATOM 1245 N N . GLU A 1 162 ? 2.359 11.359 4.602 1 98.25 162 GLU A N 1
ATOM 1246 C CA . GLU A 1 162 ? 2.031 11.422 3.18 1 98.25 162 GLU A CA 1
ATOM 1247 C C . GLU A 1 162 ? 1.94 10.023 2.572 1 98.25 162 GLU A C 1
ATOM 1249 O O . GLU A 1 162 ? 1.066 9.758 1.745 1 98.25 162 GLU A O 1
ATOM 1254 N N . ALA A 1 163 ? 2.842 9.172 2.951 1 98.38 163 ALA A N 1
ATOM 1255 C CA . ALA A 1 163 ? 2.807 7.797 2.465 1 98.38 163 ALA A CA 1
ATOM 1256 C C . ALA A 1 163 ? 1.53 7.09 2.914 1 98.38 163 ALA A C 1
ATOM 1258 O O . ALA A 1 163 ? 0.934 6.328 2.15 1 98.38 163 ALA A O 1
ATOM 1259 N N . ALA A 1 164 ? 1.162 7.312 4.145 1 98.06 164 ALA A N 1
ATOM 1260 C CA . ALA A 1 164 ? -0.066 6.715 4.66 1 98.06 164 ALA A CA 1
ATOM 1261 C C . ALA A 1 164 ? -1.284 7.199 3.881 1 98.06 164 ALA A C 1
ATOM 1263 O O . ALA A 1 164 ? -2.176 6.414 3.557 1 98.06 164 ALA A O 1
ATOM 1264 N N . VAL A 1 165 ? -1.323 8.477 3.623 1 96.88 165 VAL A N 1
ATOM 1265 C CA . VAL A 1 165 ? -2.42 9.039 2.836 1 96.88 165 VAL A CA 1
ATOM 1266 C C . VAL A 1 165 ? -2.455 8.375 1.459 1 96.88 165 VAL A C 1
ATOM 1268 O O . VAL A 1 165 ? -3.514 7.953 0.995 1 96.88 165 VAL A O 1
ATOM 1271 N N . LEU A 1 166 ? -1.308 8.289 0.833 1 97.06 166 LEU A N 1
ATOM 1272 C CA . LEU A 1 166 ? -1.223 7.656 -0.477 1 97.06 166 LEU A CA 1
ATOM 1273 C C . LEU A 1 166 ? -1.716 6.215 -0.413 1 97.06 166 LEU A C 1
ATOM 1275 O O . LEU A 1 166 ? -2.523 5.793 -1.244 1 97.06 166 LEU A O 1
ATOM 1279 N N . PHE A 1 167 ? -1.21 5.492 0.569 1 97.62 167 PHE A N 1
ATOM 1280 C CA . PHE A 1 167 ? -1.603 4.102 0.743 1 97.62 167 PHE A CA 1
ATOM 1281 C C . PHE A 1 167 ? -3.111 3.982 0.923 1 97.62 167 PHE A C 1
ATOM 1283 O O . PHE A 1 167 ? -3.754 3.141 0.291 1 97.62 167 PHE A O 1
ATOM 1290 N N . GLY A 1 168 ? -3.697 4.812 1.739 1 96.88 168 GLY A N 1
ATOM 1291 C CA . GLY A 1 168 ? -5.137 4.836 1.93 1 96.88 168 GLY A CA 1
ATOM 1292 C C . GLY A 1 168 ? -5.902 5.125 0.652 1 96.88 168 GLY A C 1
ATOM 1293 O O . GLY A 1 168 ? -6.914 4.477 0.368 1 96.88 168 GLY A O 1
ATOM 1294 N N . ASN A 1 169 ? -5.398 6.062 -0.089 1 95.62 169 ASN A N 1
ATOM 1295 C CA . ASN A 1 169 ? -6.055 6.43 -1.34 1 95.62 169 ASN A CA 1
ATOM 1296 C C . ASN A 1 169 ? -5.961 5.309 -2.371 1 95.62 169 ASN A C 1
ATOM 1298 O O . ASN A 1 169 ? -6.824 5.188 -3.242 1 95.62 169 ASN A O 1
ATOM 1302 N N . LEU A 1 170 ? -4.961 4.523 -2.281 1 95.44 170 LEU A N 1
ATOM 1303 C CA . LEU A 1 170 ? -4.805 3.398 -3.195 1 95.44 170 LEU A CA 1
ATOM 1304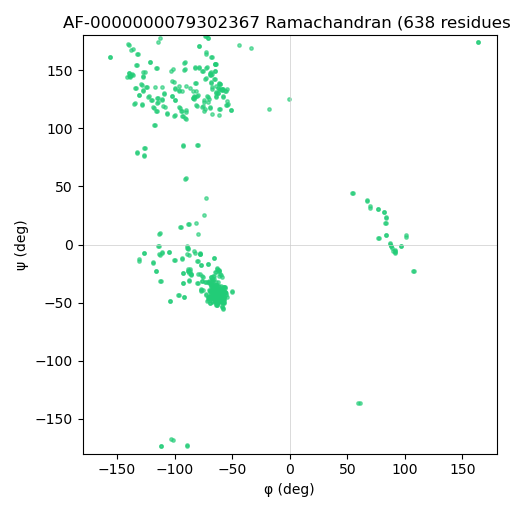 C C . LEU A 1 170 ? -5.676 2.223 -2.764 1 95.44 170 LEU A C 1
ATOM 1306 O O . LEU A 1 170 ? -6.145 1.453 -3.604 1 95.44 170 LEU A O 1
ATOM 1310 N N . LEU A 1 171 ? -5.848 2.072 -1.473 1 95.75 171 LEU A N 1
ATOM 1311 C CA . LEU A 1 171 ? -6.715 1.021 -0.951 1 95.75 171 LEU A CA 1
ATOM 1312 C C . LEU A 1 171 ? -8.172 1.296 -1.3 1 95.75 171 LEU A C 1
ATOM 1314 O O . LEU A 1 171 ? -8.961 0.363 -1.48 1 95.75 171 LEU A O 1
ATOM 1318 N N . ASN A 1 172 ? -8.484 2.551 -1.319 1 90.62 172 ASN A N 1
ATOM 1319 C CA . ASN A 1 172 ? -9.805 3.037 -1.708 1 90.62 172 ASN A CA 1
ATOM 1320 C C . ASN A 1 172 ? -9.711 4.09 -2.811 1 90.62 172 ASN A C 1
ATOM 1322 O O . ASN A 1 172 ? -9.898 5.281 -2.557 1 90.62 172 ASN A O 1
ATOM 1326 N N . PRO A 1 173 ? -9.469 3.484 -3.949 1 83.69 173 PRO A N 1
ATOM 1327 C CA . PRO A 1 173 ? -9.047 4.43 -4.984 1 83.69 173 PRO A CA 1
ATOM 1328 C C . PRO A 1 173 ? -10.102 5.496 -5.281 1 83.69 173 PRO A C 1
ATOM 1330 O O . PRO A 1 173 ? -11.227 5.168 -5.645 1 83.69 173 PRO A O 1
ATOM 1333 N N . GLN A 1 174 ? -9.672 6.598 -5 1 82.12 174 GLN A N 1
ATOM 1334 C CA . GLN A 1 174 ? -10.328 7.84 -5.387 1 82.12 174 GLN A CA 1
ATOM 1335 C C . GLN A 1 174 ? -9.445 8.664 -6.312 1 82.12 174 GLN A C 1
ATOM 1337 O O . GLN A 1 174 ? -8.5 9.32 -5.859 1 82.12 174 GLN A O 1
ATOM 1342 N N . GLU A 1 175 ? -9.719 8.648 -7.504 1 83.69 175 GLU A N 1
ATOM 1343 C CA . GLU A 1 175 ? -8.844 9.219 -8.523 1 83.69 175 GLU A CA 1
ATOM 1344 C C . GLU A 1 175 ? -8.547 10.688 -8.227 1 83.69 175 GLU A C 1
ATOM 1346 O O . GLU A 1 175 ? -7.402 11.133 -8.359 1 83.69 175 GLU A O 1
ATOM 1351 N N . ASP A 1 176 ? -9.539 11.398 -7.793 1 85.06 176 ASP A N 1
ATOM 1352 C CA . ASP A 1 176 ? -9.359 12.82 -7.535 1 85.06 176 ASP A CA 1
ATOM 1353 C C . ASP A 1 176 ? -8.375 13.055 -6.395 1 85.06 176 ASP A C 1
ATOM 1355 O O . ASP A 1 176 ? -7.559 13.984 -6.453 1 85.06 176 ASP A O 1
ATOM 1359 N N . ALA A 1 177 ? -8.461 12.273 -5.414 1 90.31 177 ALA A N 1
ATOM 1360 C CA . ALA A 1 177 ? -7.57 12.406 -4.266 1 90.31 177 ALA A CA 1
ATOM 1361 C C . ALA A 1 177 ? -6.129 12.078 -4.652 1 90.31 177 ALA A C 1
ATOM 1363 O O . ALA A 1 177 ? -5.195 12.75 -4.207 1 90.31 177 ALA A O 1
ATOM 1364 N N . LEU A 1 178 ? -5.957 11.086 -5.508 1 93.19 178 LEU A N 1
ATOM 1365 C CA . LEU A 1 178 ? -4.629 10.648 -5.938 1 93.19 178 LEU A CA 1
ATOM 1366 C C . LEU A 1 178 ? -3.959 11.719 -6.793 1 93.19 178 LEU A C 1
ATOM 1368 O O . LEU A 1 178 ? -2.756 11.961 -6.66 1 93.19 178 LEU A O 1
ATOM 1372 N N . VAL A 1 179 ? -4.75 12.406 -7.539 1 90.56 179 VAL A N 1
ATOM 1373 C CA . VAL A 1 179 ? -4.219 13.414 -8.453 1 90.56 179 VAL A CA 1
ATOM 1374 C C . VAL A 1 179 ? -3.811 14.656 -7.672 1 90.56 179 VAL A C 1
ATOM 1376 O O . VAL A 1 179 ? -2.855 15.344 -8.039 1 90.56 179 VAL A O 1
ATOM 1379 N N . ARG A 1 180 ? -4.422 14.922 -6.562 1 89.5 180 ARG A N 1
ATOM 1380 C CA . ARG A 1 180 ? -4.195 16.156 -5.805 1 89.5 180 ARG A CA 1
ATOM 1381 C C . ARG A 1 180 ? -3.121 15.945 -4.742 1 89.5 180 ARG A C 1
ATOM 1383 O O . ARG A 1 180 ? -2.637 16.922 -4.152 1 89.5 180 ARG A O 1
ATOM 1390 N N . GLN A 1 181 ? -2.82 14.703 -4.559 1 92.5 181 GLN A N 1
ATOM 1391 C CA . GLN A 1 181 ? -1.856 14.43 -3.498 1 92.5 181 GLN A CA 1
ATOM 1392 C C . GLN A 1 181 ? -0.473 14.961 -3.863 1 92.5 181 GLN A C 1
ATOM 1394 O O . GLN A 1 181 ? -0.048 14.859 -5.016 1 92.5 181 GLN A O 1
ATOM 1399 N N . GLY A 1 182 ? 0.219 15.555 -2.865 1 93.94 182 GLY A N 1
ATOM 1400 C CA . GLY A 1 182 ? 1.568 16.062 -3.062 1 93.94 182 GLY A CA 1
ATOM 1401 C C . GLY A 1 182 ? 2.008 17.031 -1.981 1 93.94 182 GLY A C 1
ATOM 1402 O O . GLY A 1 182 ? 1.213 17.406 -1.116 1 93.94 182 GLY A O 1
ATOM 1403 N N . PRO A 1 183 ? 3.223 17.375 -2.109 1 97.19 183 PRO A N 1
ATOM 1404 C CA . PRO A 1 183 ? 3.762 18.266 -1.076 1 97.19 183 PRO A CA 1
ATOM 1405 C C . PRO A 1 183 ? 3.338 19.719 -1.267 1 97.19 183 PRO A C 1
ATOM 1407 O O . PRO A 1 183 ? 3.58 20.562 -0.393 1 97.19 183 PRO A O 1
ATOM 1410 N N . VAL A 1 184 ? 2.674 19.984 -2.447 1 97.12 184 VAL A N 1
ATOM 1411 C CA . VAL A 1 184 ? 2.189 21.344 -2.715 1 97.12 184 VAL A CA 1
ATOM 1412 C C . VAL A 1 184 ? 0.763 21.281 -3.254 1 97.12 184 VAL A C 1
ATOM 1414 O O . VAL A 1 184 ? 0.484 20.562 -4.215 1 97.12 184 VAL A O 1
ATOM 1417 N N . LEU A 1 185 ? -0.103 21.875 -2.625 1 95.44 185 LEU A N 1
ATOM 1418 C CA . LEU A 1 185 ? -1.394 22.266 -3.184 1 95.44 185 LEU A CA 1
ATOM 1419 C C . LEU A 1 185 ? -1.394 23.734 -3.58 1 95.44 185 LEU A C 1
ATOM 1421 O O . LEU A 1 185 ? -1.334 24.625 -2.717 1 95.44 185 LEU A O 1
ATOM 1425 N N . PRO A 1 186 ? -1.449 24.016 -4.816 1 94.06 186 PRO A N 1
ATOM 1426 C CA . PRO A 1 186 ? -1.297 25.391 -5.27 1 94.06 186 PRO A CA 1
ATOM 1427 C C . PRO A 1 186 ? -2.426 26.297 -4.785 1 94.06 186 PRO A C 1
ATOM 1429 O O . PRO A 1 186 ? -3.525 25.828 -4.5 1 94.06 186 PRO A O 1
ATOM 1432 N N . GLU A 1 187 ? -2.088 27.531 -4.719 1 94.94 187 GLU A N 1
ATOM 1433 C CA . GLU A 1 187 ? -3.09 28.531 -4.355 1 94.94 187 GLU A CA 1
ATOM 1434 C C . GLU A 1 187 ? -4.141 28.688 -5.449 1 94.94 187 GLU A C 1
ATOM 1436 O O . GLU A 1 187 ? -3.852 28.469 -6.629 1 94.94 187 GLU A O 1
ATOM 1441 N N . LYS A 1 188 ? -5.316 28.953 -5.027 1 92.06 188 LYS A N 1
ATOM 1442 C CA . LYS A 1 188 ? -6.445 29.344 -5.867 1 92.06 188 LYS A CA 1
ATOM 1443 C C . LYS A 1 188 ? -7.148 30.578 -5.301 1 92.06 188 LYS A C 1
ATOM 1445 O O . LYS A 1 188 ? -6.879 31 -4.172 1 92.06 188 LYS A O 1
ATOM 1450 N N . PRO A 1 189 ? -7.957 31.219 -6.109 1 92.5 189 PRO A N 1
ATOM 1451 C CA . PRO A 1 189 ? -8.695 32.344 -5.551 1 92.5 189 PRO A CA 1
ATOM 1452 C C . PRO A 1 189 ? -9.422 32 -4.258 1 92.5 189 PRO A C 1
ATOM 1454 O O . PRO A 1 189 ? -10.273 31.094 -4.246 1 92.5 189 PRO A O 1
ATOM 1457 N N . GLY A 1 190 ? -8.969 32.656 -3.246 1 94.25 190 GLY A N 1
ATOM 1458 C CA . GLY A 1 190 ? -9.609 32.438 -1.958 1 94.25 190 GLY A CA 1
ATOM 1459 C C . GLY A 1 190 ? -9.016 31.266 -1.198 1 94.25 190 GLY A C 1
ATOM 1460 O O . GLY A 1 190 ? -9.461 30.938 -0.092 1 94.25 190 GLY A O 1
ATOM 1461 N N . LEU A 1 191 ? -8.031 30.625 -1.762 1 96.31 191 LEU A N 1
ATOM 1462 C CA . LEU A 1 191 ? -7.367 29.484 -1.123 1 96.31 191 LEU A CA 1
ATOM 1463 C C . LEU A 1 191 ? -5.855 29.688 -1.111 1 96.31 191 LEU A C 1
ATOM 1465 O O . LEU A 1 191 ? -5.234 29.828 -2.168 1 96.31 191 LEU A O 1
ATOM 1469 N N . ALA A 1 192 ? -5.355 29.688 0.061 1 97.62 192 ALA A N 1
ATOM 1470 C CA . ALA A 1 192 ? -3.902 29.75 0.176 1 97.62 192 ALA A CA 1
ATOM 1471 C C . ALA A 1 192 ? -3.262 28.438 -0.227 1 97.62 192 ALA A C 1
ATOM 1473 O O . ALA A 1 192 ? -3.879 27.375 -0.102 1 97.62 192 ALA A O 1
ATOM 1474 N N . ALA A 1 193 ? -2.051 28.516 -0.699 1 97.94 193 ALA A N 1
ATOM 1475 C CA . ALA A 1 193 ? -1.312 27.281 -0.984 1 97.94 193 ALA A CA 1
ATOM 1476 C C . ALA A 1 193 ? -1.036 26.5 0.295 1 97.94 193 ALA A C 1
ATOM 1478 O O . ALA A 1 193 ? -0.905 27.094 1.373 1 97.94 193 ALA A O 1
ATOM 1479 N N . ARG A 1 194 ? -0.979 25.25 0.166 1 98.12 194 ARG A N 1
ATOM 1480 C CA . ARG A 1 194 ? -0.547 24.375 1.247 1 98.12 194 ARG A CA 1
ATOM 1481 C C . ARG A 1 194 ? 0.759 23.672 0.893 1 98.12 194 ARG A C 1
ATOM 1483 O O . ARG A 1 194 ? 0.87 23.047 -0.169 1 98.12 194 ARG A O 1
ATOM 1490 N N . VAL A 1 195 ? 1.748 23.781 1.738 1 98.69 195 VAL A N 1
ATOM 1491 C CA . VAL A 1 195 ? 3.053 23.219 1.426 1 98.69 195 VAL A CA 1
ATOM 1492 C C . VAL A 1 195 ? 3.516 22.328 2.578 1 98.69 195 VAL A C 1
ATOM 1494 O O . VAL A 1 195 ? 3.262 22.625 3.746 1 98.69 195 VAL A O 1
ATOM 1497 N N . LYS A 1 196 ? 4.191 21.266 2.256 1 98.75 196 LYS A N 1
ATOM 1498 C CA . LYS A 1 196 ? 4.664 20.281 3.227 1 98.75 196 LYS A CA 1
ATOM 1499 C C . LYS A 1 196 ? 6.164 20.062 3.09 1 98.75 196 LYS A C 1
ATOM 1501 O O . LYS A 1 196 ? 6.598 19 2.629 1 98.75 196 LYS A O 1
ATOM 1506 N N . PRO A 1 197 ? 6.934 20.922 3.689 1 98.81 197 PRO A N 1
ATOM 1507 C CA . PRO A 1 197 ? 8.383 20.875 3.484 1 98.81 197 PRO A CA 1
ATOM 1508 C C . PRO A 1 197 ? 9.008 19.578 4.016 1 98.81 197 PRO A C 1
ATOM 1510 O O . PRO A 1 197 ? 10.062 19.156 3.533 1 98.81 197 PRO A O 1
ATOM 1513 N N . PHE A 1 198 ? 8.352 18.906 4.973 1 98.81 198 PHE A N 1
ATOM 1514 C CA . PHE A 1 198 ? 8.938 17.734 5.629 1 98.81 198 PHE A CA 1
ATOM 1515 C C . PHE A 1 198 ? 8.477 16.453 4.957 1 98.81 198 PHE A C 1
ATOM 1517 O O . PHE A 1 198 ? 8.68 15.359 5.488 1 98.81 198 PHE A O 1
ATOM 1524 N N . TYR A 1 199 ? 7.91 16.484 3.764 1 98.5 199 TYR A N 1
ATOM 1525 C CA . TYR A 1 199 ? 7.242 15.344 3.158 1 98.5 199 TYR A CA 1
ATOM 1526 C C . TYR A 1 199 ? 8.234 14.227 2.865 1 98.5 199 TYR A C 1
ATOM 1528 O O . TYR A 1 199 ? 7.84 13.086 2.623 1 98.5 199 TYR A O 1
ATOM 1536 N N . ARG A 1 200 ? 9.57 14.5 2.961 1 97.75 200 ARG A N 1
ATOM 1537 C CA . ARG A 1 200 ? 10.57 13.492 2.637 1 97.75 200 ARG A CA 1
ATOM 1538 C C . ARG A 1 200 ? 11.211 12.922 3.902 1 97.75 200 ARG A C 1
ATOM 1540 O O . ARG A 1 200 ? 12.039 12.023 3.834 1 97.75 200 ARG A O 1
ATOM 1547 N N . PHE A 1 201 ? 10.891 13.477 5.031 1 98.38 201 PHE A N 1
ATOM 1548 C CA . PHE A 1 201 ? 11.492 13.039 6.281 1 98.38 201 PHE A CA 1
ATOM 1549 C C . PHE A 1 201 ? 10.594 12.039 7 1 98.38 201 PHE A C 1
ATOM 1551 O O . PHE A 1 201 ? 9.391 12.281 7.145 1 98.38 201 PHE A O 1
ATOM 1558 N N . SER A 1 202 ? 11.141 10.961 7.441 1 97.81 202 SER A N 1
ATOM 1559 C CA . SER A 1 202 ? 10.398 10.047 8.305 1 97.81 202 SER A CA 1
ATOM 1560 C C . SER A 1 202 ? 10.117 10.68 9.664 1 97.81 202 SER A C 1
ATOM 1562 O O . SER A 1 202 ? 10.789 11.633 10.062 1 97.81 202 SER A O 1
ATOM 1564 N N . GLU A 1 203 ? 9.148 10.141 10.383 1 97.12 203 GLU A N 1
ATOM 1565 C CA . GLU A 1 203 ? 8.859 10.578 11.75 1 97.12 203 GLU A CA 1
ATOM 1566 C C . GLU A 1 203 ? 10.094 10.477 12.641 1 97.12 203 GLU A C 1
ATOM 1568 O O . GLU A 1 203 ? 10.328 11.336 13.484 1 97.12 203 GLU A O 1
ATOM 1573 N N . ARG A 1 204 ? 10.891 9.453 12.43 1 96.62 204 ARG A N 1
ATOM 1574 C CA . ARG A 1 204 ? 12.102 9.242 13.211 1 96.62 204 ARG A CA 1
ATOM 1575 C C . ARG A 1 204 ? 13.125 10.344 12.938 1 96.62 204 ARG A C 1
ATOM 1577 O O . ARG A 1 204 ? 13.789 10.812 13.859 1 96.62 204 ARG A O 1
ATOM 1584 N N . GLU A 1 205 ? 13.273 10.656 11.734 1 97.94 205 GLU A N 1
ATOM 1585 C CA . GLU A 1 205 ? 14.219 11.711 11.367 1 97.94 205 GLU A CA 1
ATOM 1586 C C . GLU A 1 205 ? 13.805 13.055 11.969 1 97.94 205 GLU A C 1
ATOM 1588 O O . GLU A 1 205 ? 14.641 13.805 12.469 1 97.94 205 GLU A O 1
ATOM 1593 N N . VAL A 1 206 ? 12.523 13.398 11.922 1 98.62 206 VAL A N 1
ATOM 1594 C CA . VAL A 1 206 ? 12.031 14.641 12.508 1 98.62 206 VAL A CA 1
ATOM 1595 C C . VAL A 1 206 ? 12.242 14.617 14.016 1 98.62 206 VAL A C 1
ATOM 1597 O O . VAL A 1 206 ? 12.656 15.617 14.609 1 98.62 206 VAL A O 1
ATOM 1600 N N . LEU A 1 207 ? 11.953 13.477 14.641 1 98.25 207 LEU A N 1
ATOM 1601 C CA . LEU A 1 207 ? 12.164 13.328 16.078 1 98.25 207 LEU A CA 1
ATOM 1602 C C . LEU A 1 207 ? 13.625 13.555 16.438 1 98.25 207 LEU A C 1
ATOM 1604 O O . LEU A 1 207 ? 13.93 14.227 17.422 1 98.25 207 LEU A O 1
ATOM 1608 N N . SER A 1 208 ? 14.5 12.977 15.648 1 98.44 208 SER A N 1
ATOM 1609 C CA . SER A 1 208 ? 15.93 13.148 15.891 1 98.44 208 SER A CA 1
ATOM 1610 C C . SER A 1 208 ? 16.312 14.625 15.859 1 98.44 208 SER A C 1
ATOM 1612 O O . SER A 1 208 ? 17.078 15.094 16.719 1 98.44 208 SER A O 1
ATOM 1614 N N . TYR A 1 209 ? 15.836 15.297 14.875 1 98.75 209 TYR A N 1
ATOM 1615 C CA . TYR A 1 209 ? 16.109 16.734 14.812 1 98.75 209 TYR A CA 1
ATOM 1616 C C . TYR A 1 209 ? 15.586 17.438 16.062 1 98.75 209 TYR A C 1
ATOM 1618 O O . TYR A 1 209 ? 16.297 18.25 16.656 1 98.75 209 TYR A O 1
ATOM 1626 N N . THR A 1 210 ? 14.344 17.172 16.406 1 98.62 210 THR A N 1
ATOM 1627 C CA . THR A 1 210 ? 13.68 17.781 17.547 1 98.62 210 THR A CA 1
ATOM 1628 C C . THR A 1 210 ? 14.492 17.578 18.828 1 98.62 210 THR A C 1
ATOM 1630 O O . THR A 1 210 ? 14.711 18.516 19.594 1 98.62 210 THR A O 1
ATOM 1633 N N . LEU A 1 211 ? 14.961 16.375 19 1 98.25 211 LEU A N 1
ATOM 1634 C CA . LEU A 1 211 ? 15.719 16.031 20.203 1 98.25 211 LEU A CA 1
ATOM 1635 C C . LEU A 1 211 ? 17.094 16.703 20.188 1 98.25 211 LEU A C 1
ATOM 1637 O O . LEU A 1 211 ? 17.516 17.281 21.203 1 98.25 211 LEU A O 1
ATOM 1641 N N . LEU A 1 212 ? 17.766 16.656 19.109 1 98.19 212 LEU A N 1
ATOM 1642 C CA . LEU A 1 212 ? 19.109 17.219 19.016 1 98.19 212 LEU A CA 1
ATOM 1643 C C . LEU A 1 212 ? 19.062 18.734 19.141 1 98.19 212 LEU A C 1
ATOM 1645 O O . LEU A 1 212 ? 20.016 19.344 19.656 1 98.19 212 LEU A O 1
ATOM 1649 N N . ARG A 1 213 ? 18 19.391 18.672 1 97.56 213 ARG A N 1
ATOM 1650 C CA . ARG A 1 213 ? 17.828 20.828 18.734 1 97.56 213 ARG A CA 1
ATOM 1651 C C . ARG A 1 213 ? 17.344 21.266 20.109 1 97.56 213 ARG A C 1
ATOM 1653 O O . ARG A 1 213 ? 17.344 22.453 20.422 1 97.56 213 ARG A O 1
ATOM 1660 N N . GLY A 1 214 ? 16.875 20.312 20.953 1 97.38 214 GLY A N 1
ATOM 1661 C CA . GLY A 1 214 ? 16.375 20.609 22.281 1 97.38 214 GLY A CA 1
ATOM 1662 C C . GLY A 1 214 ? 14.984 21.203 22.281 1 97.38 214 GLY A C 1
ATOM 1663 O O . GLY A 1 214 ? 14.648 22.031 23.141 1 97.38 214 GLY A O 1
ATOM 1664 N N . ILE A 1 215 ? 14.211 20.859 21.359 1 98.12 215 ILE A N 1
ATOM 1665 C CA . ILE A 1 215 ? 12.844 21.375 21.281 1 98.12 215 ILE A CA 1
ATOM 1666 C C . ILE A 1 215 ? 11.938 20.594 22.219 1 98.12 215 ILE A C 1
ATOM 1668 O O . ILE A 1 215 ? 11.828 19.359 22.109 1 98.12 215 ILE A O 1
ATOM 1672 N N . ARG A 1 216 ? 11.344 21.266 23.141 1 96.94 216 ARG A N 1
ATOM 1673 C CA . ARG A 1 216 ? 10.32 20.672 23.984 1 96.94 216 ARG A CA 1
ATOM 1674 C C . ARG A 1 216 ? 8.977 20.609 23.266 1 96.94 216 ARG A C 1
ATOM 1676 O O . ARG A 1 216 ? 8.531 21.609 22.703 1 96.94 216 ARG A O 1
ATOM 1683 N N . TYR A 1 217 ? 8.383 19.453 23.266 1 97.19 217 TYR A N 1
ATOM 1684 C CA . TYR A 1 217 ? 7.129 19.297 22.547 1 97.19 217 TYR A CA 1
ATOM 1685 C C . TYR A 1 217 ? 6.133 18.484 23.344 1 97.19 217 TYR A C 1
ATOM 1687 O O . TYR A 1 217 ? 6.488 17.922 24.391 1 97.19 217 TYR A O 1
ATOM 1695 N N . LEU A 1 218 ? 4.875 18.484 22.938 1 95.62 218 LEU A N 1
ATOM 1696 C CA . LEU A 1 218 ? 3.824 17.703 23.578 1 95.62 218 LEU A CA 1
ATOM 1697 C C . LEU A 1 218 ? 3.961 16.219 23.203 1 95.62 218 LEU A C 1
ATOM 1699 O O . LEU A 1 218 ? 3.787 15.852 22.047 1 95.62 218 LEU A O 1
ATOM 1703 N N . HIS A 1 219 ? 4.16 15.352 24.125 1 90.94 219 HIS A N 1
ATOM 1704 C CA . HIS A 1 219 ? 4.391 13.93 23.891 1 90.94 219 HIS A CA 1
ATOM 1705 C C . HIS A 1 219 ? 3.076 13.164 23.812 1 90.94 219 HIS A C 1
ATOM 1707 O O . HIS A 1 219 ? 3.002 12.117 23.156 1 90.94 219 HIS A O 1
ATOM 1713 N N . GLU A 1 220 ? 2.121 13.766 24.391 1 88.56 220 GLU A N 1
ATOM 1714 C CA . GLU A 1 220 ? 0.828 13.094 24.453 1 88.56 220 GLU A CA 1
ATOM 1715 C C . GLU A 1 220 ? 0.134 13.086 23.094 1 88.56 220 GLU A C 1
ATOM 1717 O O . GLU A 1 220 ? 0.202 14.078 22.359 1 88.56 220 GLU A O 1
ATOM 1722 N N . GLU A 1 221 ? -0.535 12.008 22.844 1 88.25 221 GLU A N 1
ATOM 1723 C CA . GLU A 1 221 ? -1.335 11.906 21.625 1 88.25 221 GLU A CA 1
ATOM 1724 C C . GLU A 1 221 ? -2.771 12.359 21.875 1 88.25 221 GLU A C 1
ATOM 1726 O O . GLU A 1 221 ? -3.273 12.266 23 1 88.25 221 GLU A O 1
ATOM 1731 N N . CYS A 1 222 ? -3.318 12.859 20.828 1 89.88 222 CYS A N 1
ATOM 1732 C CA . CYS A 1 222 ? -4.723 13.234 20.922 1 89.88 222 CYS A CA 1
ATOM 1733 C C . CYS A 1 222 ? -5.586 12.039 21.312 1 89.88 222 CYS A C 1
ATOM 1735 O O . CYS A 1 222 ? -5.465 10.969 20.719 1 89.88 222 CYS A O 1
ATOM 1737 N N . PRO A 1 223 ? -6.48 12.219 22.25 1 88.38 223 PRO A N 1
ATOM 1738 C CA . PRO A 1 223 ? -7.348 11.117 22.688 1 88.38 223 PRO A CA 1
ATOM 1739 C C . PRO A 1 223 ? -8.242 10.602 21.562 1 88.38 223 PRO A C 1
ATOM 1741 O O . PRO A 1 223 ? -8.68 9.445 21.594 1 88.38 223 PRO A O 1
ATOM 1744 N N . ASN A 1 224 ? -8.469 11.406 20.578 1 86.94 224 ASN A N 1
ATOM 1745 C CA . ASN A 1 224 ? -9.367 11.023 19.484 1 86.94 224 ASN A CA 1
ATOM 1746 C C . ASN A 1 224 ? -8.617 10.289 18.375 1 86.94 224 ASN A C 1
ATOM 1748 O O . ASN A 1 224 ? -9.234 9.812 17.422 1 86.94 224 ASN A O 1
ATOM 1752 N N . ALA A 1 225 ? -7.363 10.195 18.516 1 85.5 225 ALA A N 1
ATOM 1753 C CA . ALA A 1 225 ? -6.551 9.625 17.438 1 85.5 225 ALA A CA 1
ATOM 1754 C C . ALA A 1 225 ? -6.672 8.102 17.422 1 85.5 225 ALA A C 1
ATOM 1756 O O . ALA A 1 225 ? -6.352 7.465 16.406 1 85.5 225 ALA A O 1
ATOM 1757 N N . GLN A 1 226 ? -7.129 7.527 18.484 1 82.69 226 GLN A N 1
ATOM 1758 C CA . GLN A 1 226 ? -7.191 6.07 18.562 1 82.69 226 GLN A CA 1
ATOM 1759 C C . GLN A 1 226 ? -8.125 5.496 17.5 1 82.69 226 GLN A C 1
ATOM 1761 O O . GLN A 1 226 ? -9.242 5.984 17.328 1 82.69 226 GLN A O 1
ATOM 1766 N N . GLY A 1 227 ? -7.633 4.52 16.797 1 80.81 227 GLY A N 1
ATOM 1767 C CA . GLY A 1 227 ? -8.461 3.844 15.812 1 80.81 227 GLY A CA 1
ATOM 1768 C C . GLY A 1 227 ? -8.43 4.508 14.453 1 80.81 227 GLY A C 1
ATOM 1769 O O . GLY A 1 227 ? -9.078 4.035 13.516 1 80.81 227 GLY A O 1
ATOM 1770 N N . ALA A 1 228 ? -7.676 5.586 14.422 1 87.19 228 ALA A N 1
ATOM 1771 C CA . ALA A 1 228 ? -7.59 6.277 13.141 1 87.19 228 ALA A CA 1
ATOM 1772 C C . ALA A 1 228 ? -6.988 5.375 12.07 1 87.19 228 ALA A C 1
ATOM 1774 O O . ALA A 1 228 ? -6.004 4.672 12.32 1 87.19 228 ALA A O 1
ATOM 1775 N N . LYS A 1 229 ? -7.527 5.41 10.867 1 91.94 229 LYS A N 1
ATOM 1776 C CA . LYS A 1 229 ? -7.062 4.586 9.758 1 91.94 229 LYS A CA 1
ATOM 1777 C C . LYS A 1 229 ? -5.629 4.941 9.375 1 91.94 229 LYS A C 1
ATOM 1779 O O . LYS A 1 229 ? -4.863 4.074 8.945 1 91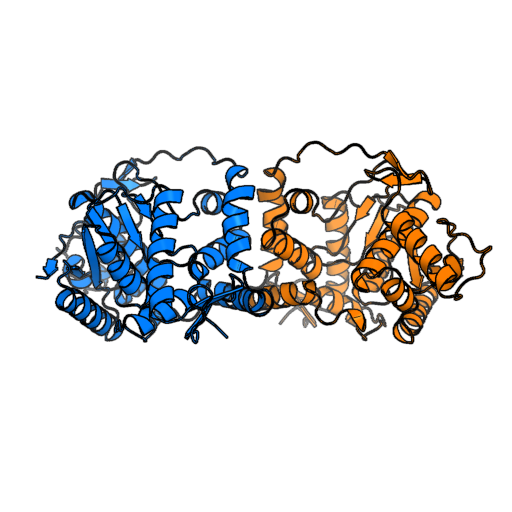.94 229 LYS A O 1
ATOM 1784 N N . SER A 1 230 ? -5.324 6.199 9.562 1 93.12 230 SER A N 1
ATOM 1785 C CA . SER A 1 230 ? -3.979 6.645 9.219 1 93.12 230 SER A CA 1
ATOM 1786 C C . SER A 1 230 ? -2.928 5.914 10.055 1 93.12 230 SER A C 1
ATOM 1788 O O . SER A 1 230 ? -1.843 5.602 9.562 1 93.12 230 SER A O 1
ATOM 1790 N N . LEU A 1 231 ? -3.232 5.656 11.273 1 94.44 231 LEU A N 1
ATOM 1791 C CA . LEU A 1 231 ? -2.307 4.934 12.141 1 94.44 231 LEU A CA 1
ATOM 1792 C C . LEU A 1 231 ? -2.115 3.502 11.664 1 94.44 231 LEU A C 1
ATOM 1794 O O . LEU A 1 231 ? -1.004 2.969 11.711 1 94.44 231 LEU A O 1
ATOM 1798 N N . LEU A 1 232 ? -3.217 2.924 11.227 1 96.25 232 LEU A N 1
ATOM 1799 C CA . LEU A 1 232 ? -3.17 1.572 10.68 1 96.25 232 LEU A CA 1
ATOM 1800 C C . LEU A 1 232 ? -2.295 1.521 9.43 1 96.25 232 LEU A C 1
ATOM 1802 O O . LEU A 1 232 ? -1.458 0.627 9.289 1 96.25 232 LEU A O 1
ATOM 1806 N N . TYR A 1 233 ? -2.486 2.48 8.539 1 97.94 233 TYR A N 1
ATOM 1807 C CA . TYR A 1 233 ? -1.697 2.549 7.32 1 97.94 233 TYR A CA 1
ATOM 1808 C C . TYR A 1 233 ? -0.219 2.744 7.633 1 97.94 233 TYR A C 1
ATOM 1810 O O . TYR A 1 233 ? 0.642 2.107 7.02 1 97.94 233 TYR A O 1
ATOM 1818 N N . LYS A 1 234 ? 0.062 3.586 8.562 1 97.81 234 LYS A N 1
ATOM 1819 C CA . LYS A 1 234 ? 1.445 3.803 8.969 1 97.81 234 LYS A CA 1
ATOM 1820 C C . LYS A 1 234 ? 2.064 2.52 9.516 1 97.81 234 LYS A C 1
ATOM 1822 O O . LYS A 1 234 ? 3.223 2.209 9.227 1 97.81 234 LYS A O 1
ATOM 1827 N N . GLU A 1 235 ? 1.291 1.87 10.312 1 97.5 235 GLU A N 1
ATOM 1828 C CA . GLU A 1 235 ? 1.777 0.621 10.883 1 97.5 235 GLU A CA 1
ATOM 1829 C C . GLU A 1 235 ? 2.152 -0.38 9.797 1 97.5 235 GLU A C 1
ATOM 1831 O O . GLU A 1 235 ? 3.209 -1.01 9.859 1 97.5 235 GLU A O 1
ATOM 1836 N N . ALA A 1 236 ? 1.306 -0.54 8.836 1 98.12 236 ALA A N 1
ATOM 1837 C CA . ALA A 1 236 ? 1.568 -1.452 7.73 1 98.12 236 ALA A CA 1
ATOM 1838 C C . ALA A 1 236 ? 2.826 -1.044 6.969 1 98.12 236 ALA A C 1
ATOM 1840 O O . ALA A 1 236 ? 3.686 -1.881 6.684 1 98.12 236 ALA A O 1
ATOM 1841 N N . LEU A 1 237 ? 2.963 0.213 6.703 1 98.56 237 LEU 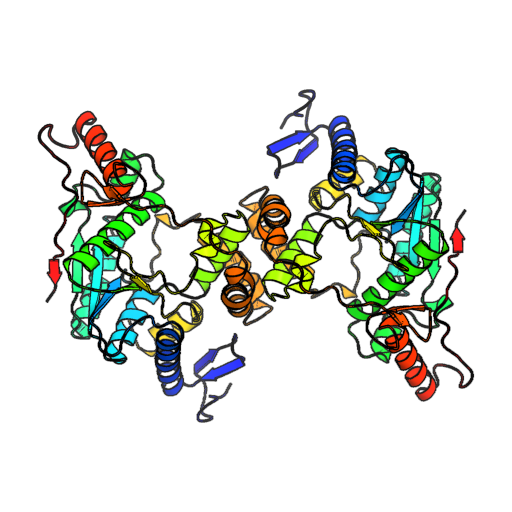A N 1
ATOM 1842 C CA . LEU A 1 237 ? 4.105 0.716 5.945 1 98.56 237 LEU A CA 1
ATOM 1843 C C . LEU A 1 237 ? 5.387 0.622 6.766 1 98.56 237 LEU A C 1
ATOM 1845 O O . LEU A 1 237 ? 6.469 0.406 6.211 1 98.56 237 LEU A O 1
ATOM 1849 N N . ASN A 1 238 ? 5.242 0.759 8.086 1 98.06 238 ASN A N 1
ATOM 1850 C CA . ASN A 1 238 ? 6.398 0.624 8.961 1 98.06 238 ASN A CA 1
ATOM 1851 C C . ASN A 1 238 ? 6.973 -0.791 8.922 1 98.06 238 ASN A C 1
ATOM 1853 O O . ASN A 1 238 ? 8.188 -0.978 9.039 1 98.06 238 ASN A O 1
ATOM 1857 N N . LEU A 1 239 ? 6.109 -1.767 8.789 1 97.19 239 LEU A N 1
ATOM 1858 C CA . LEU A 1 239 ? 6.57 -3.145 8.656 1 97.19 239 LEU A CA 1
ATOM 1859 C C . LEU A 1 239 ? 7.473 -3.301 7.441 1 97.19 239 LEU A C 1
ATOM 1861 O O . LEU A 1 239 ? 8.531 -3.93 7.523 1 97.19 239 LEU A O 1
ATOM 1865 N N . VAL A 1 240 ? 7.074 -2.721 6.359 1 97.69 240 VAL A N 1
ATOM 1866 C CA . VAL A 1 240 ? 7.84 -2.797 5.121 1 97.69 240 VAL A CA 1
ATOM 1867 C C . VAL A 1 240 ? 9.133 -1.998 5.262 1 97.69 240 VAL A C 1
ATOM 1869 O O . VAL A 1 240 ? 10.211 -2.477 4.895 1 97.69 240 VAL A O 1
ATOM 1872 N N . GLU A 1 241 ? 9 -0.813 5.832 1 97.56 241 GLU A N 1
ATOM 1873 C CA . GLU A 1 241 ? 10.148 0.075 5.996 1 97.56 241 GLU A CA 1
ATOM 1874 C C . GLU A 1 241 ? 11.227 -0.569 6.867 1 97.56 241 GLU A C 1
ATOM 1876 O O . GLU A 1 241 ? 12.414 -0.375 6.633 1 97.56 241 GLU A O 1
ATOM 1881 N N . LYS A 1 242 ? 10.812 -1.249 7.867 1 95.94 242 LYS A N 1
ATOM 1882 C CA . LYS A 1 242 ? 11.75 -1.909 8.781 1 95.94 242 LYS A CA 1
ATOM 1883 C C . LYS A 1 242 ? 12.633 -2.9 8.031 1 95.94 242 LYS A C 1
ATOM 1885 O O . LYS A 1 242 ? 13.844 -2.963 8.266 1 95.94 242 LYS A O 1
ATOM 1890 N N . GLU A 1 243 ? 12.055 -3.621 7.066 1 95.19 243 GLU A N 1
ATOM 1891 C CA . GLU A 1 243 ? 12.773 -4.668 6.348 1 95.19 243 GLU A CA 1
ATOM 1892 C C . GLU A 1 243 ? 13.406 -4.125 5.07 1 95.19 243 GLU A C 1
ATOM 1894 O O . GLU A 1 243 ? 14.391 -4.676 4.578 1 95.19 243 GLU A O 1
ATOM 1899 N N . MET A 1 244 ? 12.828 -3.066 4.594 1 95.12 244 MET A N 1
ATOM 1900 C CA . MET A 1 244 ? 13.305 -2.438 3.367 1 95.12 244 MET A CA 1
ATOM 1901 C C . MET A 1 244 ? 13.445 -0.929 3.549 1 95.12 244 MET A C 1
ATOM 1903 O O . MET A 1 244 ? 12.672 -0.156 2.988 1 95.12 244 MET A O 1
ATOM 1907 N N . PRO A 1 245 ? 14.516 -0.532 4.184 1 95.81 245 PRO A N 1
ATOM 1908 C CA . PRO A 1 245 ? 14.703 0.898 4.434 1 95.81 245 PRO A CA 1
ATOM 1909 C C . PRO A 1 245 ? 14.648 1.734 3.158 1 95.81 245 PRO A C 1
ATOM 1911 O O . PRO A 1 245 ? 15.281 1.381 2.156 1 95.81 245 PRO A O 1
ATOM 1914 N N . GLY A 1 246 ? 13.906 2.781 3.191 1 96.56 246 GLY A N 1
ATOM 1915 C CA . GLY A 1 246 ? 13.75 3.662 2.045 1 96.56 246 GLY A CA 1
ATOM 1916 C C . GLY A 1 246 ? 12.508 3.371 1.233 1 96.56 246 GLY A C 1
ATOM 1917 O O . GLY A 1 246 ? 12.188 4.098 0.288 1 96.56 246 GLY A O 1
ATOM 1918 N N . ALA A 1 247 ? 11.75 2.373 1.64 1 97.19 247 ALA A N 1
ATOM 1919 C CA . ALA A 1 247 ? 10.586 1.934 0.88 1 97.19 247 ALA A CA 1
ATOM 1920 C C . ALA A 1 247 ? 9.516 3.02 0.843 1 97.19 247 ALA A C 1
ATOM 1922 O O . ALA A 1 247 ? 8.883 3.246 -0.193 1 97.19 247 ALA A O 1
ATOM 1923 N N . LYS A 1 248 ? 9.281 3.691 1.967 1 98 248 LYS A N 1
ATOM 1924 C CA . LYS A 1 248 ? 8.242 4.711 2.023 1 98 248 LYS A CA 1
ATOM 1925 C C . LYS A 1 248 ? 8.547 5.863 1.068 1 98 248 LYS A C 1
ATOM 1927 O O . LYS A 1 248 ? 7.652 6.352 0.371 1 98 248 LYS A O 1
ATOM 1932 N N . LEU A 1 249 ? 9.781 6.266 1.098 1 97.5 249 LEU A N 1
ATOM 1933 C CA . LEU A 1 249 ? 10.172 7.363 0.22 1 97.5 249 LEU A CA 1
ATOM 1934 C C . LEU A 1 249 ? 10.055 6.957 -1.245 1 97.5 249 LEU A C 1
ATOM 1936 O O . LEU A 1 249 ? 9.539 7.719 -2.064 1 97.5 249 LEU A O 1
ATOM 1940 N N . ARG A 1 250 ? 10.555 5.781 -1.608 1 96.69 250 ARG A N 1
ATOM 1941 C CA . ARG A 1 250 ? 10.422 5.273 -2.969 1 96.69 250 ARG A CA 1
ATOM 1942 C C . ARG A 1 250 ? 8.953 5.184 -3.377 1 96.69 250 ARG A C 1
ATOM 1944 O O . ARG A 1 250 ? 8.594 5.527 -4.504 1 96.69 250 ARG A O 1
ATOM 1951 N N . PHE A 1 251 ? 8.141 4.75 -2.465 1 97.69 251 PHE A N 1
ATOM 1952 C CA . PHE A 1 251 ? 6.703 4.621 -2.658 1 97.69 251 PHE A CA 1
ATOM 1953 C C . PHE A 1 251 ? 6.078 5.965 -3.012 1 97.69 251 PHE A C 1
ATOM 1955 O O . PHE A 1 251 ? 5.426 6.102 -4.047 1 97.69 251 PHE A O 1
ATOM 1962 N N . LEU A 1 252 ? 6.34 6.918 -2.191 1 97.81 252 LEU A N 1
ATOM 1963 C CA . LEU A 1 252 ? 5.738 8.234 -2.361 1 97.81 252 LEU A CA 1
ATOM 1964 C C . LEU A 1 252 ? 6.301 8.938 -3.594 1 97.81 252 LEU A C 1
ATOM 1966 O O . LEU A 1 252 ? 5.543 9.375 -4.461 1 97.81 252 LEU A O 1
ATOM 1970 N N . GLU A 1 253 ? 7.602 9 -3.74 1 96.44 253 GLU A N 1
ATOM 1971 C CA . GLU A 1 253 ? 8.227 9.711 -4.855 1 96.44 253 GLU A CA 1
ATOM 1972 C C . GLU A 1 253 ? 7.957 9 -6.18 1 96.44 253 GLU A C 1
ATOM 1974 O O . GLU A 1 253 ? 7.77 9.641 -7.211 1 96.44 253 GLU A O 1
ATOM 1979 N N . GLY A 1 254 ? 8.039 7.703 -6.062 1 95.38 254 GLY A N 1
ATOM 1980 C CA . GLY A 1 254 ? 7.695 6.949 -7.258 1 95.38 254 GLY A CA 1
ATOM 1981 C C . GLY A 1 254 ? 6.301 7.25 -7.777 1 95.38 254 GLY A C 1
ATOM 1982 O O . GLY A 1 254 ? 6.109 7.43 -8.984 1 95.38 254 GLY A O 1
ATOM 1983 N N . PHE A 1 255 ? 5.348 7.293 -6.918 1 95.56 255 PHE A N 1
ATOM 1984 C CA . PHE A 1 255 ? 3.982 7.633 -7.305 1 95.56 255 PHE A CA 1
ATOM 1985 C C . PHE A 1 255 ? 3.918 9.047 -7.879 1 95.56 255 PHE A C 1
ATOM 1987 O O . PHE A 1 255 ? 3.371 9.258 -8.961 1 95.56 255 PHE A O 1
ATOM 1994 N N . LEU A 1 256 ? 4.496 10.008 -7.18 1 95.31 256 LEU A N 1
ATOM 1995 C CA . LEU A 1 256 ? 4.402 11.414 -7.555 1 95.31 256 LEU A CA 1
ATOM 1996 C C . LEU A 1 256 ? 5.074 11.664 -8.898 1 95.31 256 LEU A C 1
ATOM 1998 O O . LEU A 1 256 ? 4.59 12.461 -9.703 1 95.31 256 LEU A O 1
ATOM 2002 N N . GLU A 1 257 ? 6.137 10.969 -9.195 1 93.5 257 GLU A N 1
ATOM 2003 C CA . GLU A 1 257 ? 6.941 11.258 -10.375 1 93.5 257 GLU A CA 1
ATOM 2004 C C . GLU A 1 257 ? 6.488 10.414 -11.57 1 93.5 257 GLU A C 1
ATOM 2006 O O . GLU A 1 257 ? 6.48 10.898 -12.703 1 93.5 257 GLU A O 1
ATOM 2011 N N . LYS A 1 258 ? 6.039 9.219 -11.289 1 91.44 258 LYS A N 1
ATOM 2012 C CA . LYS A 1 258 ? 5.883 8.289 -12.406 1 91.44 258 LYS A CA 1
ATOM 2013 C C . LYS A 1 258 ? 4.41 7.98 -12.664 1 91.44 258 LYS A C 1
ATOM 2015 O O . LYS A 1 258 ? 4.02 7.711 -13.805 1 91.44 258 LYS A O 1
ATOM 2020 N N . LEU A 1 259 ? 3.631 7.984 -11.688 1 92.06 259 LEU A N 1
ATOM 2021 C CA . LEU A 1 259 ? 2.262 7.512 -11.852 1 92.06 259 LEU A CA 1
ATOM 2022 C C . LEU A 1 259 ? 1.285 8.68 -11.906 1 92.06 259 LEU A C 1
ATOM 2024 O O . LEU A 1 259 ? 0.463 8.773 -12.82 1 92.06 259 LEU A O 1
ATOM 2028 N N . GLN A 1 260 ? 1.402 9.586 -10.969 1 92.5 260 GLN A N 1
ATOM 2029 C CA . GLN A 1 260 ? 0.437 10.664 -10.797 1 92.5 260 GLN A CA 1
ATOM 2030 C C . GLN A 1 260 ? 0.295 11.484 -12.07 1 92.5 260 GLN A C 1
ATOM 2032 O O . GLN A 1 260 ? -0.819 11.82 -12.484 1 92.5 260 GLN A O 1
ATOM 2037 N N . PRO A 1 261 ? 1.424 11.773 -12.773 1 90.12 261 PRO A N 1
ATOM 2038 C CA . PRO A 1 261 ? 1.291 12.578 -13.992 1 90.12 261 PRO A CA 1
ATOM 2039 C C . PRO A 1 261 ? 0.456 11.891 -15.062 1 90.12 261 PRO A C 1
ATOM 2041 O O . PRO A 1 261 ? -0.069 12.547 -15.961 1 90.12 261 PRO A O 1
ATOM 2044 N N . ARG A 1 262 ? 0.314 10.609 -14.961 1 87.81 262 ARG A N 1
ATOM 2045 C CA . ARG A 1 262 ? -0.423 9.852 -15.969 1 87.81 262 ARG A CA 1
ATOM 2046 C C . ARG A 1 262 ? -1.912 9.812 -15.641 1 87.81 262 ARG A C 1
ATOM 2048 O O . ARG A 1 262 ? -2.73 9.453 -16.484 1 87.81 262 ARG A O 1
ATOM 2055 N N . LEU A 1 263 ? -2.342 9.953 -14.414 1 86.25 263 LEU A N 1
ATOM 2056 C CA . LEU A 1 263 ? -3.734 9.891 -13.977 1 86.25 263 LEU A CA 1
ATOM 2057 C C . LEU A 1 263 ? -4.492 11.141 -14.406 1 86.25 263 LEU A C 1
ATOM 2059 O O . LEU A 1 263 ? -5.727 11.18 -14.344 1 86.25 263 LEU A O 1
ATOM 2063 N N . GLN A 1 264 ? -4.258 11.617 -15.578 1 68.44 264 GLN A N 1
ATOM 2064 C CA . GLN A 1 264 ? -4.902 12.82 -16.094 1 68.44 264 GLN A CA 1
ATOM 2065 C C . GLN A 1 264 ? -5.879 13.398 -15.07 1 68.44 264 GLN A C 1
ATOM 2067 O O . GLN A 1 264 ? -6.668 12.664 -14.477 1 68.44 264 GLN A O 1
ATOM 2072 N N . ALA A 1 265 ? -5.652 14.625 -14.789 1 62.12 265 ALA A N 1
ATOM 2073 C CA . ALA A 1 265 ? -6.574 15.328 -13.898 1 62.12 265 ALA A CA 1
ATOM 2074 C C . ALA A 1 265 ? -7.934 15.516 -14.562 1 62.12 265 ALA A C 1
ATOM 2076 O O . ALA A 1 265 ? -8.023 15.727 -15.773 1 62.12 265 ALA A O 1
ATOM 2077 N N . GLY A 1 266 ? -9.008 14.828 -14.047 1 62.03 266 GLY A N 1
ATOM 2078 C CA . GLY A 1 266 ? -10.32 15.188 -14.555 1 62.03 266 GLY A CA 1
ATOM 2079 C C . GLY A 1 266 ? -10.539 16.688 -14.656 1 62.03 266 GLY A C 1
ATOM 2080 O O . GLY A 1 266 ? -9.625 17.469 -14.398 1 62.03 266 GLY A O 1
ATOM 2081 N N . GLU A 1 267 ? -11.656 17.078 -15.266 1 64.69 267 GLU A N 1
ATOM 2082 C CA . GLU A 1 267 ? -12.062 18.469 -15.398 1 64.69 267 GLU A CA 1
ATOM 2083 C C . GLU A 1 267 ? -12.102 19.172 -14.039 1 64.69 267 GLU A C 1
ATOM 2085 O O . GLU A 1 267 ? -12.555 18.594 -13.055 1 64.69 267 GLU A O 1
ATOM 2090 N N . GLU A 1 268 ? -11.367 20.234 -13.945 1 68.75 268 GLU A N 1
ATOM 2091 C CA . GLU A 1 268 ? -11.422 21.047 -12.727 1 68.75 268 GLU A CA 1
ATOM 2092 C C . GLU A 1 268 ? -12.852 21.484 -12.43 1 68.75 268 GLU A C 1
ATOM 2094 O O . GLU A 1 268 ? -13.562 21.953 -13.32 1 68.75 268 GLU A O 1
ATOM 2099 N N . VAL A 1 269 ? -13.289 21.109 -11.375 1 71.69 269 VAL A N 1
ATOM 2100 C CA . VAL A 1 269 ? -14.609 21.562 -10.953 1 71.69 269 VAL A CA 1
ATOM 2101 C C . VAL A 1 269 ? -14.57 23.062 -10.656 1 71.69 269 VAL A C 1
ATOM 2103 O O . VAL A 1 269 ? -13.641 23.547 -10.008 1 71.69 269 VAL A O 1
ATOM 2106 N N . ALA A 1 270 ? -15.531 23.75 -11.156 1 81.44 270 ALA A N 1
ATOM 2107 C CA . ALA A 1 270 ? -15.633 25.188 -10.953 1 81.44 270 ALA A CA 1
ATOM 2108 C C . ALA A 1 270 ? -15.992 25.516 -9.508 1 81.44 270 ALA A C 1
ATOM 2110 O O . ALA A 1 270 ? -16.938 24.953 -8.961 1 81.44 270 ALA A O 1
ATOM 2111 N N . LEU A 1 271 ? -15.172 26.359 -8.859 1 87.94 271 LEU A N 1
ATOM 2112 C CA . LEU A 1 271 ? -15.422 26.797 -7.492 1 87.94 271 LEU A CA 1
ATOM 2113 C C . LEU A 1 271 ? -16.25 28.062 -7.473 1 87.94 271 LEU A C 1
ATOM 2115 O O . LEU A 1 271 ? -16.094 28.922 -8.344 1 87.94 271 LEU A O 1
ATOM 2119 N N . ARG A 1 272 ? -17.234 28.078 -6.578 1 92.5 272 ARG A N 1
ATOM 2120 C CA . ARG A 1 272 ? -18 29.297 -6.289 1 92.5 272 ARG A CA 1
ATOM 2121 C C . ARG A 1 272 ? -17.766 29.766 -4.855 1 92.5 272 ARG A C 1
ATOM 2123 O O . ARG A 1 272 ? -17.016 29.125 -4.109 1 92.5 272 ARG A O 1
ATOM 2130 N N . GLU A 1 273 ? -18.312 30.891 -4.535 1 94.62 273 GLU A N 1
ATOM 2131 C CA . GLU A 1 273 ? -18.156 31.422 -3.184 1 94.62 273 GLU A CA 1
ATOM 2132 C C . GLU A 1 273 ? -19.328 31.016 -2.293 1 94.62 273 GLU A C 1
ATOM 2134 O O . GLU A 1 273 ? -20.484 31.062 -2.711 1 94.62 273 GLU A O 1
ATOM 2139 N N . CYS A 1 274 ? -19.016 30.562 -1.206 1 96.5 274 CYS A N 1
ATOM 2140 C CA . CYS A 1 274 ? -20.031 30.25 -0.214 1 96.5 274 CYS A CA 1
ATOM 2141 C C . CYS A 1 274 ? -20.922 31.453 0.065 1 96.5 274 CYS A C 1
ATOM 2143 O O . CYS A 1 274 ? -20.438 32.531 0.346 1 96.5 274 CYS A O 1
ATOM 2145 N N . GLU A 1 275 ? -22.188 31.25 0.099 1 95.69 275 GLU A N 1
ATOM 2146 C CA . GLU A 1 275 ? -23.156 32.312 0.298 1 95.69 275 GLU A CA 1
ATOM 2147 C C . GLU A 1 275 ? -23.109 32.844 1.726 1 95.69 275 GLU A C 1
ATOM 2149 O O . GLU A 1 275 ? -23.562 33.969 1.997 1 95.69 275 GLU A O 1
ATOM 2154 N N . ARG A 1 276 ? -22.531 32.125 2.576 1 93.94 276 ARG A N 1
ATOM 2155 C CA . ARG A 1 276 ? -22.516 32.469 3.99 1 93.94 276 ARG A CA 1
ATOM 2156 C C . ARG A 1 276 ? -21.219 33.188 4.355 1 93.94 276 ARG A C 1
ATOM 2158 O O . ARG A 1 276 ? -21.25 34.156 5.141 1 93.94 276 ARG A O 1
ATOM 2165 N N . CYS A 1 277 ? -20.078 32.719 3.865 1 94.62 277 CYS A N 1
ATOM 2166 C CA . CYS A 1 277 ? -18.812 33.219 4.398 1 94.62 277 CYS A CA 1
ATOM 2167 C C . CYS A 1 277 ? -17.875 33.625 3.27 1 94.62 277 CYS A C 1
ATOM 2169 O O . CYS A 1 277 ? -16.781 34.125 3.523 1 94.62 277 CYS A O 1
ATOM 2171 N N . GLY A 1 278 ? -18.125 33.25 2.039 1 93.62 278 GLY A N 1
ATOM 2172 C CA . GLY A 1 278 ? -17.281 33.625 0.913 1 93.62 278 GLY A CA 1
ATOM 2173 C C . GLY A 1 278 ? -16.188 32.594 0.634 1 93.62 278 GLY A C 1
ATOM 2174 O O . GLY A 1 278 ? -15.438 32.75 -0.329 1 93.62 278 GLY A O 1
ATOM 2175 N N . TYR A 1 279 ? -16.078 31.578 1.455 1 94.38 279 TYR A N 1
ATOM 2176 C CA . TYR A 1 279 ? -15.109 30.5 1.262 1 94.38 279 TYR A CA 1
ATOM 2177 C C . TYR A 1 279 ? -15.352 29.781 -0.055 1 94.38 279 TYR A C 1
ATOM 2179 O O . TYR A 1 279 ? -16.5 29.531 -0.43 1 94.38 279 TYR A O 1
ATOM 2187 N N . PRO A 1 280 ? -14.367 29.469 -0.763 1 93.19 280 PRO A N 1
ATOM 2188 C CA . PRO A 1 280 ? -14.562 28.719 -2.008 1 93.19 280 PRO A CA 1
ATOM 2189 C C . PRO A 1 280 ? -15.203 27.359 -1.781 1 93.19 280 PRO A C 1
ATOM 2191 O O . PRO A 1 280 ? -14.789 26.609 -0.89 1 93.19 280 PRO A O 1
ATOM 2194 N N . THR A 1 281 ? -16.172 27.031 -2.557 1 93.5 281 THR A N 1
ATOM 2195 C CA . THR A 1 281 ? -16.922 25.781 -2.416 1 93.5 281 THR A CA 1
ATOM 2196 C C . THR A 1 281 ? -17.562 25.375 -3.738 1 93.5 281 THR A C 1
ATOM 2198 O O . THR A 1 281 ? -17.672 26.203 -4.652 1 93.5 281 THR A O 1
ATOM 2201 N N . THR A 1 282 ? -17.938 24.109 -3.857 1 89.19 282 THR A N 1
ATOM 2202 C CA . THR A 1 282 ? -18.609 23.609 -5.059 1 89.19 282 THR A CA 1
ATOM 2203 C C . THR A 1 282 ? -20.109 23.781 -4.957 1 89.19 282 THR A C 1
ATOM 2205 O O . THR A 1 282 ? -20.812 23.859 -5.977 1 89.19 282 THR A O 1
ATOM 2208 N N . GLY A 1 283 ? -20.609 23.906 -3.768 1 90.75 283 GLY A N 1
ATOM 2209 C CA . GLY A 1 283 ? -22.031 24.109 -3.537 1 90.75 283 GLY A CA 1
ATOM 2210 C C . GLY A 1 283 ? -22.375 25.547 -3.193 1 90.75 283 GLY A C 1
ATOM 2211 O O . GLY A 1 283 ? -21.609 26.453 -3.467 1 90.75 283 GLY A O 1
ATOM 2212 N N . SER A 1 284 ? -23.594 25.672 -2.73 1 94.75 284 SER A N 1
ATOM 2213 C CA . SER A 1 284 ? -24.047 27.016 -2.348 1 94.75 284 SER A CA 1
ATOM 2214 C C . SER A 1 284 ? -23.469 27.422 -1.007 1 94.75 284 SER A C 1
ATOM 2216 O O . SER A 1 284 ? -23.078 28.594 -0.827 1 94.75 284 SER A O 1
ATOM 2218 N N . VAL A 1 285 ? -23.375 26.5 -0.1 1 96.5 285 VAL A N 1
ATOM 2219 C CA . VAL A 1 285 ? -22.812 26.719 1.229 1 96.5 285 VAL A CA 1
ATOM 2220 C C . VAL A 1 285 ? -21.688 25.734 1.491 1 96.5 285 VAL A C 1
ATOM 2222 O O . VAL A 1 285 ? -21.797 24.547 1.171 1 96.5 285 VAL A O 1
ATOM 2225 N N . CYS A 1 286 ? -20.609 26.25 2.037 1 96 286 CYS A N 1
ATOM 2226 C CA . CYS A 1 286 ? -19.438 25.391 2.225 1 96 286 CYS A CA 1
ATOM 2227 C C . CYS A 1 286 ? -19.672 24.391 3.357 1 96 286 CYS A C 1
ATOM 2229 O O . CYS A 1 286 ? -20.578 24.578 4.18 1 96 286 CYS A O 1
ATOM 2231 N N . SER A 1 287 ? -18.859 23.391 3.412 1 94.38 287 SER A N 1
ATOM 2232 C CA . SER A 1 287 ? -19.016 22.312 4.379 1 94.38 287 SER A CA 1
ATOM 2233 C C . SER A 1 287 ? -18.859 22.812 5.809 1 94.38 287 SER A C 1
ATOM 2235 O O . SER A 1 287 ? -19.531 22.328 6.719 1 94.38 287 SER A O 1
ATOM 2237 N N . PHE A 1 288 ? -18.016 23.766 6.047 1 95.69 288 PHE A N 1
ATOM 2238 C CA . PHE A 1 288 ? -17.812 24.328 7.375 1 95.69 288 PHE A CA 1
ATOM 2239 C C . PHE A 1 288 ? -19.078 25.031 7.855 1 95.69 288 PHE A C 1
ATOM 2241 O O . PHE A 1 288 ? -19.578 24.75 8.953 1 95.69 288 PHE A O 1
ATOM 2248 N N . CYS A 1 289 ? -19.641 25.859 7.023 1 96.38 289 CYS A N 1
ATOM 2249 C CA . CYS A 1 289 ? -20.859 26.594 7.375 1 96.38 289 CYS A CA 1
ATOM 2250 C C . CYS A 1 289 ? -22.031 25.641 7.578 1 96.38 289 CYS A C 1
ATOM 2252 O O . CYS A 1 289 ? -22.828 25.812 8.5 1 96.38 289 CYS A O 1
ATOM 2254 N N . ARG A 1 290 ? -22.078 24.688 6.719 1 95.44 290 ARG A N 1
ATOM 2255 C CA . ARG A 1 290 ? -23.156 23.719 6.859 1 95.44 290 ARG A CA 1
ATOM 2256 C C . ARG A 1 290 ? -23.078 23 8.203 1 95.44 290 ARG A C 1
ATOM 2258 O O . ARG A 1 290 ? -24.094 22.828 8.883 1 95.44 290 ARG A O 1
ATOM 2265 N N . MET A 1 291 ? -21.906 22.594 8.547 1 95.06 291 MET A N 1
ATOM 2266 C CA . MET A 1 291 ? -21.703 21.891 9.805 1 95.06 291 MET A CA 1
ATOM 2267 C C . MET A 1 291 ? -22.078 22.766 11 1 95.06 291 MET A C 1
ATOM 2269 O O . MET A 1 291 ? -22.859 22.359 11.859 1 95.06 291 MET A O 1
ATOM 2273 N N . TRP A 1 292 ? -21.625 23.953 11.016 1 95.06 292 TRP A N 1
ATOM 2274 C CA . TRP A 1 292 ? -21.828 24.828 12.172 1 95.06 292 TRP A CA 1
ATOM 2275 C C . TRP A 1 292 ? -23.266 25.297 12.242 1 95.06 292 TRP A C 1
ATOM 2277 O O . TRP A 1 292 ? -23.828 25.469 13.328 1 95.06 292 TRP A O 1
ATOM 2287 N N . ASP A 1 293 ? -23.922 25.469 11.07 1 94.56 293 ASP A N 1
ATOM 2288 C CA . ASP A 1 293 ? -25.344 25.781 11.062 1 94.56 293 ASP A CA 1
ATOM 2289 C C . ASP A 1 293 ? -26.156 24.672 11.75 1 94.56 293 ASP A C 1
ATOM 2291 O O . ASP A 1 293 ? -27.047 24.953 12.555 1 94.56 293 ASP A O 1
ATOM 2295 N N . ALA A 1 294 ? -25.812 23.547 11.375 1 94.69 294 ALA A N 1
ATOM 2296 C CA . ALA A 1 294 ? -26.5 22.406 11.977 1 94.69 294 ALA A CA 1
ATOM 2297 C C . ALA A 1 294 ? -26.234 22.344 13.477 1 94.69 294 ALA A C 1
ATOM 2299 O O . ALA A 1 294 ? -27.141 22.047 14.266 1 94.69 294 ALA A O 1
ATOM 2300 N N . VAL A 1 295 ? -25.078 22.578 13.859 1 95 295 VAL A N 1
ATOM 2301 C CA . VAL A 1 295 ? -24.672 22.547 15.258 1 95 295 VAL A CA 1
ATOM 2302 C C . VAL A 1 295 ? -25.438 23.594 16.047 1 95 295 VAL A C 1
ATOM 2304 O O . VAL A 1 295 ? -25.984 23.312 17.109 1 95 295 VAL A O 1
ATOM 2307 N N . TYR A 1 296 ? -25.547 24.781 15.492 1 94.94 296 TYR A N 1
ATOM 2308 C CA . TYR A 1 296 ? -26.266 25.859 16.172 1 94.94 296 TYR A CA 1
ATOM 2309 C C . TYR A 1 296 ? -27.75 25.547 16.297 1 94.94 296 TYR A C 1
ATOM 2311 O O . TYR A 1 296 ? -28.359 25.797 17.344 1 94.94 296 TYR A O 1
ATOM 2319 N N . ARG A 1 297 ? -28.297 25.031 15.25 1 94.44 297 ARG A N 1
ATOM 2320 C CA . ARG A 1 297 ? -29.703 24.641 15.273 1 94.44 297 ARG A CA 1
ATOM 2321 C C . ARG A 1 297 ? -29.969 23.641 16.375 1 94.44 297 ARG A C 1
ATOM 2323 O O . ARG A 1 297 ? -30.922 23.797 17.156 1 94.44 297 ARG A O 1
ATOM 2330 N N . ARG A 1 298 ? -29.156 22.688 16.422 1 94.5 298 ARG A N 1
ATOM 2331 C CA . ARG A 1 298 ? -29.344 21.625 17.406 1 94.5 298 ARG A CA 1
ATOM 2332 C C . ARG A 1 298 ? -29.078 22.141 18.812 1 94.5 298 ARG A C 1
ATOM 2334 O O . ARG A 1 298 ? -29.734 21.734 19.766 1 94.5 298 ARG A O 1
ATOM 2341 N N . ALA A 1 299 ? -28.062 22.969 18.953 1 94.62 299 ALA A N 1
ATOM 2342 C CA . ALA A 1 299 ? -27.719 23.547 20.25 1 94.62 299 ALA A CA 1
ATOM 2343 C C . ALA A 1 299 ? -28.891 24.375 20.797 1 94.62 299 ALA A C 1
ATOM 2345 O O . ALA A 1 299 ? -29.172 24.344 22 1 94.62 299 ALA A O 1
ATOM 2346 N N . LYS A 1 300 ? -29.547 25.062 19.953 1 93.9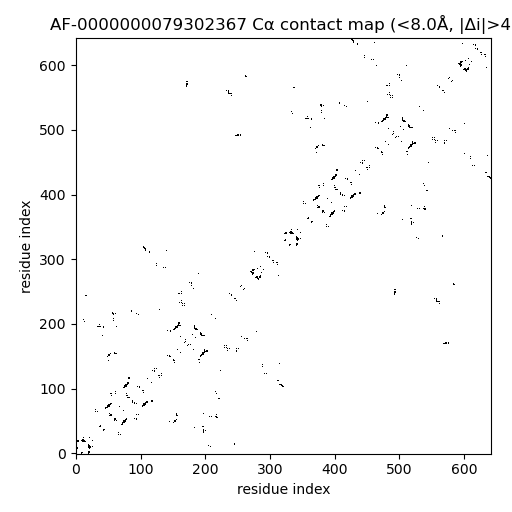4 300 LYS A N 1
ATOM 2347 C CA . LYS A 1 300 ? -30.719 25.844 20.344 1 93.94 300 LYS A CA 1
ATOM 2348 C C . LYS A 1 300 ? -31.859 24.938 20.781 1 93.94 300 LYS A C 1
ATOM 2350 O O . LYS A 1 300 ? -32.5 25.188 21.812 1 93.94 300 LYS A O 1
ATOM 2355 N N . LYS A 1 301 ? -32.062 23.969 20.047 1 93.44 301 LYS A N 1
ATOM 2356 C CA . LYS A 1 301 ? -33.125 23.016 20.375 1 93.44 301 LYS A CA 1
ATOM 2357 C C . LYS A 1 301 ? -32.875 22.375 21.734 1 93.44 301 LYS A C 1
ATOM 2359 O O . LYS A 1 301 ? -33.844 22.125 22.484 1 93.44 301 LYS A O 1
ATOM 2364 N N . ARG A 1 302 ? -31.703 22.156 22.031 1 93.75 302 ARG A N 1
ATOM 2365 C CA . ARG A 1 302 ? -31.344 21.531 23.297 1 93.75 302 ARG A CA 1
ATOM 2366 C C . ARG A 1 302 ? -31.141 22.562 24.406 1 93.75 302 ARG A C 1
ATOM 2368 O O . ARG A 1 302 ? -30.688 22.234 25.5 1 93.75 302 ARG A O 1
ATOM 2375 N N . ARG A 1 303 ? -31.266 23.797 24.125 1 93.62 303 ARG A N 1
ATOM 2376 C CA . ARG A 1 303 ? -31.203 24.922 25.047 1 93.62 303 ARG A CA 1
ATOM 2377 C C . ARG A 1 303 ? -29.781 25.125 25.578 1 93.62 303 ARG A C 1
ATOM 2379 O O . ARG A 1 303 ? -29.594 25.453 26.75 1 93.62 303 ARG A O 1
ATOM 2386 N N . LEU A 1 304 ? -28.812 24.797 24.672 1 92.38 304 LEU A N 1
ATOM 2387 C CA . LEU A 1 304 ? -27.406 25.031 25 1 92.38 304 LEU A CA 1
ATOM 2388 C C . LEU A 1 304 ? -26.984 26.438 24.594 1 92.38 304 LEU A C 1
ATOM 2390 O O . LEU A 1 304 ? -25.953 26.938 25.047 1 92.38 304 LEU A O 1
ATOM 2394 N N . LEU A 1 305 ? -27.719 27.016 23.641 1 91.75 305 LEU A N 1
ATOM 2395 C CA . LEU A 1 305 ? -27.531 28.391 23.188 1 91.75 305 LEU A CA 1
ATOM 2396 C C . LEU A 1 305 ? -28.844 29.156 23.25 1 91.75 305 LEU A C 1
ATOM 2398 O O . LEU A 1 305 ? -29.922 28.578 23.062 1 91.75 305 LEU A O 1
ATOM 2402 N N . PRO A 1 306 ? -28.688 30.438 23.5 1 92.25 306 PRO A N 1
ATOM 2403 C CA . PRO A 1 306 ? -29.906 31.234 23.438 1 92.25 306 PRO A CA 1
ATOM 2404 C C . PRO A 1 306 ? -30.516 31.281 22.031 1 92.25 306 PRO A C 1
ATOM 2406 O O . PRO A 1 306 ? -29.781 31.125 21.047 1 92.25 306 PRO A O 1
ATOM 2409 N N . GLU A 1 307 ? -31.781 31.516 21.953 1 90.88 307 GLU A N 1
ATOM 2410 C CA . GLU A 1 307 ? -32.5 31.547 20.688 1 90.88 307 GLU A CA 1
ATOM 2411 C C . GLU A 1 307 ? -31.938 32.625 19.766 1 90.88 307 GLU A C 1
ATOM 2413 O O . GLU A 1 307 ? -31.953 32.438 18.531 1 90.88 307 GLU A O 1
ATOM 2418 N N . GLU A 1 308 ? -31.344 33.625 20.312 1 91.62 308 GLU A N 1
ATOM 2419 C CA . GLU A 1 308 ? -30.891 34.75 19.531 1 91.62 308 GLU A CA 1
ATOM 2420 C C . GLU A 1 308 ? -29.469 34.531 19.016 1 91.62 308 GLU A C 1
ATOM 2422 O O . GLU A 1 308 ? -28.969 35.312 18.203 1 91.62 308 GLU A O 1
ATOM 2427 N N . ALA A 1 309 ? -28.844 33.5 19.469 1 90.62 309 ALA A N 1
ATOM 2428 C CA . ALA A 1 309 ? -27.469 33.25 19.062 1 90.62 309 ALA A CA 1
ATOM 2429 C C . ALA A 1 309 ? -27.391 32.969 17.562 1 90.62 309 ALA A C 1
ATOM 2431 O O . ALA A 1 309 ? -28.25 32.281 17.016 1 90.62 309 ALA A O 1
ATOM 2432 N N . ALA A 1 310 ? -26.422 33.562 16.906 1 90.94 310 ALA A N 1
ATOM 2433 C CA . ALA A 1 310 ? -26.25 33.375 15.469 1 90.94 310 ALA A CA 1
ATOM 2434 C C . ALA A 1 310 ? -24.812 32.969 15.133 1 90.94 310 ALA A C 1
ATOM 2436 O O . ALA A 1 310 ? -23.875 33.469 15.734 1 90.94 310 ALA A O 1
ATOM 2437 N N . PHE A 1 311 ? -24.719 32.031 14.25 1 91.38 311 PHE A N 1
ATOM 2438 C CA . PHE A 1 311 ? -23.406 31.594 13.797 1 91.38 311 PHE A CA 1
ATOM 2439 C C . PHE A 1 311 ? -22.781 32.625 12.859 1 91.38 311 PHE A C 1
ATOM 2441 O O . PHE A 1 311 ? -23.391 33.031 11.875 1 91.38 311 PHE A O 1
ATOM 2448 N N . HIS A 1 312 ? -21.547 33.062 13.25 1 90.38 312 HIS A N 1
ATOM 2449 C CA . HIS A 1 312 ? -20.734 33.938 12.422 1 90.38 312 HIS A CA 1
ATOM 2450 C C . HIS A 1 312 ? -19.438 33.25 12 1 90.38 312 HIS A C 1
ATOM 2452 O O . HIS A 1 312 ? -18.562 33 12.828 1 90.38 312 HIS A O 1
ATOM 2458 N N . PRO A 1 313 ? -19.25 33 10.727 1 89.38 313 PRO A N 1
ATOM 2459 C CA . PRO A 1 313 ? -18.156 32.156 10.25 1 89.38 313 PRO A CA 1
ATOM 2460 C C . PRO A 1 313 ? -16.828 32.938 10.156 1 89.38 313 PRO A C 1
ATOM 2462 O O . PRO A 1 313 ? -15.93 32.531 9.422 1 89.38 313 PRO A O 1
ATOM 2465 N N . HIS A 1 314 ? -16.656 34.031 10.781 1 88 314 HIS A N 1
ATOM 2466 C CA . HIS A 1 314 ? -15.422 34.844 10.75 1 88 314 HIS A CA 1
ATOM 2467 C C . HIS A 1 314 ? -14.797 34.938 12.133 1 88 314 HIS A C 1
ATOM 2469 O O . HIS A 1 314 ? -15.508 35.125 13.133 1 88 314 HIS A O 1
ATOM 2475 N N . VAL A 1 315 ? -13.453 34.75 12.102 1 86.19 315 VAL A N 1
ATOM 2476 C CA . VAL A 1 315 ? -12.758 34.906 13.375 1 86.19 315 VAL A CA 1
ATOM 2477 C C . VAL A 1 315 ? -11.422 35.594 13.141 1 86.19 315 VAL A C 1
ATOM 2479 O O . VAL A 1 315 ? -10.781 35.438 12.102 1 86.19 315 VAL A O 1
ATOM 2482 N N . GLU A 1 316 ? -11.047 36.438 14.102 1 87.94 316 GLU A N 1
ATOM 2483 C CA . GLU A 1 316 ? -9.75 37.094 14.086 1 87.94 316 GLU A CA 1
ATOM 2484 C C . GLU A 1 316 ? -8.781 36.438 15.055 1 87.94 316 GLU A C 1
ATOM 2486 O O . GLU A 1 316 ? -9.094 36.25 16.234 1 87.94 316 GLU A O 1
ATOM 2491 N N . PRO A 1 317 ? -7.637 36.094 14.523 1 92.25 317 PRO A N 1
ATOM 2492 C CA . PRO A 1 317 ? -6.676 35.469 15.438 1 92.25 317 PRO A CA 1
ATOM 2493 C C . PRO A 1 317 ? -6.125 36.469 16.469 1 92.25 317 PRO A C 1
ATOM 2495 O O . PRO A 1 317 ? -5.949 37.656 16.172 1 92.25 317 PRO A O 1
ATOM 2498 N N . LEU A 1 318 ? -5.863 35.938 17.641 1 88.12 318 LEU A N 1
ATOM 2499 C CA . LEU A 1 318 ? -5.152 36.688 18.672 1 88.12 318 LEU A CA 1
ATOM 2500 C C . LEU A 1 318 ? -3.645 36.625 18.469 1 88.12 318 LEU A C 1
ATOM 2502 O O . LEU A 1 318 ? -3.1 35.531 18.281 1 88.12 318 LEU A O 1
ATOM 2506 N N . ARG A 1 319 ? -3.023 37.781 18.438 1 88.62 319 ARG A N 1
ATOM 2507 C CA . ARG A 1 319 ? -1.572 37.781 18.281 1 88.62 319 ARG A CA 1
ATOM 2508 C C . ARG A 1 319 ? -0.886 37.75 19.656 1 88.62 319 ARG A C 1
ATOM 2510 O O . ARG A 1 319 ? -1.136 38.594 20.5 1 88.62 319 ARG A O 1
ATOM 2517 N N . VAL A 1 320 ? -0.211 36.656 19.828 1 81 320 VAL A N 1
ATOM 2518 C CA . VAL A 1 320 ? 0.464 36.469 21.109 1 81 320 VAL A CA 1
ATOM 2519 C C . VAL A 1 320 ? 1.884 37.031 21.031 1 81 320 VAL A C 1
ATOM 2521 O O . VAL A 1 320 ? 2.609 36.75 20.062 1 81 320 VAL A O 1
ATOM 2524 N N . ARG A 1 321 ? 2.238 38.188 21.703 1 67.12 321 ARG A N 1
ATOM 2525 C CA . ARG A 1 321 ? 3.566 38.781 21.75 1 67.12 321 ARG A CA 1
ATOM 2526 C C . ARG A 1 321 ? 4.434 38.125 22.828 1 67.12 321 ARG A C 1
ATOM 2528 O O . ARG A 1 321 ? 3.924 37.719 23.859 1 67.12 321 ARG A O 1
ATOM 2535 N N . MET B 1 1 ? -23.266 -17.531 13.719 1 86.94 1 MET B N 1
ATOM 2536 C CA . MET B 1 1 ? -23.594 -16.938 12.43 1 86.94 1 MET B CA 1
ATOM 2537 C C . MET B 1 1 ? -24.406 -17.891 11.578 1 86.94 1 MET B C 1
ATOM 2539 O O . MET B 1 1 ? -24.344 -19.109 11.766 1 86.94 1 MET B O 1
ATOM 2543 N N . VAL B 1 2 ? -25.281 -17.344 10.695 1 95.19 2 VAL B N 1
ATOM 2544 C CA . VAL B 1 2 ? -26.172 -18.203 9.914 1 95.19 2 VAL B CA 1
ATOM 2545 C C . VAL B 1 2 ? -25.828 -18.094 8.43 1 95.19 2 VAL B C 1
ATOM 2547 O O . VAL B 1 2 ? -25.297 -17.062 7.988 1 95.19 2 VAL B O 1
ATOM 2550 N N . CYS B 1 3 ? -26.109 -19.156 7.789 1 97.56 3 CYS B N 1
ATOM 2551 C CA . CYS B 1 3 ? -25.906 -19.203 6.344 1 97.56 3 CYS B CA 1
ATOM 2552 C C . CYS B 1 3 ? -26.812 -18.203 5.633 1 97.56 3 CYS B C 1
ATOM 2554 O O . CYS B 1 3 ? -28.016 -18.188 5.836 1 97.56 3 CYS B O 1
ATOM 2556 N N . LYS B 1 4 ? -26.281 -17.422 4.789 1 96.31 4 LYS B N 1
ATOM 2557 C CA . LYS B 1 4 ? -26.984 -16.359 4.09 1 96.31 4 LYS B CA 1
ATOM 2558 C C . LYS B 1 4 ? -28.047 -16.938 3.143 1 96.31 4 LYS B C 1
ATOM 2560 O O . LYS B 1 4 ? -29.062 -16.297 2.869 1 96.31 4 LYS B O 1
ATOM 2565 N N . VAL B 1 5 ? -27.812 -18.172 2.668 1 96.56 5 VAL B N 1
ATOM 2566 C CA . VAL B 1 5 ? -28.641 -18.75 1.624 1 96.56 5 VAL B CA 1
ATOM 2567 C C . VAL B 1 5 ? -29.781 -19.547 2.256 1 96.56 5 VAL B C 1
ATOM 2569 O O . VAL B 1 5 ? -30.953 -19.344 1.916 1 96.56 5 VAL B O 1
ATOM 2572 N N . CYS B 1 6 ? -29.562 -20.391 3.279 1 97.38 6 CYS B N 1
ATOM 2573 C CA . CYS B 1 6 ? -30.594 -21.312 3.752 1 97.38 6 CYS B CA 1
ATOM 2574 C C . CYS B 1 6 ? -30.953 -21.031 5.203 1 97.38 6 CYS B C 1
ATOM 2576 O O . CYS B 1 6 ? -31.875 -21.625 5.746 1 97.38 6 CYS B O 1
ATOM 2578 N N . GLY B 1 7 ? -30.141 -20.281 5.871 1 96 7 GLY B N 1
ATOM 2579 C CA . GLY B 1 7 ? -30.453 -19.906 7.238 1 96 7 GLY B CA 1
ATOM 2580 C C . GLY B 1 7 ? -29.922 -20.891 8.266 1 96 7 GLY B C 1
ATOM 2581 O O . GLY B 1 7 ? -30 -20.641 9.469 1 96 7 GLY B O 1
ATOM 2582 N N . GLU B 1 8 ? -29.344 -22.016 7.832 1 96.56 8 GLU B N 1
ATOM 2583 C CA . GLU B 1 8 ? -28.75 -22.984 8.742 1 96.56 8 GLU B CA 1
ATOM 2584 C C . GLU B 1 8 ? -27.438 -22.469 9.328 1 96.56 8 GLU B C 1
ATOM 2586 O O . GLU B 1 8 ? -26.984 -21.375 8.992 1 96.56 8 GLU B O 1
ATOM 2591 N N . LYS B 1 9 ? -26.953 -23.359 10.148 1 97.06 9 LYS B N 1
ATOM 2592 C CA . LYS B 1 9 ? -25.703 -22.969 10.797 1 97.06 9 LYS B CA 1
ATOM 2593 C C . LYS B 1 9 ? -24.594 -22.797 9.773 1 97.06 9 LYS B C 1
ATOM 2595 O O . LYS B 1 9 ? -24.344 -23.688 8.961 1 97.06 9 LYS B O 1
ATOM 2600 N N . ALA B 1 10 ? -23.953 -21.656 9.805 1 97.06 10 ALA B N 1
ATOM 2601 C CA . ALA B 1 10 ? -22.844 -21.391 8.883 1 97.06 10 ALA B CA 1
ATOM 2602 C C . ALA B 1 10 ? -21.562 -22.078 9.344 1 97.06 10 ALA B C 1
ATOM 2604 O O . ALA B 1 10 ? -21.375 -22.312 10.539 1 97.06 10 ALA B O 1
ATOM 2605 N N . GLN B 1 11 ? -20.719 -22.391 8.414 1 96.94 11 GLN B N 1
ATOM 2606 C CA . GLN B 1 11 ? -19.422 -23 8.727 1 96.94 11 GLN B CA 1
ATOM 2607 C C . GLN B 1 11 ? -18.266 -22.109 8.328 1 96.94 11 GLN B C 1
ATOM 2609 O O . GLN B 1 11 ? -17.156 -22.266 8.828 1 96.94 11 GLN B O 1
ATOM 2614 N N . VAL B 1 12 ? -18.531 -21.219 7.383 1 97.56 12 VAL B N 1
ATOM 2615 C CA . VAL B 1 12 ? -17.469 -20.328 6.914 1 97.56 12 VAL B CA 1
ATOM 2616 C C . VAL B 1 12 ? -17.984 -18.891 6.902 1 97.56 12 VAL B C 1
ATOM 2618 O O . VAL B 1 12 ? -19.031 -18.594 6.328 1 97.56 12 VAL B O 1
ATOM 2621 N N . GLU B 1 13 ? -17.266 -18.062 7.484 1 95.94 13 GLU B N 1
ATOM 2622 C CA . GLU B 1 13 ? -17.516 -16.625 7.402 1 95.94 13 GLU B CA 1
ATOM 2623 C C . GLU B 1 13 ? -16.672 -15.977 6.312 1 95.94 13 GLU B C 1
ATOM 2625 O O . GLU B 1 13 ? -15.445 -16.078 6.336 1 95.94 13 GLU B O 1
ATOM 2630 N N . VAL B 1 14 ? -17.359 -15.43 5.34 1 95 14 VAL B N 1
ATOM 2631 C CA . VAL B 1 14 ? -16.672 -14.633 4.328 1 95 14 VAL B CA 1
ATOM 2632 C C . VAL B 1 14 ? -16.672 -13.164 4.742 1 95 14 VAL B C 1
ATOM 2634 O O . VAL B 1 14 ? -17.438 -12.359 4.211 1 95 14 VAL B O 1
ATOM 2637 N N . ARG B 1 15 ? -15.742 -12.758 5.512 1 89.38 15 ARG B N 1
ATOM 2638 C CA . ARG B 1 15 ? -15.703 -11.469 6.191 1 89.38 15 ARG B CA 1
ATOM 2639 C C . ARG B 1 15 ? -15.57 -10.328 5.191 1 89.38 15 ARG B C 1
ATOM 2641 O O . ARG B 1 15 ? -16.172 -9.258 5.367 1 89.38 15 ARG B O 1
ATOM 2648 N N . SER B 1 16 ? -14.789 -10.539 4.219 1 90.75 16 SER B N 1
ATOM 2649 C CA . SER B 1 16 ? -14.539 -9.516 3.215 1 90.75 16 SER B CA 1
ATOM 2650 C C . SER B 1 16 ? -15.812 -9.133 2.475 1 90.75 16 SER B C 1
ATOM 2652 O O . SER B 1 16 ? -15.922 -8.031 1.938 1 90.75 16 SER B O 1
ATOM 2654 N N . ARG B 1 17 ? -16.75 -10.062 2.506 1 90.25 17 ARG B N 1
ATOM 2655 C CA . ARG B 1 17 ? -17.984 -9.836 1.744 1 90.25 17 ARG B CA 1
ATOM 2656 C C . ARG B 1 17 ? -19.188 -9.68 2.672 1 90.25 17 ARG B C 1
ATOM 2658 O O . ARG B 1 17 ? -20.297 -9.406 2.215 1 90.25 17 ARG B O 1
ATOM 2665 N N . GLY B 1 18 ? -19.062 -9.914 3.945 1 91.19 18 GLY B N 1
ATOM 2666 C CA . GLY B 1 18 ? -20.062 -9.586 4.949 1 91.19 18 GLY B CA 1
ATOM 2667 C C . GLY B 1 18 ? -21.141 -10.641 5.074 1 91.19 18 GLY B C 1
ATOM 2668 O O . GLY B 1 18 ? -22.297 -10.32 5.355 1 91.19 18 GLY B O 1
ATOM 2669 N N . PHE B 1 19 ? -20.812 -11.914 4.664 1 95.56 19 PHE B N 1
ATOM 2670 C CA . PHE B 1 19 ? -21.797 -12.977 4.848 1 95.56 19 PHE B CA 1
ATOM 2671 C C . PHE B 1 19 ? -21.125 -14.266 5.297 1 95.56 19 PHE B C 1
ATOM 2673 O O . PHE B 1 19 ? -19.906 -14.328 5.418 1 95.56 19 PHE B O 1
ATOM 2680 N N . ALA B 1 20 ? -21.953 -15.234 5.637 1 97.56 20 ALA B N 1
ATOM 2681 C CA . ALA B 1 20 ? -21.5 -16.562 6.031 1 97.56 20 ALA B CA 1
ATOM 2682 C C . ALA B 1 20 ? -22.297 -17.641 5.324 1 97.56 20 ALA B C 1
ATOM 2684 O O . ALA B 1 20 ? -23.422 -17.406 4.887 1 97.56 20 ALA B O 1
ATOM 2685 N N . LEU B 1 21 ? -21.656 -18.797 5.18 1 98.31 21 LEU B N 1
ATOM 2686 C CA . LEU B 1 21 ? -22.297 -19.891 4.453 1 98.31 21 LEU B CA 1
ATOM 2687 C C . LEU B 1 21 ? -22.078 -21.219 5.156 1 98.31 21 LEU B C 1
ATOM 2689 O O . LEU B 1 21 ? -21.062 -21.406 5.82 1 98.31 21 LEU B O 1
ATOM 2693 N N . CYS B 1 22 ? -23.125 -22.094 5.055 1 98.19 22 CYS B N 1
ATOM 2694 C CA . CYS B 1 22 ? -22.922 -23.484 5.469 1 98.19 22 CYS B CA 1
ATOM 2695 C C . CYS B 1 22 ? -22.016 -24.219 4.492 1 98.19 22 CYS B C 1
ATOM 2697 O O . CYS B 1 22 ? -21.625 -23.656 3.461 1 98.19 22 CYS B O 1
ATOM 2699 N N . ARG B 1 23 ? -21.719 -25.453 4.766 1 97.81 23 ARG B N 1
ATOM 2700 C CA . ARG B 1 23 ? -20.781 -26.234 3.963 1 97.81 23 ARG B CA 1
ATOM 2701 C C . ARG B 1 23 ? -21.234 -26.312 2.512 1 97.81 23 ARG B C 1
ATOM 2703 O O . ARG B 1 23 ? -20.5 -25.953 1.595 1 97.81 23 ARG B O 1
ATOM 2710 N N . ALA B 1 24 ? -22.438 -26.781 2.311 1 98.06 24 ALA B N 1
ATOM 2711 C CA . ALA B 1 24 ? -22.953 -27.031 0.967 1 98.06 24 ALA B CA 1
ATOM 2712 C C . ALA B 1 24 ? -23 -25.734 0.147 1 98.06 24 ALA B C 1
ATOM 2714 O O . ALA B 1 24 ? -22.578 -25.719 -1.012 1 98.06 24 ALA B O 1
ATOM 2715 N N . HIS B 1 25 ? -23.438 -24.719 0.753 1 98.56 25 HIS B N 1
ATOM 2716 C CA . HIS B 1 25 ? -23.609 -23.469 0.015 1 98.56 25 HIS B CA 1
ATOM 2717 C C . HIS B 1 25 ? -22.281 -22.75 -0.191 1 98.56 25 HIS B C 1
ATOM 2719 O O . HIS B 1 25 ? -22.109 -22.016 -1.169 1 98.56 25 HIS B O 1
ATOM 2725 N N . TYR B 1 26 ? -21.266 -22.984 0.689 1 98.56 26 TYR B N 1
ATOM 2726 C CA . TYR B 1 26 ? -19.938 -22.438 0.472 1 98.56 26 TYR B CA 1
ATOM 2727 C C . TYR B 1 26 ? -19.266 -23.078 -0.739 1 98.56 26 TYR B C 1
ATOM 2729 O O . TYR B 1 26 ? -18.688 -22.375 -1.577 1 98.56 26 TYR B O 1
ATOM 2737 N N . LEU B 1 27 ? -19.375 -24.391 -0.772 1 98.56 27 LEU B N 1
ATOM 2738 C CA . LEU B 1 27 ? -18.781 -25.109 -1.893 1 98.56 27 LEU B CA 1
ATOM 2739 C C . LEU B 1 27 ? -19.406 -24.672 -3.213 1 98.56 27 LEU B C 1
ATOM 2741 O O . LEU B 1 27 ? -18.703 -24.453 -4.199 1 98.56 27 LEU B O 1
ATOM 2745 N N . ASP B 1 28 ? -20.672 -24.438 -3.189 1 98.44 28 ASP B N 1
ATOM 2746 C CA . ASP B 1 28 ? -21.375 -23.984 -4.383 1 98.44 28 ASP B CA 1
ATOM 2747 C C . ASP B 1 28 ? -20.984 -22.562 -4.75 1 98.44 28 ASP B C 1
ATOM 2749 O O . ASP B 1 28 ? -20.703 -22.266 -5.914 1 98.44 28 ASP B O 1
ATOM 2753 N N . TRP B 1 29 ? -20.969 -21.766 -3.752 1 98.19 29 TRP B N 1
ATOM 2754 C CA . TRP B 1 29 ? -20.641 -20.359 -3.955 1 98.19 29 TRP B CA 1
ATOM 2755 C C . TRP B 1 29 ? -19.234 -20.219 -4.523 1 98.19 29 TRP B C 1
ATOM 2757 O O . TRP B 1 29 ? -19 -19.422 -5.449 1 98.19 29 TRP B O 1
ATOM 2767 N N . PHE B 1 30 ? -18.281 -20.906 -4.008 1 98.69 30 PHE B N 1
ATOM 2768 C CA . PHE B 1 30 ? -16.891 -20.828 -4.414 1 98.69 30 PHE B CA 1
ATOM 2769 C C . PHE B 1 30 ? -16.734 -21.188 -5.891 1 98.69 30 PHE B C 1
ATOM 2771 O O . PHE B 1 30 ? -16.062 -20.469 -6.637 1 98.69 30 PHE B O 1
ATOM 2778 N N . VAL B 1 31 ? -17.391 -22.234 -6.324 1 98.75 31 VAL B N 1
ATOM 2779 C CA . VAL B 1 31 ? -17.328 -22.688 -7.707 1 98.75 31 VAL B CA 1
ATOM 2780 C C . VAL B 1 31 ? -18.016 -21.672 -8.625 1 98.75 31 VAL B C 1
ATOM 2782 O O . VAL B 1 31 ? -17.453 -21.297 -9.664 1 98.75 31 VAL B O 1
ATOM 2785 N N . LYS B 1 32 ? -19.141 -21.156 -8.227 1 98.31 32 LYS B N 1
ATOM 2786 C CA . LYS B 1 32 ? -19.891 -20.203 -9.031 1 98.31 32 LYS B CA 1
ATOM 2787 C C . LYS B 1 32 ? -19.125 -18.891 -9.164 1 98.31 32 LYS B C 1
ATOM 2789 O O . LYS B 1 32 ? -19.094 -18.281 -10.234 1 98.31 32 LYS B O 1
ATOM 2794 N N . GLU B 1 33 ? -18.578 -18.469 -8.047 1 98 33 GLU B N 1
ATOM 2795 C CA . GLU B 1 33 ? -17.797 -17.25 -8.062 1 98 33 GLU B CA 1
ATOM 2796 C C . GLU B 1 33 ? -16.578 -17.375 -8.969 1 98 33 GLU B C 1
ATOM 2798 O O . GLU B 1 33 ? -16.156 -16.422 -9.609 1 98 33 GLU B O 1
ATOM 2803 N N . THR B 1 34 ? -15.93 -18.547 -8.992 1 98.69 34 THR B N 1
ATOM 2804 C CA . THR B 1 34 ? -14.82 -18.812 -9.906 1 98.69 34 THR B CA 1
ATOM 2805 C C . THR B 1 34 ? -15.289 -18.703 -11.359 1 98.69 34 THR B C 1
ATOM 2807 O O . THR B 1 34 ? -14.625 -18.062 -12.18 1 98.69 34 THR B O 1
ATOM 2810 N N . GLU B 1 35 ? -16.406 -19.266 -11.656 1 98.38 35 GLU B N 1
ATOM 2811 C CA . GLU B 1 35 ? -16.969 -19.203 -13 1 98.38 35 GLU B CA 1
ATOM 2812 C C . GLU B 1 35 ? -17.234 -17.766 -13.422 1 98.38 35 GLU B C 1
ATOM 2814 O O . GLU B 1 35 ? -16.953 -17.391 -14.562 1 98.38 35 GLU B O 1
ATOM 2819 N N . ARG B 1 36 ? -17.75 -17.016 -12.523 1 97.69 36 ARG B N 1
ATOM 2820 C CA . ARG B 1 36 ? -18.016 -15.609 -12.797 1 97.69 36 ARG B CA 1
ATOM 2821 C C . ARG B 1 36 ? -16.719 -14.867 -13.141 1 97.69 36 ARG B C 1
ATOM 2823 O O . ARG B 1 36 ? -16.703 -14.055 -14.07 1 97.69 36 ARG B O 1
ATOM 2830 N N . ALA B 1 37 ? -15.719 -15.141 -12.383 1 97.75 37 ALA B N 1
ATOM 2831 C CA . ALA B 1 37 ? -14.43 -14.508 -12.648 1 97.75 37 ALA B CA 1
ATOM 2832 C C . ALA B 1 37 ? -13.906 -14.883 -14.031 1 97.75 37 ALA B C 1
ATOM 2834 O O . ALA B 1 37 ? -13.414 -14.023 -14.766 1 97.75 37 ALA B O 1
ATOM 2835 N N . ILE B 1 38 ? -14.031 -16.156 -14.398 1 98.44 38 ILE B N 1
ATOM 2836 C CA . ILE B 1 38 ? -13.578 -16.656 -15.688 1 98.44 38 ILE B CA 1
ATOM 2837 C C . ILE B 1 38 ? -14.344 -15.945 -16.812 1 98.44 38 ILE B C 1
ATOM 2839 O O . ILE B 1 38 ? -13.742 -15.484 -17.781 1 98.44 38 ILE B O 1
ATOM 2843 N N . ARG B 1 39 ? -15.609 -15.766 -16.625 1 97.44 39 ARG B N 1
ATOM 2844 C CA . ARG B 1 39 ? -16.453 -15.133 -17.641 1 97.44 39 ARG B CA 1
ATOM 2845 C C . ARG B 1 39 ? -16.188 -13.633 -17.734 1 97.44 39 ARG B C 1
ATOM 2847 O O . ARG B 1 39 ? -16.078 -13.078 -18.828 1 97.44 39 ARG B O 1
ATOM 2854 N N . ARG B 1 40 ? -16.062 -13.031 -16.625 1 95.56 40 ARG B N 1
ATOM 2855 C CA . ARG B 1 40 ? -15.867 -11.586 -16.547 1 95.56 40 ARG B CA 1
ATOM 2856 C C . ARG B 1 40 ? -14.641 -11.148 -17.344 1 95.56 40 ARG B C 1
ATOM 2858 O O . ARG B 1 40 ? -14.656 -10.102 -17.984 1 95.56 40 ARG B O 1
ATOM 2865 N N . HIS B 1 41 ? -13.602 -11.992 -17.312 1 96.25 41 HIS B N 1
ATOM 2866 C CA . HIS B 1 41 ? -12.344 -11.586 -17.938 1 96.25 41 HIS B CA 1
ATOM 2867 C C . HIS B 1 41 ? -12.039 -12.438 -19.156 1 96.25 41 HIS B C 1
ATOM 2869 O O . HIS B 1 41 ? -10.922 -12.391 -19.688 1 96.25 41 HIS B O 1
ATOM 2875 N N . GLY B 1 42 ? -12.984 -13.227 -19.578 1 96.94 42 GLY B N 1
ATOM 2876 C CA . GLY B 1 42 ? -12.766 -14.07 -20.734 1 96.94 42 GLY B CA 1
ATOM 2877 C C . GLY B 1 42 ? -11.531 -14.945 -20.625 1 96.94 42 GLY B C 1
ATOM 2878 O O . GLY B 1 42 ? -10.727 -15.023 -21.547 1 96.94 42 GLY B O 1
ATOM 2879 N N . MET B 1 43 ? -11.383 -15.547 -19.438 1 98.06 43 MET B N 1
ATOM 2880 C CA . MET B 1 43 ? -10.172 -16.312 -19.156 1 98.06 43 MET B CA 1
ATOM 2881 C C . MET B 1 43 ? -10.125 -17.594 -19.984 1 98.06 43 MET B C 1
ATOM 2883 O O . MET B 1 43 ? -9.078 -17.938 -20.531 1 98.06 43 MET B O 1
ATOM 2887 N N . LEU B 1 44 ? -11.25 -18.266 -19.984 1 98.25 44 LEU B N 1
ATOM 2888 C CA . LEU B 1 44 ? -11.383 -19.562 -20.641 1 98.25 44 LEU B CA 1
ATOM 2889 C C . LEU B 1 44 ? -12.711 -19.672 -21.375 1 98.25 44 LEU B C 1
ATOM 2891 O O . LEU B 1 44 ? -13.727 -19.141 -20.922 1 98.25 44 LEU B O 1
ATOM 2895 N N . LYS B 1 45 ? -12.641 -20.359 -22.469 1 95.75 45 LYS B N 1
ATOM 2896 C CA . LYS B 1 45 ? -13.883 -20.703 -23.156 1 95.75 45 LYS B CA 1
ATOM 2897 C C . LYS B 1 45 ? -14.531 -21.938 -22.531 1 95.75 45 LYS B C 1
ATOM 2899 O O . LYS B 1 45 ? -13.844 -22.812 -22.016 1 95.75 45 LYS B O 1
ATOM 2904 N N . PRO B 1 46 ? -15.82 -21.984 -22.656 1 92.56 46 PRO B N 1
ATOM 2905 C CA . PRO B 1 46 ? -16.5 -23.141 -22.062 1 92.56 46 PRO B CA 1
ATOM 2906 C C . PRO B 1 46 ? -15.992 -24.469 -22.609 1 92.56 46 PRO B C 1
ATOM 2908 O O . PRO B 1 46 ? -15.914 -24.641 -23.828 1 92.56 46 PRO B O 1
ATOM 2911 N N . GLY B 1 47 ? -15.609 -25.328 -21.719 1 90.81 47 GLY B N 1
ATOM 2912 C CA . GLY B 1 47 ? -15.203 -26.688 -22.094 1 90.81 47 GLY B CA 1
ATOM 2913 C C . GLY B 1 47 ? -13.812 -26.75 -22.688 1 90.81 47 GLY B C 1
ATOM 2914 O O . GLY B 1 47 ? -13.352 -27.812 -23.109 1 90.81 47 GLY B O 1
ATOM 2915 N N . GLU B 1 48 ? -13.141 -25.719 -22.703 1 95.06 48 GLU B N 1
ATOM 2916 C CA . GLU B 1 48 ? -11.82 -25.672 -23.312 1 95.06 48 GLU B CA 1
ATOM 2917 C C . GLU B 1 48 ? -10.805 -26.484 -22.531 1 95.06 48 GLU B C 1
ATOM 2919 O O . GLU B 1 48 ? -10.945 -26.656 -21.312 1 95.06 48 GLU B O 1
ATOM 2924 N N . ARG B 1 49 ? -9.836 -27.047 -23.281 1 97.25 49 ARG B N 1
ATOM 2925 C CA . ARG B 1 49 ? -8.695 -27.688 -22.641 1 97.25 49 ARG B CA 1
ATOM 2926 C C . ARG B 1 49 ? -7.766 -26.656 -22 1 97.25 49 ARG B C 1
ATOM 2928 O O . ARG B 1 49 ? -7.402 -25.672 -22.641 1 97.25 49 ARG B O 1
ATOM 2935 N N . VAL B 1 50 ? -7.465 -26.844 -20.75 1 98.62 50 VAL B N 1
ATOM 2936 C CA . VAL B 1 50 ? -6.656 -25.859 -20.047 1 98.62 50 VAL B CA 1
ATOM 2937 C C . VAL B 1 50 ? -5.562 -26.562 -19.25 1 98.62 50 VAL B C 1
ATOM 2939 O O . VAL B 1 50 ? -5.797 -27.625 -18.656 1 98.62 50 VAL B O 1
ATOM 2942 N N . LEU B 1 51 ? -4.332 -26.062 -19.328 1 98.69 51 LEU B N 1
ATOM 2943 C CA . LEU B 1 51 ? -3.221 -26.531 -18.5 1 98.69 51 LEU B CA 1
ATOM 2944 C C . LEU B 1 51 ? -3.225 -25.859 -17.141 1 98.69 51 LEU B C 1
ATOM 2946 O O . LEU B 1 51 ? -3.322 -24.641 -17.047 1 98.69 51 LEU B O 1
ATOM 2950 N N . VAL B 1 52 ? -3.227 -26.625 -16.078 1 98.88 52 VAL B N 1
ATOM 2951 C CA . VAL B 1 52 ? -3.236 -26.109 -14.711 1 98.88 52 VAL B CA 1
ATOM 2952 C C . VAL B 1 52 ? -1.879 -26.344 -14.055 1 98.88 52 VAL B C 1
ATOM 2954 O O . VAL B 1 52 ? -1.414 -27.484 -13.977 1 98.88 52 VAL B O 1
ATOM 2957 N N . ALA B 1 53 ? -1.223 -25.297 -13.68 1 98.75 53 ALA B N 1
ATOM 2958 C CA . ALA B 1 53 ? 0.012 -25.453 -12.914 1 98.75 53 ALA B CA 1
ATOM 2959 C C . ALA B 1 53 ? -0.276 -25.984 -11.516 1 98.75 53 ALA B C 1
ATOM 2961 O O . ALA B 1 53 ? -0.935 -25.312 -10.719 1 98.75 53 ALA B O 1
ATOM 2962 N N . VAL B 1 54 ? 0.228 -27.141 -11.164 1 98.44 54 VAL B N 1
ATOM 2963 C CA . VAL B 1 54 ? -0.084 -27.734 -9.875 1 98.44 54 VAL B CA 1
ATOM 2964 C C . VAL B 1 54 ? 1.206 -28 -9.102 1 98.44 54 VAL B C 1
ATOM 2966 O O . VAL B 1 54 ? 2.131 -28.625 -9.617 1 98.44 54 VAL B O 1
ATOM 2969 N N . SER B 1 55 ? 1.249 -27.5 -7.902 1 96.75 55 SER B N 1
ATOM 2970 C CA . SER B 1 55 ? 2.453 -27.578 -7.082 1 96.75 55 SER B CA 1
ATOM 2971 C C . SER B 1 55 ? 2.256 -28.531 -5.902 1 96.75 55 SER B C 1
ATOM 2973 O O . SER B 1 55 ? 3.189 -28.766 -5.137 1 96.75 55 SER B O 1
ATOM 2975 N N . GLY B 1 56 ? 1.053 -29.016 -5.684 1 96.88 56 GLY B N 1
ATOM 2976 C CA . GLY B 1 56 ? 0.726 -29.797 -4.5 1 96.88 56 GLY B CA 1
ATOM 2977 C C . GLY B 1 56 ? 0.209 -28.953 -3.354 1 96.88 56 GLY B C 1
ATOM 2978 O O . GLY B 1 56 ? -0.276 -29.484 -2.352 1 96.88 56 GLY B O 1
ATOM 2979 N N . GLY B 1 57 ? 0.248 -27.688 -3.51 1 97.06 57 GLY B N 1
ATOM 2980 C CA . GLY B 1 57 ? -0.284 -26.781 -2.504 1 97.06 57 GLY B CA 1
ATOM 2981 C C . GLY B 1 57 ? -1.795 -26.656 -2.557 1 97.06 57 GLY B C 1
ATOM 2982 O O . GLY B 1 57 ? -2.426 -27.094 -3.523 1 97.06 57 GLY B O 1
ATOM 2983 N N . LYS B 1 58 ? -2.332 -26.016 -1.565 1 97.88 58 LYS B N 1
ATOM 2984 C CA . LYS B 1 58 ? -3.781 -25.922 -1.425 1 97.88 58 LYS B CA 1
ATOM 2985 C C . LYS B 1 58 ? -4.395 -25.125 -2.58 1 97.88 58 LYS B C 1
ATOM 2987 O O . LYS B 1 58 ? -5.445 -25.5 -3.102 1 97.88 58 LYS B O 1
ATOM 2992 N N . ASP B 1 59 ? -3.762 -24.094 -3.02 1 98.38 59 ASP B N 1
ATOM 2993 C CA . ASP B 1 59 ? -4.344 -23.203 -4.016 1 98.38 59 ASP B CA 1
ATOM 2994 C C . ASP B 1 59 ? -4.398 -23.875 -5.387 1 98.38 59 ASP B C 1
ATOM 2996 O O . ASP B 1 59 ? -5.438 -23.844 -6.055 1 98.38 59 ASP B O 1
ATOM 3000 N N . SER B 1 60 ? -3.299 -24.453 -5.785 1 98.56 60 SER B N 1
ATOM 3001 C CA . SER B 1 60 ? -3.236 -25.062 -7.105 1 98.56 60 SER B CA 1
ATOM 3002 C C . SER B 1 60 ? -4.152 -26.281 -7.195 1 98.56 60 SER B C 1
ATOM 3004 O O . SER B 1 60 ? -4.828 -26.484 -8.203 1 98.56 60 SER B O 1
ATOM 3006 N N . LEU B 1 61 ? -4.195 -27.078 -6.137 1 98.75 61 LEU B N 1
ATOM 3007 C CA . LEU B 1 61 ? -5.051 -28.266 -6.141 1 98.75 61 LEU B CA 1
ATOM 3008 C C . LEU B 1 61 ? -6.523 -27.859 -6.105 1 98.75 61 LEU B C 1
ATOM 3010 O O . LEU B 1 61 ? -7.352 -28.484 -6.785 1 98.75 61 LEU B O 1
ATOM 3014 N N . ALA B 1 62 ? -6.836 -26.844 -5.305 1 98.88 62 ALA B N 1
ATOM 3015 C CA . ALA B 1 62 ? -8.203 -26.328 -5.293 1 98.88 62 ALA B CA 1
ATOM 3016 C C . ALA B 1 62 ? -8.625 -25.859 -6.68 1 98.88 62 ALA B C 1
ATOM 3018 O O . ALA B 1 62 ? -9.734 -26.141 -7.133 1 98.88 62 ALA B O 1
ATOM 3019 N N . LEU B 1 63 ? -7.777 -25.172 -7.312 1 98.94 63 LEU B N 1
ATOM 3020 C CA . LEU B 1 63 ? -8.078 -24.688 -8.656 1 98.94 63 LEU B CA 1
ATOM 3021 C C . LEU B 1 63 ? -8.336 -25.844 -9.609 1 98.94 63 LEU B C 1
ATOM 3023 O O . LEU B 1 63 ? -9.305 -25.812 -10.375 1 98.94 63 LEU B O 1
ATOM 3027 N N . TRP B 1 64 ? -7.43 -26.812 -9.562 1 98.88 64 TRP B N 1
ATOM 3028 C CA . TRP B 1 64 ? -7.574 -28 -10.414 1 98.88 64 TRP B CA 1
ATOM 3029 C C . TRP B 1 64 ? -8.922 -28.672 -10.18 1 98.88 64 TRP B C 1
ATOM 3031 O O . TRP B 1 64 ? -9.617 -29.031 -11.133 1 98.88 64 TRP B O 1
ATOM 3041 N N . ASP B 1 65 ? -9.328 -28.766 -8.984 1 98.81 65 ASP B N 1
ATOM 3042 C CA . ASP B 1 65 ? -10.609 -29.359 -8.609 1 98.81 65 ASP B CA 1
ATOM 3043 C C . ASP B 1 65 ? -11.773 -28.547 -9.18 1 98.81 65 ASP B C 1
ATOM 3045 O O . ASP B 1 65 ? -12.672 -29.109 -9.812 1 98.81 65 ASP B O 1
ATOM 3049 N N . VAL B 1 66 ? -11.734 -27.266 -8.977 1 98.81 66 VAL B N 1
ATOM 3050 C CA . VAL B 1 66 ? -12.836 -26.391 -9.367 1 98.81 66 VAL B CA 1
ATOM 3051 C C . VAL B 1 66 ? -12.977 -26.375 -10.883 1 98.81 66 VAL B C 1
ATOM 3053 O O . VAL B 1 66 ? -14.094 -26.469 -11.406 1 98.81 66 VAL B O 1
ATOM 3056 N N . LEU B 1 67 ? -11.875 -26.266 -11.609 1 98.75 67 LEU B N 1
ATOM 3057 C CA . LEU B 1 67 ? -11.945 -26.234 -13.07 1 98.75 67 LEU B CA 1
ATOM 3058 C C . LEU B 1 67 ? -12.5 -27.547 -13.609 1 98.75 67 LEU B C 1
ATOM 3060 O O . LEU B 1 67 ? -13.281 -27.547 -14.57 1 98.75 67 LEU B O 1
ATOM 3064 N N . SER B 1 68 ? -12.078 -28.625 -13 1 98.06 68 SER B N 1
ATOM 3065 C CA . SER B 1 68 ? -12.633 -29.906 -13.391 1 98.06 68 SER B CA 1
ATOM 3066 C C . SER B 1 68 ? -14.141 -29.953 -13.148 1 98.06 68 SER B C 1
ATOM 3068 O O . SER B 1 68 ? -14.898 -30.406 -14.008 1 98.06 68 SER B O 1
ATOM 3070 N N . ARG B 1 69 ? -14.586 -29.469 -12.055 1 97.44 69 ARG B N 1
ATOM 3071 C CA . ARG B 1 69 ? -16 -29.484 -11.688 1 97.44 69 ARG B CA 1
ATOM 3072 C C . ARG B 1 69 ? -16.812 -28.578 -12.602 1 97.44 69 ARG B C 1
ATOM 3074 O O . ARG B 1 69 ? -18 -28.812 -12.828 1 97.44 69 ARG B O 1
ATOM 3081 N N . LEU B 1 70 ? -16.188 -27.547 -13.086 1 98.12 70 LEU B N 1
ATOM 3082 C CA . LEU B 1 70 ? -16.844 -26.625 -13.984 1 98.12 70 LEU B CA 1
ATOM 3083 C C . LEU B 1 70 ? -16.938 -27.188 -15.398 1 98.12 70 LEU B C 1
ATOM 3085 O O . LEU B 1 70 ? -17.531 -26.578 -16.281 1 98.12 70 LEU B O 1
ATOM 3089 N N . GLY B 1 71 ? -16.297 -28.312 -15.641 1 97.31 71 GLY B N 1
ATOM 3090 C CA . GLY B 1 71 ? -16.469 -29.031 -16.906 1 97.31 71 GLY B CA 1
ATOM 3091 C C . GLY B 1 71 ? -15.32 -28.797 -17.875 1 97.31 71 GLY B C 1
ATOM 3092 O O . GLY B 1 71 ? -15.375 -29.203 -19.031 1 97.31 71 GLY B O 1
ATOM 3093 N N . TYR B 1 72 ? -14.281 -28.156 -17.453 1 98.12 72 TYR B N 1
ATOM 3094 C CA . TYR B 1 72 ? -13.117 -27.969 -18.312 1 98.12 72 TYR B CA 1
ATOM 3095 C C . TYR B 1 72 ? -12.297 -29.25 -18.406 1 98.12 72 TYR B C 1
ATOM 3097 O O . TYR B 1 72 ? -12.312 -30.078 -17.5 1 98.12 72 TYR B O 1
ATOM 3105 N N . GLU B 1 73 ? -11.672 -29.422 -19.5 1 97.44 73 GLU B N 1
ATOM 3106 C CA . GLU B 1 73 ? -10.633 -30.453 -19.578 1 97.44 73 GLU B CA 1
ATOM 3107 C C . GLU B 1 73 ? -9.32 -29.953 -18.984 1 97.44 73 GLU B C 1
ATOM 3109 O O . GLU B 1 73 ? -8.43 -29.516 -19.703 1 97.44 73 GLU B O 1
ATOM 3114 N N . ALA B 1 74 ? -9.227 -30.094 -17.734 1 98.19 74 ALA B N 1
ATOM 3115 C CA . ALA B 1 74 ? -8.117 -29.516 -16.969 1 98.19 74 ALA B CA 1
ATOM 3116 C C . ALA B 1 74 ? -6.984 -30.531 -16.812 1 98.19 74 ALA B C 1
ATOM 3118 O O . ALA B 1 74 ? -7.133 -31.547 -16.109 1 98.19 74 ALA B O 1
ATOM 3119 N N . VAL B 1 75 ? -5.883 -30.297 -17.453 1 98.5 75 VAL B N 1
ATOM 3120 C CA . VAL B 1 75 ? -4.691 -31.125 -17.344 1 98.5 75 VAL B CA 1
ATOM 3121 C C . VAL B 1 75 ? -3.691 -30.484 -16.391 1 98.5 75 VAL B C 1
ATOM 3123 O O . VAL B 1 75 ? -3.318 -29.328 -16.562 1 98.5 75 VAL B O 1
ATOM 3126 N N . GLY B 1 76 ? -3.295 -31.25 -15.359 1 98.69 76 GLY B N 1
ATOM 3127 C CA . GLY B 1 76 ? -2.312 -30.719 -14.43 1 98.69 76 GLY B CA 1
ATOM 3128 C C . GLY B 1 76 ? -0.885 -30.859 -14.93 1 98.69 76 GLY B C 1
ATOM 3129 O O . GLY B 1 76 ? -0.526 -31.859 -15.531 1 98.69 76 GLY B O 1
ATOM 3130 N N . LEU B 1 77 ? -0.091 -29.828 -14.711 1 98.69 77 LEU B N 1
ATOM 3131 C CA . LEU B 1 77 ? 1.349 -29.891 -14.938 1 98.69 77 LEU B CA 1
ATOM 3132 C C . LEU B 1 77 ? 2.115 -29.656 -13.641 1 98.69 77 LEU B C 1
ATOM 3134 O O . LEU B 1 77 ? 1.953 -28.609 -13 1 98.69 77 LEU B O 1
ATOM 3138 N N . HIS B 1 78 ? 2.846 -30.625 -13.234 1 98.56 78 HIS B N 1
ATOM 3139 C CA . HIS B 1 78 ? 3.736 -30.531 -12.086 1 98.56 78 HIS B CA 1
ATOM 3140 C C . HIS B 1 78 ? 5.199 -30.531 -12.516 1 98.56 78 HIS B C 1
ATOM 3142 O O . HIS B 1 78 ? 5.605 -31.344 -13.352 1 98.56 78 HIS B O 1
ATOM 3148 N N . ILE B 1 79 ? 5.957 -29.594 -12.023 1 97.56 79 ILE B N 1
ATOM 3149 C CA . ILE B 1 79 ? 7.391 -29.531 -12.281 1 97.56 79 ILE B CA 1
ATOM 3150 C C . ILE B 1 79 ? 8.156 -29.953 -11.031 1 97.56 79 ILE B C 1
ATOM 3152 O O . ILE B 1 79 ? 8.094 -29.266 -10 1 97.56 79 ILE B O 1
ATOM 3156 N N . GLU B 1 80 ? 8.805 -31.047 -11.133 1 96.06 80 GLU B N 1
ATOM 3157 C CA . GLU B 1 80 ? 9.703 -31.484 -10.062 1 96.06 80 GLU B CA 1
ATOM 3158 C C . GLU B 1 80 ? 10.984 -30.656 -10.055 1 96.06 80 GLU B C 1
ATOM 3160 O O . GLU B 1 80 ? 11.836 -30.812 -10.93 1 96.06 80 GLU B O 1
ATOM 3165 N N . LEU B 1 81 ? 11.219 -29.891 -9 1 95 81 LEU B N 1
ATOM 3166 C CA . LEU B 1 81 ? 12.242 -28.859 -8.992 1 95 81 LEU B CA 1
ATOM 3167 C C . LEU B 1 81 ? 13.508 -29.344 -8.289 1 95 81 LEU B C 1
ATOM 3169 O O . LEU B 1 81 ? 14.539 -28.672 -8.328 1 95 81 LEU B O 1
ATOM 3173 N N . GLY B 1 82 ? 13.422 -30.453 -7.582 1 94.38 82 GLY B N 1
ATOM 3174 C CA . GLY B 1 82 ? 14.594 -31.062 -6.973 1 94.38 82 GLY B CA 1
ATOM 3175 C C . GLY B 1 82 ? 14.992 -30.422 -5.66 1 94.38 82 GLY B C 1
ATOM 3176 O O . GLY B 1 82 ? 16.172 -30.359 -5.324 1 94.38 82 GLY B O 1
ATOM 3177 N N . ILE B 1 83 ? 14.016 -29.891 -5.02 1 92.81 83 ILE B N 1
ATOM 3178 C CA . ILE B 1 83 ? 14.289 -29.266 -3.736 1 92.81 83 ILE B CA 1
ATOM 3179 C C . ILE B 1 83 ? 14.133 -30.281 -2.613 1 92.81 83 ILE B C 1
ATOM 3181 O O . ILE B 1 83 ? 13.297 -30.125 -1.725 1 92.81 83 ILE B O 1
ATOM 3185 N N . GLY B 1 84 ? 14.836 -31.375 -2.623 1 91.19 84 GLY B N 1
ATOM 3186 C CA . GLY B 1 84 ? 14.898 -32.375 -1.588 1 91.19 84 GLY B CA 1
ATOM 3187 C C . GLY B 1 84 ? 13.555 -33.031 -1.288 1 91.19 84 GLY B C 1
ATOM 3188 O O . GLY B 1 84 ? 12.82 -33.406 -2.205 1 91.19 84 GLY B O 1
ATOM 3189 N N . GLU B 1 85 ? 13.273 -33.188 0.02 1 92.38 85 GLU B N 1
ATOM 3190 C CA . GLU B 1 85 ? 12.07 -33.875 0.5 1 92.38 85 GLU B CA 1
ATOM 3191 C C . GLU B 1 85 ? 10.82 -33.062 0.154 1 92.38 85 GLU B C 1
ATOM 3193 O O . GLU B 1 85 ? 9.758 -33.656 -0.109 1 92.38 85 GLU B O 1
ATOM 31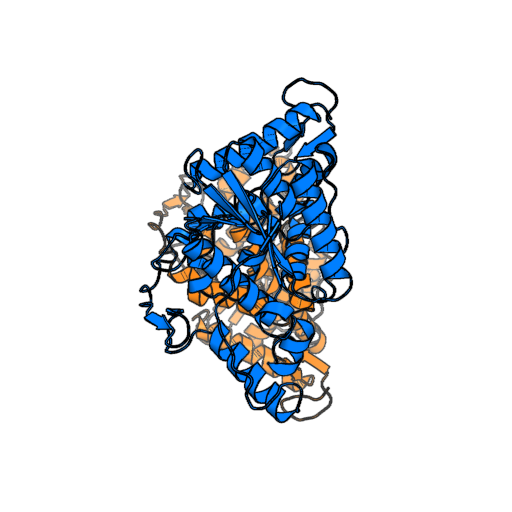98 N N . TYR B 1 86 ? 10.984 -31.828 0.092 1 93.12 86 TYR B N 1
ATOM 3199 C CA . TYR B 1 86 ? 9.867 -30.969 -0.239 1 93.12 86 TYR B CA 1
ATOM 3200 C C . TYR B 1 86 ? 9.305 -31.297 -1.616 1 93.12 86 TYR B C 1
ATOM 3202 O O . TYR B 1 86 ? 8.094 -31.453 -1.775 1 93.12 86 TYR B O 1
ATOM 3210 N N . SER B 1 87 ? 10.18 -31.422 -2.594 1 94.12 87 SER B N 1
ATOM 3211 C CA . SER B 1 87 ? 9.75 -31.734 -3.957 1 94.12 87 SER B CA 1
ATOM 3212 C C . SER B 1 87 ? 9.141 -33.125 -4.047 1 94.12 87 SER B C 1
ATOM 3214 O O . SER B 1 87 ? 8.156 -33.344 -4.762 1 94.12 87 SER B O 1
ATOM 3216 N N . ARG B 1 88 ? 9.711 -34.031 -3.383 1 93.62 88 ARG B N 1
ATOM 3217 C CA . ARG B 1 88 ? 9.203 -35.406 -3.398 1 93.62 88 ARG B CA 1
ATOM 3218 C C . ARG B 1 88 ? 7.789 -35.469 -2.838 1 93.62 88 ARG B C 1
ATOM 3220 O O . ARG B 1 88 ? 6.902 -36.062 -3.447 1 93.62 88 ARG B O 1
ATOM 3227 N N . ARG B 1 89 ? 7.578 -34.844 -1.713 1 95.88 89 ARG B N 1
ATOM 3228 C CA . ARG B 1 89 ? 6.262 -34.844 -1.084 1 95.88 89 ARG B CA 1
ATOM 3229 C C . ARG B 1 89 ? 5.242 -34.094 -1.942 1 95.88 89 ARG B C 1
ATOM 3231 O O . ARG B 1 89 ? 4.078 -34.5 -2.023 1 95.88 89 ARG B O 1
ATOM 3238 N N . SER B 1 90 ? 5.695 -33.062 -2.51 1 96.19 90 SER B N 1
ATOM 3239 C CA . SER B 1 90 ? 4.848 -32.281 -3.408 1 96.19 90 SER B CA 1
ATOM 3240 C C . SER B 1 90 ? 4.324 -33.156 -4.555 1 96.19 90 SER B C 1
ATOM 3242 O O . SER B 1 90 ? 3.129 -33.125 -4.855 1 96.19 90 SER B O 1
ATOM 3244 N N . LEU B 1 91 ? 5.191 -33.875 -5.195 1 96.5 91 LEU B N 1
ATOM 3245 C CA . LEU B 1 91 ? 4.805 -34.75 -6.297 1 96.5 91 LEU B CA 1
ATOM 3246 C C . LEU B 1 91 ? 3.85 -35.844 -5.816 1 96.5 91 LEU B C 1
ATOM 3248 O O . LEU B 1 91 ? 2.844 -36.125 -6.473 1 96.5 91 LEU B O 1
ATOM 3252 N N . GLU B 1 92 ? 4.156 -36.406 -4.703 1 97.12 92 GLU B N 1
ATOM 3253 C CA . GLU B 1 92 ? 3.336 -37.469 -4.152 1 97.12 92 GLU B CA 1
ATOM 3254 C C . GLU B 1 92 ? 1.9 -37 -3.926 1 97.12 92 GLU B C 1
ATOM 3256 O O . GLU B 1 92 ? 0.953 -37.688 -4.305 1 97.12 92 GLU B O 1
ATOM 3261 N N . VAL B 1 93 ? 1.786 -35.906 -3.299 1 97.62 93 VAL B N 1
ATOM 3262 C CA . VAL B 1 93 ? 0.469 -35.344 -2.986 1 97.62 93 VAL B CA 1
ATOM 3263 C C . VAL B 1 93 ? -0.278 -35.031 -4.281 1 97.62 93 VAL B C 1
ATOM 3265 O O . VAL B 1 93 ? -1.482 -35.281 -4.387 1 97.62 93 VAL B O 1
ATOM 3268 N N . THR B 1 94 ? 0.39 -34.531 -5.234 1 98.12 94 THR B N 1
ATOM 3269 C CA . THR B 1 94 ? -0.206 -34.156 -6.512 1 98.12 94 THR B CA 1
ATOM 3270 C C . THR B 1 94 ? -0.674 -35.375 -7.277 1 98.12 94 THR B C 1
ATOM 3272 O O . THR B 1 94 ? -1.783 -35.406 -7.812 1 98.12 94 THR B O 1
ATOM 3275 N N . GLU B 1 95 ? 0.17 -36.375 -7.309 1 98 95 GLU B N 1
ATOM 3276 C CA . GLU B 1 95 ? -0.184 -37.625 -7.965 1 98 95 GLU B CA 1
ATOM 3277 C C . GLU B 1 95 ? -1.396 -38.281 -7.301 1 98 95 GLU B C 1
ATOM 3279 O O . GLU B 1 95 ? -2.291 -38.781 -7.98 1 98 95 GLU B O 1
ATOM 3284 N N . ALA B 1 96 ? -1.403 -38.344 -6.02 1 97.81 96 ALA B N 1
ATOM 3285 C CA . ALA B 1 96 ? -2.529 -38.906 -5.277 1 97.81 96 ALA B CA 1
ATOM 3286 C C . ALA B 1 96 ? -3.824 -38.156 -5.602 1 97.81 96 ALA B C 1
ATOM 3288 O O . ALA B 1 96 ? -4.871 -38.781 -5.797 1 97.81 96 ALA B O 1
ATOM 3289 N N . PHE B 1 97 ? -3.74 -36.875 -5.641 1 98.06 97 PHE B N 1
ATOM 3290 C CA . PHE B 1 97 ? -4.887 -36.031 -5.973 1 98.06 97 PHE B CA 1
ATOM 3291 C C . PHE B 1 97 ? -5.441 -36.375 -7.344 1 98.06 97 PHE B C 1
ATOM 3293 O O . PHE B 1 97 ? -6.652 -36.562 -7.508 1 98.06 97 PHE B O 1
ATOM 3300 N N . ALA B 1 98 ? -4.555 -36.438 -8.359 1 98.19 98 ALA B N 1
ATOM 3301 C CA . ALA B 1 98 ? -4.941 -36.781 -9.727 1 98.19 98 ALA B CA 1
ATOM 3302 C C . ALA B 1 98 ? -5.609 -38.125 -9.805 1 98.19 98 ALA B C 1
ATOM 3304 O O . ALA B 1 98 ? -6.672 -38.281 -10.414 1 98.19 98 ALA B O 1
ATOM 3305 N N . ARG B 1 99 ? -5.035 -39.094 -9.172 1 97.38 99 ARG B N 1
ATOM 3306 C CA . ARG B 1 99 ? -5.539 -40.469 -9.188 1 97.38 99 ARG B CA 1
ATOM 3307 C C . ARG B 1 99 ? -6.922 -40.562 -8.547 1 97.38 99 ARG B C 1
ATOM 3309 O O . ARG B 1 99 ? -7.832 -41.156 -9.102 1 97.38 99 ARG B O 1
ATOM 3316 N N . GLU B 1 100 ? -7.055 -39.938 -7.449 1 96.56 100 GLU B N 1
ATOM 3317 C CA . GLU B 1 100 ? -8.305 -39.969 -6.695 1 96.56 100 GLU B CA 1
ATOM 3318 C C . GLU B 1 100 ? -9.453 -39.375 -7.504 1 96.56 100 GLU B C 1
ATOM 3320 O O . GLU B 1 100 ? -10.602 -39.812 -7.367 1 96.56 100 GLU B O 1
ATOM 3325 N N . ARG B 1 101 ? -9.133 -38.5 -8.383 1 95.94 101 ARG B N 1
ATOM 3326 C CA . ARG B 1 101 ? -10.18 -37.719 -9.055 1 95.94 101 ARG B CA 1
ATOM 3327 C C . ARG B 1 101 ? -10.234 -38.062 -10.547 1 95.94 101 ARG B C 1
ATOM 3329 O O . ARG B 1 101 ? -11.047 -37.531 -11.281 1 95.94 101 ARG B O 1
ATOM 3336 N N . GLY B 1 102 ? -9.352 -38.938 -10.977 1 96.5 102 GLY B N 1
ATOM 3337 C CA . GLY B 1 102 ? -9.312 -39.344 -12.375 1 96.5 102 GLY B CA 1
ATOM 3338 C C . GLY B 1 102 ? -8.883 -38.219 -13.305 1 96.5 102 GLY B C 1
ATOM 3339 O O . GLY B 1 102 ? -9.43 -38.062 -14.398 1 96.5 102 GLY B O 1
ATOM 3340 N N . LEU B 1 103 ? -7.98 -37.438 -12.867 1 97.69 103 LEU B N 1
ATOM 3341 C CA . LEU B 1 103 ? -7.512 -36.281 -13.656 1 97.69 103 LEU B CA 1
ATOM 3342 C C . LEU B 1 103 ? -6.176 -36.625 -14.328 1 97.69 103 LEU B C 1
ATOM 3344 O O . LEU B 1 103 ? -5.395 -37.406 -13.805 1 97.69 103 LEU B O 1
ATOM 3348 N N . GLU B 1 104 ? -5.914 -36 -15.477 1 97.94 104 GLU B N 1
ATOM 3349 C CA . GLU B 1 104 ? -4.664 -36.188 -16.203 1 97.94 104 GLU B CA 1
ATOM 3350 C C . GLU B 1 104 ? -3.562 -35.281 -15.648 1 97.94 104 GLU B C 1
ATOM 3352 O O . GLU B 1 104 ? -3.752 -34.094 -15.508 1 97.94 104 GLU B O 1
ATOM 3357 N N . LEU B 1 105 ? -2.436 -35.938 -15.305 1 98.44 105 LEU B N 1
ATOM 3358 C CA . LEU B 1 105 ? -1.293 -35.219 -14.75 1 98.44 105 LEU B CA 1
ATOM 3359 C C . LEU B 1 105 ? -0.06 -35.375 -15.633 1 98.44 105 LEU B C 1
ATOM 3361 O O . LEU B 1 105 ? 0.285 -36.531 -15.992 1 98.44 105 LEU B O 1
ATOM 3365 N N . TRP B 1 106 ? 0.479 -34.25 -16.031 1 98.25 106 TRP B N 1
ATOM 3366 C CA . TRP B 1 106 ? 1.784 -34.219 -16.688 1 98.25 106 TRP B CA 1
ATOM 3367 C C . TRP B 1 106 ? 2.873 -33.812 -15.711 1 98.25 106 TRP B C 1
ATOM 3369 O O . TRP B 1 106 ? 2.646 -32.938 -14.859 1 98.25 106 TRP B O 1
ATOM 3379 N N . VAL B 1 107 ? 4.059 -34.469 -15.797 1 98 107 VAL B N 1
ATOM 3380 C CA . VAL B 1 107 ? 5.156 -34.125 -14.891 1 98 107 VAL B CA 1
ATOM 3381 C C . VAL B 1 107 ? 6.426 -33.844 -15.688 1 98 107 VAL B C 1
ATOM 3383 O O . VAL B 1 107 ? 6.75 -34.562 -16.641 1 98 107 VAL B O 1
ATOM 3386 N N . VAL B 1 108 ? 7.09 -32.781 -15.383 1 97.06 108 VAL B N 1
ATOM 3387 C CA . VAL B 1 108 ? 8.43 -32.5 -15.883 1 97.06 108 VAL B CA 1
ATOM 3388 C C . VAL B 1 108 ? 9.422 -32.5 -14.727 1 97.06 108 VAL B C 1
ATOM 3390 O O . VAL B 1 108 ? 9.234 -31.781 -13.734 1 97.06 108 VAL B O 1
ATOM 3393 N N . ASP B 1 109 ? 10.367 -33.312 -14.836 1 95.88 109 ASP B N 1
ATOM 3394 C CA . ASP B 1 109 ? 11.453 -33.344 -13.852 1 95.88 109 ASP B CA 1
ATOM 3395 C C . ASP B 1 109 ? 12.625 -32.469 -14.32 1 95.88 109 ASP B C 1
ATOM 3397 O O . ASP B 1 109 ? 13.32 -32.812 -15.273 1 95.88 109 ASP B O 1
ATOM 3401 N N . LEU B 1 110 ? 12.898 -31.453 -13.625 1 95.19 110 LEU B N 1
ATOM 3402 C CA . LEU B 1 110 ? 13.898 -30.469 -14 1 95.19 110 LEU B CA 1
ATOM 3403 C C . LEU B 1 110 ? 15.289 -31.094 -14.047 1 95.19 110 LEU B C 1
ATOM 3405 O O . LEU B 1 110 ? 16.047 -30.875 -14.984 1 95.19 110 LEU B O 1
ATOM 3409 N N . LYS B 1 111 ? 15.617 -31.828 -13.031 1 93.12 111 LYS B N 1
ATOM 3410 C CA . LYS B 1 111 ? 16.938 -32.469 -12.945 1 93.12 111 LYS B CA 1
ATOM 3411 C C . LYS B 1 111 ? 17.125 -33.469 -14.062 1 93.12 111 LYS B C 1
ATOM 3413 O O . LYS B 1 111 ? 18.203 -33.531 -14.68 1 93.12 111 LYS B O 1
ATOM 3418 N N . GLU B 1 112 ? 16.125 -34.25 -14.273 1 92.31 112 GLU B N 1
ATOM 3419 C CA . GLU B 1 112 ? 16.219 -35.219 -15.344 1 92.31 112 GLU B CA 1
ATOM 3420 C C . GLU B 1 112 ? 16.297 -34.562 -16.719 1 92.31 112 GLU B C 1
ATOM 3422 O O . GLU B 1 112 ? 17.031 -35.031 -17.594 1 92.31 112 GLU B O 1
ATOM 3427 N N . ALA B 1 113 ? 15.594 -33.469 -16.859 1 91.62 113 ALA B N 1
ATOM 3428 C CA . ALA B 1 113 ? 15.508 -32.812 -18.156 1 91.62 113 ALA B CA 1
ATOM 3429 C C . ALA B 1 113 ? 16.781 -32.031 -18.453 1 91.62 113 ALA B C 1
ATOM 3431 O O . ALA B 1 113 ? 17.25 -32 -19.594 1 91.62 113 ALA B O 1
ATOM 3432 N N . TYR B 1 114 ? 17.328 -31.375 -17.391 1 92.56 114 TYR B N 1
ATOM 3433 C CA . TYR B 1 114 ? 18.375 -30.422 -17.703 1 92.56 114 TYR B CA 1
ATOM 3434 C C . TYR B 1 114 ? 19.625 -30.703 -16.891 1 92.56 114 TYR B C 1
ATOM 3436 O O . TYR B 1 114 ? 20.656 -30.047 -17.062 1 92.56 114 TYR B O 1
ATOM 3444 N N . GLY B 1 115 ? 19.578 -31.609 -15.961 1 91.81 115 GLY B N 1
ATOM 3445 C CA . GLY B 1 115 ? 20.766 -32.062 -15.273 1 91.81 115 GLY B CA 1
ATOM 3446 C C . GLY B 1 115 ? 20.859 -31.562 -13.844 1 91.81 115 GLY B C 1
ATOM 3447 O O . GLY B 1 115 ? 21.578 -32.156 -13.023 1 91.81 115 GLY B O 1
ATOM 3448 N N . PHE B 1 116 ? 20.188 -30.5 -13.57 1 94.38 116 PHE B N 1
ATOM 3449 C CA . PHE B 1 116 ? 20.312 -29.906 -12.242 1 94.38 116 PHE B CA 1
ATOM 3450 C C . PHE B 1 116 ? 18.953 -29.484 -11.711 1 94.38 116 PHE B C 1
ATOM 3452 O O . PHE B 1 116 ? 18.094 -29.047 -12.477 1 94.38 116 PHE B O 1
ATOM 3459 N N . GLY B 1 117 ? 18.828 -29.609 -10.391 1 94.19 117 GLY B N 1
ATOM 3460 C CA . GLY B 1 117 ? 17.672 -29.031 -9.727 1 94.19 117 GLY B CA 1
ATOM 3461 C C . GLY B 1 117 ? 17.891 -27.594 -9.289 1 94.19 117 GLY B C 1
ATOM 3462 O O . GLY B 1 117 ? 18.938 -27.016 -9.555 1 94.19 117 GLY B O 1
ATOM 3463 N N . VAL B 1 118 ? 16.922 -27.047 -8.547 1 93.69 118 VAL B N 1
ATOM 3464 C CA . VAL B 1 118 ? 16.891 -25.625 -8.219 1 93.69 118 VAL B CA 1
ATOM 3465 C C . VAL B 1 118 ? 18.078 -25.281 -7.316 1 93.69 118 VAL B C 1
ATOM 3467 O O . VAL B 1 118 ? 18.75 -24.266 -7.516 1 93.69 118 VAL B O 1
ATOM 3470 N N . PRO B 1 119 ? 18.422 -26.125 -6.289 1 92.25 119 PRO B N 1
ATOM 3471 C CA . PRO B 1 119 ? 19.562 -25.766 -5.434 1 92.25 119 PRO B CA 1
ATOM 3472 C C . PRO B 1 119 ? 20.859 -25.656 -6.215 1 92.25 119 PRO B C 1
ATOM 3474 O O . PRO B 1 119 ? 21.609 -24.672 -6.043 1 92.25 119 PRO B O 1
ATOM 3477 N N . GLU B 1 120 ? 21.141 -26.609 -7.047 1 93 120 GLU B N 1
ATOM 3478 C CA . GLU B 1 120 ? 22.344 -26.578 -7.855 1 93 120 GLU B CA 1
ATOM 3479 C C . GLU B 1 120 ? 22.312 -25.438 -8.875 1 93 120 GLU B C 1
ATOM 3481 O O . GLU B 1 120 ? 23.328 -24.812 -9.156 1 93 120 GLU B O 1
ATOM 3486 N N . LEU B 1 121 ? 21.141 -25.266 -9.414 1 92.5 121 LEU B N 1
ATOM 3487 C CA . LEU B 1 121 ? 20.938 -24.172 -10.367 1 92.5 121 LEU B CA 1
ATOM 3488 C C . LEU B 1 121 ? 21.266 -22.828 -9.727 1 92.5 121 LEU B C 1
ATOM 3490 O O . LEU B 1 121 ? 21.938 -22 -10.336 1 92.5 121 LEU B O 1
ATOM 3494 N N . ALA B 1 122 ? 20.781 -22.609 -8.562 1 91.25 122 ALA B N 1
ATOM 3495 C CA . ALA B 1 122 ? 21.062 -21.375 -7.836 1 91.25 122 ALA B CA 1
ATOM 3496 C C . ALA B 1 122 ? 22.562 -21.219 -7.57 1 91.25 122 ALA B C 1
ATOM 3498 O O . ALA B 1 122 ? 23.125 -20.141 -7.789 1 91.25 122 ALA B O 1
ATOM 3499 N N . ALA B 1 123 ? 23.188 -22.234 -7.152 1 92.62 123 ALA B N 1
ATOM 3500 C CA . ALA B 1 123 ? 24.609 -22.203 -6.824 1 92.62 123 ALA B CA 1
ATOM 3501 C C . ALA B 1 123 ? 25.453 -21.922 -8.062 1 92.62 123 ALA B C 1
ATOM 3503 O O . ALA B 1 123 ? 26.438 -21.172 -7.996 1 92.62 123 ALA B O 1
ATOM 3504 N N . LEU B 1 124 ? 25.047 -22.469 -9.164 1 93.31 124 LEU B N 1
ATOM 3505 C CA . LEU B 1 124 ? 25.859 -22.391 -10.375 1 93.31 124 LEU B CA 1
ATOM 3506 C C . LEU B 1 124 ? 25.547 -21.125 -11.164 1 93.31 124 LEU B C 1
ATOM 3508 O O . LEU B 1 124 ? 26.406 -20.625 -11.891 1 93.31 124 LEU B O 1
ATOM 3512 N N . SER B 1 125 ? 24.406 -20.656 -11.102 1 91.69 125 SER B N 1
ATOM 3513 C CA . SER B 1 125 ? 24.031 -19.453 -11.844 1 91.69 125 SER B CA 1
ATOM 3514 C C . SER B 1 125 ? 24.375 -18.188 -11.062 1 91.69 125 SER B C 1
ATOM 3516 O O . SER B 1 125 ? 24.484 -17.109 -11.641 1 91.69 125 SER B O 1
ATOM 3518 N N . GLY B 1 126 ? 24.438 -18.312 -9.711 1 90.31 126 GLY B N 1
ATOM 3519 C CA . GLY B 1 126 ? 24.656 -17.141 -8.867 1 90.31 126 GLY B CA 1
ATOM 3520 C C . GLY B 1 126 ? 23.391 -16.375 -8.57 1 90.31 126 GLY B C 1
ATOM 3521 O O . GLY B 1 126 ? 23.422 -15.305 -7.949 1 90.31 126 GLY B O 1
ATOM 3522 N N . ARG B 1 127 ? 22.312 -16.938 -8.953 1 88.69 127 ARG B N 1
ATOM 3523 C CA . ARG B 1 127 ? 21.016 -16.344 -8.672 1 88.69 127 ARG B CA 1
ATOM 3524 C C . ARG B 1 127 ? 20.438 -16.859 -7.352 1 88.69 127 ARG B C 1
ATOM 3526 O O . ARG B 1 127 ? 20.797 -17.953 -6.902 1 88.69 127 ARG B O 1
ATOM 3533 N N . VAL B 1 128 ? 19.547 -16 -6.836 1 88.31 128 VAL B N 1
ATOM 3534 C CA . VAL B 1 128 ? 18.781 -16.516 -5.707 1 88.31 128 VAL B CA 1
ATOM 3535 C C . VAL B 1 128 ? 17.891 -17.672 -6.168 1 88.31 128 VAL B C 1
ATOM 3537 O O . VAL B 1 128 ? 17.406 -17.672 -7.305 1 88.31 128 VAL B O 1
ATOM 3540 N N . ALA B 1 129 ? 17.75 -18.656 -5.363 1 90.38 129 ALA B N 1
ATOM 3541 C CA . ALA B 1 129 ? 17.016 -19.875 -5.684 1 90.38 129 ALA B CA 1
ATOM 3542 C C . ALA B 1 129 ? 15.641 -19.562 -6.246 1 90.38 129 ALA B C 1
ATOM 3544 O O . ALA B 1 129 ? 15.234 -20.109 -7.273 1 90.38 129 ALA B O 1
ATOM 3545 N N . CYS B 1 130 ? 14.984 -18.594 -5.68 1 91.31 130 CYS B N 1
ATOM 3546 C CA . CYS B 1 130 ? 13.625 -18.266 -6.086 1 91.31 130 CYS B CA 1
ATOM 3547 C C . CYS B 1 130 ? 13.602 -17.672 -7.492 1 91.31 130 CYS B C 1
ATOM 3549 O O . CYS B 1 130 ? 12.648 -17.875 -8.242 1 91.31 130 CYS B O 1
ATOM 3551 N N . SER B 1 131 ? 14.594 -16.938 -7.789 1 91 131 SER B N 1
ATOM 3552 C CA . SER B 1 131 ? 14.688 -16.359 -9.125 1 91 131 SER B CA 1
ATOM 3553 C C . SER B 1 131 ? 14.906 -17.438 -10.18 1 91 131 SER B C 1
ATOM 3555 O O . SER B 1 131 ? 14.227 -17.469 -11.203 1 91 131 SER B O 1
ATOM 3557 N N . ALA B 1 132 ? 15.828 -18.297 -9.969 1 91.69 132 ALA B N 1
ATOM 3558 C CA . ALA B 1 132 ? 16.125 -19.406 -10.883 1 91.69 132 ALA B CA 1
ATOM 3559 C C . ALA B 1 132 ? 14.914 -20.328 -11.023 1 91.69 132 ALA B C 1
ATOM 3561 O O . ALA B 1 132 ? 14.594 -20.781 -12.125 1 91.69 132 ALA B O 1
ATOM 3562 N N . CYS B 1 133 ? 14.305 -20.562 -9.906 1 93.94 133 CYS B N 1
ATOM 3563 C CA . CYS B 1 133 ? 13.109 -21.391 -9.867 1 93.94 133 CYS B CA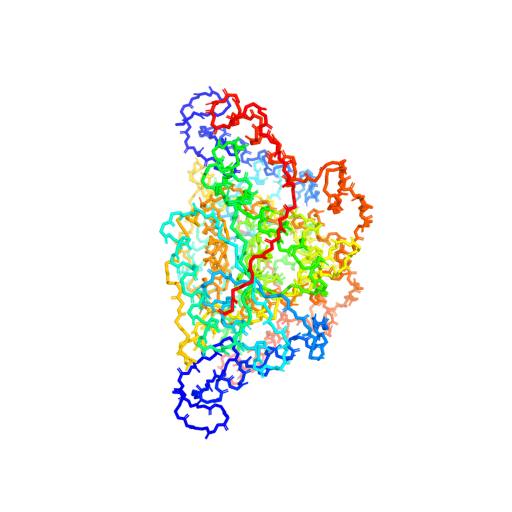 1
ATOM 3564 C C . CYS B 1 133 ? 11.992 -20.781 -10.695 1 93.94 133 CYS B C 1
ATOM 3566 O O . CYS B 1 133 ? 11.391 -21.469 -11.531 1 93.94 133 CYS B O 1
ATOM 3568 N N . GLY B 1 134 ? 11.75 -19.531 -10.484 1 94.19 134 GLY B N 1
ATOM 3569 C CA . GLY B 1 134 ? 10.695 -18.844 -11.203 1 94.19 134 GLY B CA 1
ATOM 3570 C C . GLY B 1 134 ? 10.914 -18.812 -12.703 1 94.19 134 GLY B C 1
ATOM 3571 O O . GLY B 1 134 ? 9.977 -19.047 -13.469 1 94.19 134 GLY B O 1
ATOM 3572 N N . LEU B 1 135 ? 12.078 -18.516 -13.094 1 93.62 135 LEU B N 1
ATOM 3573 C CA . LEU B 1 135 ? 12.43 -18.484 -14.508 1 93.62 135 LEU B CA 1
ATOM 3574 C C . LEU B 1 135 ? 12.195 -19.844 -15.156 1 93.62 135 LEU B C 1
ATOM 3576 O O . LEU B 1 135 ? 11.641 -19.922 -16.25 1 93.62 135 LEU B O 1
ATOM 3580 N N . SER B 1 136 ? 12.586 -20.859 -14.523 1 94.12 136 SER B N 1
ATOM 3581 C CA . SER B 1 136 ? 12.43 -22.203 -15.047 1 94.12 136 SER B CA 1
ATOM 3582 C C . SER B 1 136 ? 10.961 -22.594 -15.156 1 94.12 136 SER B C 1
ATOM 3584 O O . SER B 1 136 ? 10.531 -23.125 -16.172 1 94.12 136 SER B O 1
ATOM 3586 N N . LYS B 1 137 ? 10.227 -22.297 -14.102 1 96.19 137 LYS B N 1
ATOM 3587 C CA . LYS B 1 137 ? 8.797 -22.609 -14.102 1 96.19 137 LYS B CA 1
ATOM 3588 C C . LYS B 1 137 ? 8.07 -21.906 -15.242 1 96.19 137 LYS B C 1
ATOM 3590 O O . LYS B 1 137 ? 7.293 -22.516 -15.969 1 96.19 137 LYS B O 1
ATOM 3595 N N . ARG B 1 138 ? 8.344 -20.656 -15.383 1 96 138 ARG B N 1
ATOM 3596 C CA . ARG B 1 138 ? 7.676 -19.875 -16.422 1 96 138 ARG B CA 1
ATOM 3597 C C . ARG B 1 138 ? 7.984 -20.422 -17.797 1 96 138 ARG B C 1
ATOM 3599 O O . ARG B 1 138 ? 7.09 -20.547 -18.641 1 96 138 ARG B O 1
ATOM 3606 N N . TYR B 1 139 ? 9.211 -20.734 -18.016 1 95.69 139 TYR B N 1
ATOM 3607 C CA . TYR B 1 139 ? 9.633 -21.266 -19.312 1 95.69 139 TYR B CA 1
ATOM 3608 C C . TYR B 1 139 ? 8.977 -22.609 -19.594 1 95.69 139 TYR B C 1
ATOM 3610 O O . TYR B 1 139 ? 8.359 -22.797 -20.641 1 95.69 139 TYR B O 1
ATOM 3618 N N . ILE B 1 140 ? 9.07 -23.516 -18.656 1 96.5 140 ILE B N 1
ATOM 3619 C CA . ILE B 1 140 ? 8.602 -24.891 -18.859 1 96.5 140 ILE B CA 1
ATOM 3620 C C . ILE B 1 140 ? 7.078 -24.891 -19.016 1 96.5 140 ILE B C 1
ATOM 3622 O O . ILE B 1 140 ? 6.539 -25.578 -19.875 1 96.5 140 ILE B O 1
ATOM 3626 N N . LEU B 1 141 ? 6.426 -24.109 -18.172 1 97.62 141 LEU B N 1
ATOM 3627 C CA . LEU B 1 141 ? 4.977 -24.016 -18.281 1 97.62 141 LEU B CA 1
ATOM 3628 C C . LEU B 1 141 ? 4.559 -23.547 -19.672 1 97.62 141 LEU B C 1
ATOM 3630 O O . LEU B 1 141 ? 3.654 -24.141 -20.266 1 97.62 141 LEU B O 1
ATOM 3634 N N . ASN B 1 142 ? 5.211 -22.578 -20.141 1 97.12 142 ASN B N 1
ATOM 3635 C CA . ASN B 1 142 ? 4.867 -22.062 -21.469 1 97.12 142 ASN B CA 1
ATOM 3636 C C . ASN B 1 142 ? 5.184 -23.062 -22.562 1 97.12 142 ASN B C 1
ATOM 3638 O O . ASN B 1 142 ? 4.371 -23.281 -23.453 1 97.12 142 ASN B O 1
ATOM 3642 N N . GLN B 1 143 ? 6.309 -23.641 -22.516 1 95.31 143 GLN B N 1
ATOM 3643 C CA . GLN B 1 143 ? 6.715 -24.609 -23.516 1 95.31 143 GLN B CA 1
ATOM 3644 C C . GLN B 1 143 ? 5.723 -25.766 -23.609 1 95.31 143 GLN B C 1
ATOM 3646 O O . GLN B 1 143 ? 5.297 -26.156 -24.703 1 95.31 143 GLN B O 1
ATOM 3651 N N . VAL B 1 144 ? 5.383 -26.266 -22.453 1 96.75 144 VAL B N 1
ATOM 3652 C CA . VAL B 1 144 ? 4.457 -27.391 -22.406 1 96.75 144 VAL B CA 1
ATOM 3653 C C . VAL B 1 144 ? 3.092 -26.969 -22.938 1 96.75 144 VAL B C 1
ATOM 3655 O O . VAL B 1 144 ? 2.441 -27.703 -23.672 1 96.75 144 VAL B O 1
ATOM 3658 N N . ALA B 1 145 ? 2.688 -25.797 -22.562 1 97.69 145 ALA B N 1
ATOM 3659 C CA . ALA B 1 145 ? 1.392 -25.297 -23.016 1 97.69 145 ALA B CA 1
ATOM 3660 C C . ALA B 1 145 ? 1.354 -25.156 -24.547 1 97.69 145 ALA B C 1
ATOM 3662 O O . ALA B 1 145 ? 0.445 -25.672 -25.188 1 97.69 145 ALA B O 1
ATOM 3663 N N . VAL B 1 146 ? 2.35 -24.531 -25.094 1 95.75 146 VAL B N 1
ATOM 3664 C CA . VAL B 1 146 ? 2.391 -24.266 -26.531 1 95.75 146 VAL B CA 1
ATOM 3665 C C . VAL B 1 146 ? 2.508 -25.562 -27.297 1 95.75 146 VAL B C 1
ATOM 3667 O O . VAL B 1 146 ? 1.735 -25.828 -28.234 1 95.75 146 VAL B O 1
ATOM 3670 N N . GLU B 1 147 ? 3.348 -26.375 -26.891 1 94.81 147 GLU B N 1
ATOM 3671 C CA . GLU B 1 147 ? 3.57 -27.641 -27.594 1 94.81 147 GLU B CA 1
ATOM 3672 C C . GLU B 1 147 ? 2.385 -28.594 -27.406 1 94.81 147 GLU B C 1
ATOM 3674 O O . GLU B 1 147 ? 2.092 -29.391 -28.297 1 94.81 147 GLU B O 1
ATOM 3679 N N . GLY B 1 148 ? 1.757 -28.5 -26.266 1 95.31 148 GLY B N 1
ATOM 3680 C CA . GLY B 1 148 ? 0.617 -29.359 -25.969 1 95.31 148 GLY B CA 1
ATOM 3681 C C . GLY B 1 148 ? -0.685 -28.828 -26.547 1 95.31 148 GLY B C 1
ATOM 3682 O O . GLY B 1 148 ? -1.728 -29.484 -26.422 1 95.31 148 GLY B O 1
ATOM 3683 N N . GLY B 1 149 ? -0.668 -27.641 -27.125 1 95.31 149 GLY B N 1
ATOM 3684 C CA . GLY B 1 149 ? -1.841 -27.078 -27.766 1 95.31 149 GLY B CA 1
ATOM 3685 C C . GLY B 1 149 ? -2.799 -26.406 -26.797 1 95.31 149 GLY B C 1
ATOM 3686 O O . GLY B 1 149 ? -3.996 -26.312 -27.078 1 95.31 149 GLY B O 1
ATOM 3687 N N . PHE B 1 150 ? -2.379 -26.094 -25.688 1 97.62 150 PHE B N 1
ATOM 3688 C CA . PHE B 1 150 ? -3.199 -25.344 -24.734 1 97.62 150 PHE B CA 1
ATOM 3689 C C . PHE B 1 150 ? -3.16 -23.844 -25.047 1 97.62 150 PHE B C 1
ATOM 3691 O O . PHE B 1 150 ? -2.082 -23.266 -25.188 1 97.62 150 PHE B O 1
ATOM 3698 N N . ARG B 1 151 ? -4.25 -23.234 -25.078 1 97.5 151 ARG B N 1
ATOM 3699 C CA . ARG B 1 151 ? -4.305 -21.797 -25.281 1 97.5 151 ARG B CA 1
ATOM 3700 C C . ARG B 1 151 ? -3.92 -21.047 -24.016 1 97.5 151 ARG B C 1
ATOM 3702 O O . ARG B 1 151 ? -3.326 -19.969 -24.078 1 97.5 151 ARG B O 1
ATOM 3709 N N . ALA B 1 152 ? -4.25 -21.703 -22.875 1 98.38 152 ALA B N 1
ATOM 3710 C CA . ALA B 1 152 ? -4.094 -20.984 -21.609 1 98.38 152 ALA B CA 1
ATOM 3711 C C . ALA B 1 152 ? -3.523 -21.906 -20.531 1 98.38 152 ALA B C 1
ATOM 3713 O O . ALA B 1 152 ? -3.797 -23.094 -20.516 1 98.38 152 ALA B O 1
ATOM 3714 N N . VAL B 1 153 ? -2.756 -21.266 -19.656 1 98.75 153 VAL B N 1
ATOM 3715 C CA . VAL B 1 153 ? -2.287 -21.875 -18.406 1 98.75 153 VAL B CA 1
ATOM 3716 C C . VAL B 1 153 ? -2.969 -21.203 -17.219 1 98.75 153 VAL B C 1
ATOM 3718 O O . VAL B 1 153 ? -2.953 -19.984 -17.094 1 98.75 153 VAL B O 1
ATOM 3721 N N . ALA B 1 154 ? -3.6 -21.969 -16.406 1 98.88 154 ALA B N 1
ATOM 3722 C CA . ALA B 1 154 ? -4.242 -21.453 -15.195 1 98.88 154 ALA B CA 1
ATOM 3723 C C . ALA B 1 154 ? -3.369 -21.688 -13.969 1 98.88 154 ALA B C 1
ATOM 3725 O O . ALA B 1 154 ? -2.793 -22.766 -13.805 1 98.88 154 ALA B O 1
ATOM 3726 N N . THR B 1 155 ? -3.244 -20.688 -13.18 1 98.69 155 THR B N 1
ATOM 3727 C CA . THR B 1 155 ? -2.482 -20.797 -11.938 1 98.69 155 THR B CA 1
ATOM 3728 C C . THR B 1 155 ? -3.357 -20.469 -10.734 1 98.69 155 THR B C 1
ATOM 3730 O O . THR B 1 155 ? -4.391 -19.812 -10.867 1 98.69 155 THR B O 1
ATOM 3733 N N . GLY B 1 156 ? -2.951 -20.969 -9.586 1 98.44 156 GLY B N 1
ATOM 3734 C CA . GLY B 1 156 ? -3.758 -20.875 -8.383 1 98.44 156 GLY B CA 1
ATOM 3735 C C . GLY B 1 156 ? -3.506 -19.594 -7.602 1 98.44 156 GLY B C 1
ATOM 3736 O O . GLY B 1 156 ? -3.801 -19.516 -6.41 1 98.44 156 GLY B O 1
ATOM 3737 N N . HIS B 1 157 ? -2.906 -18.594 -8.266 1 98.38 157 HIS B N 1
ATOM 3738 C CA . HIS B 1 157 ? -2.688 -17.328 -7.578 1 98.38 157 HIS B CA 1
ATOM 3739 C C . HIS B 1 157 ? -4.004 -16.719 -7.09 1 98.38 157 HIS B C 1
ATOM 3741 O O . HIS B 1 157 ? -4.996 -16.719 -7.82 1 98.38 157 HIS B O 1
ATOM 3747 N N . ASN B 1 158 ? -3.945 -16.312 -5.883 1 98.44 158 ASN B N 1
ATOM 3748 C CA . ASN B 1 158 ? -5.156 -15.805 -5.246 1 98.44 158 ASN B CA 1
ATOM 3749 C C . ASN B 1 158 ? -5.062 -14.305 -4.988 1 98.44 158 ASN B C 1
ATOM 3751 O O . ASN B 1 158 ? -4.152 -13.641 -5.488 1 98.44 158 ASN B O 1
ATOM 3755 N N . LEU B 1 159 ? -6.02 -13.773 -4.312 1 98.5 159 LEU B N 1
ATOM 3756 C CA . LEU B 1 159 ? -6.129 -12.344 -4.043 1 98.5 159 LEU B CA 1
ATOM 3757 C C . LEU B 1 159 ? -4.914 -11.844 -3.271 1 98.5 159 LEU B C 1
ATOM 3759 O O . LEU B 1 159 ? -4.375 -10.773 -3.582 1 98.5 159 LEU B O 1
ATOM 3763 N N . ASP B 1 160 ? -4.547 -12.586 -2.232 1 98.44 160 ASP B N 1
ATOM 3764 C CA . ASP B 1 160 ? -3.404 -12.18 -1.421 1 98.44 160 ASP B CA 1
ATOM 3765 C C . ASP B 1 160 ? -2.133 -12.094 -2.264 1 98.44 160 ASP B C 1
ATOM 3767 O O . ASP B 1 160 ? -1.33 -11.172 -2.096 1 98.44 160 ASP B O 1
ATOM 3771 N N . ASP B 1 161 ? -1.979 -13.016 -3.156 1 97.81 161 ASP B N 1
ATOM 3772 C CA . ASP B 1 161 ? -0.827 -13.016 -4.051 1 97.81 161 ASP B CA 1
ATOM 3773 C C . ASP B 1 161 ? -0.829 -11.781 -4.949 1 97.81 161 ASP B C 1
ATOM 3775 O O . ASP B 1 161 ? 0.17 -11.062 -5.031 1 97.81 161 ASP B O 1
ATOM 3779 N N . GLU B 1 162 ? -1.942 -11.586 -5.582 1 98.19 162 GLU B N 1
ATOM 3780 C CA . GLU B 1 162 ? -2.047 -10.5 -6.555 1 98.19 162 GLU B CA 1
ATOM 3781 C C . GLU B 1 162 ? -1.944 -9.133 -5.879 1 98.19 162 GLU B C 1
ATOM 3783 O O . GLU B 1 162 ? -1.318 -8.219 -6.414 1 98.19 162 GLU B O 1
ATOM 3788 N N . ALA B 1 163 ? -2.576 -9 -4.754 1 98.38 163 ALA B N 1
ATOM 3789 C CA . ALA B 1 163 ? -2.492 -7.75 -4.004 1 98.38 163 ALA B CA 1
ATOM 3790 C C . ALA B 1 163 ? -1.057 -7.461 -3.572 1 98.38 163 ALA B C 1
ATOM 3792 O O . ALA B 1 163 ? -0.609 -6.312 -3.607 1 98.38 163 ALA B O 1
ATOM 3793 N N . ALA B 1 164 ? -0.387 -8.492 -3.125 1 98.06 164 ALA B N 1
ATOM 3794 C CA . ALA B 1 164 ? 1.009 -8.336 -2.725 1 98.06 164 ALA B CA 1
ATOM 3795 C C . ALA B 1 164 ? 1.87 -7.883 -3.9 1 98.06 164 ALA B C 1
ATOM 3797 O O . ALA B 1 164 ? 2.729 -7.012 -3.75 1 98.06 164 ALA B O 1
ATOM 3798 N N . VAL B 1 165 ? 1.667 -8.492 -5.035 1 96.81 165 VAL B N 1
ATOM 3799 C CA . VAL B 1 165 ? 2.404 -8.109 -6.234 1 96.81 165 VAL B CA 1
ATOM 3800 C C . VAL B 1 165 ? 2.133 -6.641 -6.555 1 96.81 165 VAL B C 1
ATOM 3802 O O . VAL B 1 165 ? 3.062 -5.871 -6.809 1 96.81 165 VAL B O 1
ATOM 3805 N N . LEU B 1 166 ? 0.857 -6.27 -6.531 1 97.19 166 LEU B N 1
ATOM 3806 C CA . LEU B 1 166 ? 0.487 -4.883 -6.793 1 97.19 166 LEU B CA 1
ATOM 3807 C C . LEU B 1 166 ? 1.174 -3.939 -5.809 1 97.19 166 LEU B C 1
ATOM 3809 O O . LEU B 1 166 ? 1.761 -2.934 -6.215 1 97.19 166 LEU B O 1
ATOM 3813 N N . PHE B 1 167 ? 1.08 -4.289 -4.57 1 97.81 167 PHE B N 1
ATOM 3814 C CA . PHE B 1 167 ? 1.689 -3.477 -3.527 1 97.81 167 PHE B CA 1
ATOM 3815 C C . PHE B 1 167 ? 3.188 -3.328 -3.76 1 97.81 167 PHE B C 1
ATOM 3817 O O . PHE B 1 167 ? 3.729 -2.223 -3.684 1 97.81 167 PHE B O 1
ATOM 3824 N N . GLY B 1 168 ? 3.875 -4.406 -4.035 1 96.88 168 GLY B N 1
ATOM 3825 C CA . GLY B 1 168 ? 5.297 -4.367 -4.348 1 96.88 168 GLY B CA 1
ATOM 3826 C C . GLY B 1 168 ? 5.621 -3.477 -5.535 1 96.88 168 GLY B C 1
ATOM 3827 O O . GLY B 1 168 ? 6.586 -2.707 -5.492 1 96.88 168 GLY B O 1
ATOM 3828 N N . ASN B 1 169 ? 4.812 -3.572 -6.539 1 95.69 169 ASN B N 1
ATOM 3829 C CA . ASN B 1 169 ? 5.031 -2.77 -7.738 1 95.69 169 ASN B CA 1
ATOM 3830 C C . ASN B 1 169 ? 4.797 -1.285 -7.469 1 95.69 169 ASN B C 1
ATOM 3832 O O . ASN B 1 169 ? 5.391 -0.429 -8.125 1 95.69 169 ASN B O 1
ATOM 3836 N N . LEU B 1 170 ? 3.969 -0.997 -6.527 1 95.5 170 LEU B N 1
ATOM 3837 C CA . LEU B 1 170 ? 3.711 0.392 -6.164 1 95.5 170 LEU B CA 1
ATOM 3838 C C . LEU B 1 170 ? 4.82 0.934 -5.27 1 95.5 170 LEU B C 1
ATOM 3840 O O . LEU B 1 170 ? 5.133 2.127 -5.312 1 95.5 170 LEU B O 1
ATOM 3844 N N . LEU B 1 171 ? 5.375 0.074 -4.453 1 95.81 171 LEU B N 1
ATOM 3845 C CA . LEU B 1 171 ? 6.488 0.468 -3.598 1 95.81 171 LEU B CA 1
ATOM 3846 C C . LEU B 1 171 ? 7.734 0.756 -4.43 1 95.81 171 LEU B C 1
ATOM 3848 O O . LEU B 1 171 ? 8.562 1.589 -4.047 1 95.81 171 LEU B O 1
ATOM 3852 N N . ASN B 1 172 ? 7.859 0.017 -5.484 1 90.75 172 ASN B N 1
ATOM 3853 C CA . ASN B 1 172 ? 8.93 0.181 -6.461 1 90.75 172 ASN B CA 1
ATOM 3854 C C . ASN B 1 172 ? 8.383 0.33 -7.875 1 90.75 172 ASN B C 1
ATOM 3856 O O . ASN B 1 172 ? 8.477 -0.596 -8.688 1 90.75 172 ASN B O 1
ATOM 3860 N N . PRO B 1 173 ? 7.922 1.543 -8.039 1 83.88 173 PRO B N 1
ATOM 3861 C CA . PRO B 1 173 ? 7.09 1.661 -9.234 1 83.88 173 PRO B CA 1
ATOM 3862 C C . PRO B 1 173 ? 7.855 1.341 -10.516 1 83.88 173 PRO B C 1
ATOM 3864 O O . PRO B 1 173 ? 8.867 1.978 -10.812 1 83.88 173 PRO B O 1
ATOM 3867 N N . GLN B 1 174 ? 7.379 0.375 -11.055 1 82.19 174 GLN B N 1
ATOM 3868 C CA . GLN B 1 174 ? 7.723 -0.044 -12.414 1 82.19 174 GLN B CA 1
ATOM 3869 C C . GLN B 1 174 ? 6.504 0.006 -13.328 1 82.19 174 GLN B C 1
ATOM 3871 O O . GLN B 1 174 ? 5.652 -0.885 -13.289 1 82.19 174 GLN B O 1
ATOM 3876 N N . GLU B 1 175 ? 6.43 0.95 -14.102 1 83.88 175 GLU B N 1
ATOM 3877 C CA . GLU B 1 175 ? 5.23 1.237 -14.875 1 83.88 175 GLU B CA 1
ATOM 3878 C C . GLU B 1 175 ? 4.828 0.041 -15.734 1 83.88 175 GLU B C 1
ATOM 3880 O O . GLU B 1 175 ? 3.646 -0.305 -15.812 1 83.88 175 GLU B O 1
ATOM 3885 N N . ASP B 1 176 ? 5.809 -0.608 -16.328 1 85.06 176 ASP B N 1
ATOM 3886 C CA . ASP B 1 176 ? 5.52 -1.739 -17.203 1 85.06 176 ASP B CA 1
ATOM 3887 C C . ASP B 1 176 ? 4.871 -2.885 -16.422 1 85.06 176 ASP B C 1
ATOM 3889 O O . ASP B 1 176 ? 3.953 -3.539 -16.922 1 85.06 176 ASP B O 1
ATOM 3893 N N . ALA B 1 177 ? 5.344 -3.109 -15.266 1 90.25 177 ALA B N 1
ATOM 3894 C CA . ALA B 1 177 ? 4.805 -4.184 -14.438 1 90.25 177 ALA B CA 1
ATOM 3895 C C . ALA B 1 177 ? 3.375 -3.877 -14 1 90.25 177 ALA B C 1
ATOM 3897 O O . ALA B 1 177 ? 2.521 -4.77 -13.977 1 90.25 177 ALA B O 1
ATOM 3898 N N . LEU B 1 178 ? 3.09 -2.609 -13.695 1 93.06 178 LEU B N 1
ATOM 3899 C CA . LEU B 1 178 ? 1.771 -2.186 -13.242 1 93.06 178 LEU B CA 1
ATOM 3900 C C . LEU B 1 178 ? 0.743 -2.312 -14.359 1 93.06 178 LEU B C 1
ATOM 3902 O O . LEU B 1 178 ? -0.393 -2.729 -14.117 1 93.06 178 LEU B O 1
ATOM 3906 N N . VAL B 1 179 ? 1.197 -2.084 -15.547 1 90.25 179 VAL B N 1
ATOM 3907 C CA . VAL B 1 179 ? 0.296 -2.105 -16.688 1 90.25 179 VAL B CA 1
ATOM 3908 C C . VAL B 1 179 ? -0.04 -3.551 -17.062 1 90.25 179 VAL B C 1
ATOM 3910 O O . VAL B 1 179 ? -1.149 -3.84 -17.516 1 90.25 179 VAL B O 1
ATOM 3913 N N . ARG B 1 180 ? 0.824 -4.477 -16.781 1 89.31 180 ARG B N 1
ATOM 3914 C CA . ARG B 1 180 ? 0.655 -5.863 -17.219 1 89.31 180 ARG B CA 1
ATOM 3915 C C . ARG B 1 180 ? -0.038 -6.684 -16.141 1 89.31 180 ARG B C 1
ATOM 3917 O O . ARG B 1 180 ? -0.471 -7.812 -16.391 1 89.31 180 ARG B O 1
ATOM 3924 N N . GLN B 1 181 ? -0.109 -6.066 -14.992 1 92.5 181 GLN B N 1
ATOM 3925 C CA . GLN B 1 181 ? -0.682 -6.836 -13.898 1 92.5 181 GLN B CA 1
ATOM 3926 C C . GLN B 1 181 ? -2.172 -7.082 -14.117 1 92.5 181 GLN B C 1
ATOM 3928 O O . GLN B 1 181 ? -2.891 -6.199 -14.586 1 92.5 181 GLN B O 1
ATOM 3933 N N . GLY B 1 182 ? -2.623 -8.305 -13.781 1 93.88 182 GLY B N 1
ATOM 3934 C CA . GLY B 1 182 ? -4.027 -8.656 -13.891 1 93.88 182 GLY B CA 1
ATOM 3935 C C . GLY B 1 182 ? -4.273 -10.156 -13.859 1 93.88 182 GLY B C 1
ATOM 3936 O O . GLY B 1 182 ? -3.324 -10.938 -13.875 1 93.88 182 GLY B O 1
ATOM 3937 N N . PRO B 1 183 ? -5.512 -10.445 -13.836 1 97.12 183 PRO B N 1
ATOM 3938 C CA . PRO B 1 183 ? -5.848 -11.867 -13.742 1 97.12 183 PRO B CA 1
ATOM 3939 C C . PRO B 1 183 ? -5.707 -12.594 -15.078 1 97.12 183 PRO B C 1
ATOM 3941 O O . PRO B 1 183 ? -5.801 -13.82 -15.133 1 97.12 183 PRO B O 1
ATOM 3944 N N . VAL B 1 184 ? -5.457 -11.781 -16.172 1 97.12 184 VAL B N 1
ATOM 3945 C CA . VAL B 1 184 ? -5.262 -12.375 -17.484 1 97.12 184 VAL B CA 1
ATOM 3946 C C . VAL B 1 184 ? -4.055 -11.734 -18.156 1 97.12 184 VAL B C 1
ATOM 3948 O O . VAL B 1 184 ? -3.967 -10.508 -18.266 1 97.12 184 VAL B O 1
ATOM 3951 N N . LEU B 1 185 ? -3.133 -12.469 -18.5 1 95.38 185 LEU B N 1
ATOM 3952 C CA . LEU B 1 185 ? -2.121 -12.117 -19.484 1 95.38 185 LEU B CA 1
ATOM 3953 C C . LEU B 1 185 ? -2.436 -12.758 -20.844 1 95.38 185 LEU B C 1
ATOM 3955 O O . LEU B 1 185 ? -2.363 -13.984 -20.984 1 95.38 185 LEU B O 1
ATOM 3959 N N . PRO B 1 186 ? -2.781 -11.977 -21.781 1 94 186 PRO B N 1
ATOM 3960 C CA . PRO B 1 186 ? -3.242 -12.539 -23.047 1 94 186 PRO B CA 1
ATOM 3961 C C . PRO B 1 186 ? -2.154 -13.328 -23.781 1 94 186 PRO B C 1
ATOM 3963 O O . PRO B 1 186 ? -0.965 -13.086 -23.562 1 94 186 PRO B O 1
ATOM 3966 N N . GLU B 1 187 ? -2.623 -14.219 -24.578 1 94.88 187 GLU B N 1
ATOM 3967 C CA . GLU B 1 187 ? -1.703 -14.984 -25.406 1 94.88 187 GLU B CA 1
ATOM 3968 C C . GLU B 1 187 ? -1.045 -14.102 -26.453 1 94.88 187 GLU B C 1
ATOM 3970 O O . GLU B 1 187 ? -1.63 -13.109 -26.906 1 94.88 187 GLU B O 1
ATOM 3975 N N . LYS B 1 188 ? 0.145 -14.453 -26.734 1 93 188 LYS B N 1
ATOM 3976 C CA . LYS B 1 188 ? 0.919 -13.906 -27.844 1 93 188 LYS B CA 1
ATOM 3977 C C . LYS B 1 188 ? 1.581 -15.023 -28.656 1 93 188 LYS B C 1
ATOM 3979 O O . LYS B 1 188 ? 1.59 -16.188 -28.234 1 93 188 LYS B O 1
ATOM 3984 N N . PRO B 1 189 ? 2.033 -14.695 -29.875 1 91.81 189 PRO B N 1
ATOM 3985 C CA . PRO B 1 189 ? 2.736 -15.742 -30.625 1 91.81 189 PRO B CA 1
ATOM 3986 C C . PRO B 1 189 ? 3.852 -16.391 -29.812 1 91.81 189 PRO B C 1
ATOM 3988 O O . PRO B 1 189 ? 4.773 -15.711 -29.359 1 91.81 189 PRO B O 1
ATOM 3991 N N . GLY B 1 190 ? 3.627 -17.656 -29.578 1 93.69 190 GLY B N 1
ATOM 3992 C CA . GLY B 1 190 ? 4.629 -18.406 -28.828 1 93.69 190 GLY B CA 1
ATOM 3993 C C . GLY B 1 190 ? 4.445 -18.312 -27.328 1 93.69 190 GLY B C 1
ATOM 3994 O O . GLY B 1 190 ? 5.227 -18.891 -26.562 1 93.69 190 GLY B O 1
ATOM 3995 N N . LEU B 1 191 ? 3.43 -17.609 -26.891 1 96 191 LEU B N 1
ATOM 3996 C CA . LEU B 1 191 ? 3.133 -17.469 -25.469 1 96 191 LEU B CA 1
ATOM 3997 C C . LEU B 1 191 ? 1.676 -17.812 -25.172 1 96 191 LEU B C 1
ATOM 3999 O O . LEU B 1 191 ? 0.766 -17.172 -25.719 1 96 191 LEU B O 1
ATOM 4003 N N . ALA B 1 192 ? 1.541 -18.766 -24.359 1 97.44 192 ALA B N 1
ATOM 4004 C CA . ALA B 1 192 ? 0.185 -19.094 -23.922 1 97.44 192 ALA B CA 1
ATOM 4005 C C . ALA B 1 192 ? -0.36 -18.031 -22.969 1 97.44 192 ALA B C 1
ATOM 4007 O O . ALA B 1 192 ? 0.405 -17.359 -22.266 1 97.44 192 ALA B O 1
ATOM 4008 N N . ALA B 1 193 ? -1.646 -17.906 -22.969 1 97.88 193 ALA B N 1
ATOM 4009 C CA . ALA B 1 193 ? -2.26 -17.016 -21.984 1 97.88 193 ALA B CA 1
ATOM 4010 C C . ALA B 1 193 ? -2.049 -17.516 -20.562 1 97.88 193 ALA B C 1
ATOM 4012 O O . ALA B 1 193 ? -1.946 -18.719 -20.344 1 97.88 193 ALA B O 1
ATOM 4013 N N . ARG B 1 194 ? -1.968 -16.625 -19.672 1 98.12 194 ARG B N 1
ATOM 4014 C CA . ARG B 1 194 ? -1.944 -16.953 -18.25 1 98.12 194 ARG B CA 1
ATOM 4015 C C . ARG B 1 194 ? -3.186 -16.406 -17.547 1 98.12 194 ARG B C 1
ATOM 4017 O O . ARG B 1 194 ? -3.508 -15.227 -17.656 1 98.12 194 ARG B O 1
ATOM 4024 N N . VAL B 1 195 ? -3.895 -17.25 -16.859 1 98.69 195 VAL B N 1
ATOM 4025 C CA . VAL B 1 195 ? -5.141 -16.828 -16.234 1 98.69 195 VAL B CA 1
ATOM 4026 C C . VAL B 1 195 ? -5.129 -17.203 -14.75 1 98.69 195 VAL B C 1
ATOM 4028 O O . VAL B 1 195 ? -4.598 -18.25 -14.367 1 98.69 195 VAL B O 1
ATOM 4031 N N . LYS B 1 196 ? -5.715 -16.375 -13.945 1 98.75 196 LYS B N 1
ATOM 4032 C CA . LYS B 1 196 ? -5.75 -16.547 -12.5 1 98.75 196 LYS B CA 1
ATOM 4033 C C . LYS B 1 196 ? -7.18 -16.5 -11.977 1 98.75 196 LYS B C 1
ATOM 4035 O O . LYS B 1 196 ? -7.578 -15.531 -11.32 1 98.75 196 LYS B O 1
ATOM 4040 N N . PRO B 1 197 ? -7.852 -17.609 -12.047 1 98.81 197 PRO B N 1
ATOM 4041 C CA . PRO B 1 197 ? -9.281 -17.609 -11.711 1 98.81 197 PRO B CA 1
ATOM 4042 C C . PRO B 1 197 ? -9.539 -17.281 -10.242 1 98.81 197 PRO B C 1
ATOM 4044 O O . PRO B 1 197 ? -10.625 -16.797 -9.906 1 98.81 197 PRO B O 1
ATOM 4047 N N . PHE B 1 198 ? -8.555 -17.5 -9.359 1 98.81 198 PHE B N 1
ATOM 4048 C CA . PHE B 1 198 ? -8.758 -17.328 -7.926 1 98.81 198 PHE B CA 1
ATOM 4049 C C . PHE B 1 198 ? -8.336 -15.938 -7.473 1 98.81 198 PHE B C 1
ATOM 4051 O O . PHE B 1 198 ? -8.227 -15.672 -6.273 1 98.81 198 PHE B O 1
ATOM 4058 N N . TYR B 1 199 ? -8.148 -14.977 -8.359 1 98.5 199 TYR B N 1
ATOM 4059 C CA . TYR B 1 199 ? -7.531 -13.695 -8.039 1 98.5 199 TYR B CA 1
ATOM 4060 C C . TYR B 1 199 ? -8.398 -12.898 -7.074 1 98.5 199 TYR B C 1
ATOM 4062 O O . TYR B 1 199 ? -7.938 -11.93 -6.465 1 98.5 199 TYR B O 1
ATOM 4070 N N . ARG B 1 200 ? -9.68 -13.328 -6.836 1 97.75 200 ARG B N 1
ATOM 4071 C CA . ARG B 1 200 ? -10.578 -12.578 -5.973 1 97.75 200 ARG B CA 1
ATOM 4072 C C . ARG B 1 200 ? -10.742 -13.266 -4.621 1 97.75 200 ARG B C 1
ATOM 4074 O O . ARG B 1 200 ? -11.43 -12.742 -3.734 1 97.75 200 ARG B O 1
ATOM 4081 N N . PHE B 1 201 ? -10.203 -14.422 -4.473 1 98.38 201 PHE B N 1
ATOM 4082 C CA . PHE B 1 201 ? -10.352 -15.172 -3.234 1 98.38 201 PHE B CA 1
ATOM 4083 C C . PHE B 1 201 ? -9.156 -14.953 -2.318 1 98.38 201 PHE B C 1
ATOM 4085 O O . PHE B 1 201 ? -8.008 -15.047 -2.76 1 98.38 201 PHE B O 1
ATOM 4092 N N . SER B 1 202 ? -9.406 -14.688 -1.091 1 97.75 202 SER B N 1
ATOM 4093 C CA . SER B 1 202 ? -8.32 -14.656 -0.111 1 97.75 202 SER B CA 1
ATOM 4094 C C . SER B 1 202 ? -7.758 -16.047 0.127 1 97.75 202 SER B C 1
ATOM 4096 O O . SER B 1 202 ? -8.414 -17.047 -0.175 1 97.75 202 SER B O 1
ATOM 4098 N N . GLU B 1 203 ? -6.566 -16.109 0.676 1 97 203 GLU B N 1
ATOM 4099 C CA . GLU B 1 203 ? -5.957 -17.391 1.064 1 97 203 GLU B CA 1
ATOM 4100 C C . GLU B 1 203 ? -6.859 -18.156 2.018 1 97 203 GLU B C 1
ATOM 4102 O O . GLU B 1 203 ? -6.957 -19.391 1.927 1 97 203 GLU B O 1
ATOM 4107 N N . ARG B 1 204 ? -7.531 -17.453 2.908 1 96.56 204 ARG B N 1
ATOM 4108 C CA . ARG B 1 204 ? -8.43 -18.078 3.873 1 96.56 204 ARG B CA 1
ATOM 4109 C C . ARG B 1 204 ? -9.625 -18.719 3.174 1 96.56 204 ARG B C 1
ATOM 4111 O O . ARG B 1 204 ? -10.062 -19.812 3.545 1 96.56 204 ARG B O 1
ATOM 4118 N N . GLU B 1 205 ? -10.156 -18.031 2.262 1 97.94 205 GLU B N 1
ATOM 4119 C CA . GLU B 1 205 ? -11.305 -18.547 1.525 1 97.94 205 GLU B CA 1
ATOM 4120 C C . GLU B 1 205 ? -10.922 -19.797 0.737 1 97.94 205 GLU B C 1
ATOM 4122 O O . GLU B 1 205 ? -11.68 -20.781 0.708 1 97.94 205 GLU B O 1
ATOM 4127 N N . VAL B 1 206 ? -9.773 -19.812 0.076 1 98.56 206 VAL B N 1
ATOM 4128 C CA . VAL B 1 206 ? -9.312 -20.984 -0.666 1 98.56 206 VAL B CA 1
ATOM 4129 C C . VAL B 1 206 ? -9.07 -22.141 0.297 1 98.56 206 VAL B C 1
ATOM 4131 O O . VAL B 1 206 ? -9.438 -23.281 0.006 1 98.56 206 VAL B O 1
ATOM 4134 N N . LEU B 1 207 ? -8.461 -21.844 1.452 1 98.25 207 LEU B N 1
ATOM 4135 C CA . LEU B 1 207 ? -8.234 -22.859 2.467 1 98.25 207 LEU B CA 1
ATOM 4136 C C . LEU B 1 207 ? -9.547 -23.484 2.924 1 98.25 207 LEU B C 1
ATOM 4138 O O . LEU B 1 207 ? -9.648 -24.703 3.072 1 98.25 207 LEU B O 1
ATOM 4142 N N . SER B 1 208 ? -10.523 -22.641 3.148 1 98.44 208 SER B N 1
ATOM 4143 C CA . SER B 1 208 ? -11.828 -23.125 3.572 1 98.44 208 SER B CA 1
ATOM 4144 C C . SER B 1 208 ? -12.414 -24.094 2.551 1 98.44 208 SER B C 1
ATOM 4146 O O . SER B 1 208 ? -12.945 -25.141 2.916 1 98.44 208 SER B O 1
ATOM 4148 N N . TYR B 1 209 ? -12.328 -23.719 1.321 1 98.75 209 TYR B N 1
ATOM 4149 C CA . TYR B 1 209 ? -12.797 -24.625 0.277 1 98.75 209 TYR B CA 1
ATOM 4150 C C . TYR B 1 209 ? -12.055 -25.953 0.321 1 98.75 209 TYR B C 1
ATOM 4152 O O . TYR B 1 209 ? -12.664 -27.016 0.261 1 98.75 209 TYR B O 1
ATOM 4160 N N . THR B 1 210 ? -10.734 -25.875 0.372 1 98.62 210 THR B N 1
ATOM 4161 C CA . THR B 1 210 ? -9.859 -27.047 0.382 1 98.62 210 THR B CA 1
ATOM 4162 C C . THR B 1 210 ? -10.234 -27.984 1.524 1 98.62 210 THR B C 1
ATOM 4164 O O . THR B 1 210 ? -10.367 -29.188 1.321 1 98.62 210 THR B O 1
ATOM 4167 N N . LEU B 1 211 ? -10.477 -27.406 2.676 1 98.19 211 LEU B N 1
ATOM 4168 C CA . LEU B 1 211 ? -10.805 -28.203 3.859 1 98.19 211 LEU B CA 1
ATOM 4169 C C . LEU B 1 211 ? -12.195 -28.812 3.734 1 98.19 211 LEU B C 1
ATOM 4171 O O . LEU B 1 211 ? -12.383 -30 4.008 1 98.19 211 LEU B O 1
ATOM 4175 N N . LEU B 1 212 ? -13.125 -28.062 3.346 1 98.19 212 LEU B N 1
ATOM 4176 C CA . LEU B 1 212 ? -14.508 -28.531 3.242 1 98.19 212 LEU B CA 1
ATOM 4177 C C . LEU B 1 212 ? -14.641 -29.594 2.158 1 98.19 212 LEU B C 1
ATOM 4179 O O . LEU B 1 212 ? -15.469 -30.5 2.273 1 98.19 212 LEU B O 1
ATOM 4183 N N . ARG B 1 213 ? -13.867 -29.5 1.073 1 97.5 213 ARG B N 1
ATOM 4184 C CA . ARG B 1 213 ? -13.883 -30.438 -0.043 1 97.5 213 ARG B CA 1
ATOM 4185 C C . ARG B 1 213 ? -13.094 -31.688 0.294 1 97.5 213 ARG B C 1
ATOM 4187 O O . ARG B 1 213 ? -13.172 -32.688 -0.424 1 97.5 213 ARG B O 1
ATOM 4194 N N . GLY B 1 214 ? -12.273 -31.656 1.385 1 97.38 214 GLY B N 1
ATOM 4195 C CA . GLY B 1 214 ? -11.461 -32.781 1.795 1 97.38 214 GLY B CA 1
ATOM 4196 C C . GLY B 1 214 ? -10.219 -32.969 0.945 1 97.38 214 GLY B C 1
ATOM 4197 O O . GLY B 1 214 ? -9.773 -34.094 0.731 1 97.38 214 GLY B O 1
ATOM 4198 N N . ILE B 1 215 ? -9.695 -31.969 0.44 1 98.12 215 ILE B N 1
ATOM 4199 C CA . ILE B 1 215 ? -8.5 -32.031 -0.389 1 98.12 215 ILE B CA 1
ATOM 4200 C C . ILE B 1 215 ? -7.262 -32.125 0.5 1 98.12 215 ILE B C 1
ATOM 4202 O O . ILE B 1 215 ? -7.016 -31.25 1.326 1 98.12 215 ILE B O 1
ATOM 4206 N N . ARG B 1 216 ? -6.535 -33.156 0.361 1 96.88 216 ARG B N 1
ATOM 4207 C CA . ARG B 1 216 ? -5.234 -33.281 1.016 1 96.88 216 ARG B CA 1
ATOM 4208 C C . ARG B 1 216 ? -4.16 -32.531 0.247 1 96.88 216 ARG B C 1
ATOM 4210 O O . ARG B 1 216 ? -4.035 -32.688 -0.97 1 96.88 216 ARG B O 1
ATOM 4217 N N . TYR B 1 217 ? -3.447 -31.703 0.942 1 97.19 217 TYR B N 1
ATOM 4218 C CA . TYR B 1 217 ? -2.438 -30.891 0.275 1 97.19 217 TYR B CA 1
ATOM 4219 C C . TYR B 1 217 ? -1.147 -30.859 1.085 1 97.19 217 TYR B C 1
ATOM 4221 O O . TYR B 1 217 ? -1.104 -31.328 2.221 1 97.19 217 TYR B O 1
ATOM 4229 N N . LEU B 1 218 ? -0.071 -30.359 0.471 1 95.69 218 LEU B N 1
ATOM 4230 C CA . LEU B 1 218 ? 1.218 -30.203 1.136 1 95.69 218 LEU B CA 1
ATOM 4231 C C . LEU B 1 218 ? 1.194 -29 2.08 1 95.69 218 LEU B C 1
ATOM 4233 O O . LEU B 1 218 ? 1.09 -27.859 1.634 1 95.69 218 LEU B O 1
ATOM 4237 N N . HIS B 1 219 ? 1.376 -29.172 3.336 1 91.12 219 HIS B N 1
ATOM 4238 C CA . HIS B 1 219 ? 1.294 -28.125 4.348 1 91.12 219 HIS B CA 1
ATOM 4239 C C . HIS B 1 219 ? 2.627 -27.406 4.496 1 91.12 219 HIS B C 1
ATOM 4241 O O . HIS B 1 219 ? 2.662 -26.234 4.891 1 91.12 219 HIS B O 1
ATOM 4247 N N . GLU B 1 220 ? 3.617 -28.094 4.109 1 88.62 220 GLU B N 1
ATOM 4248 C CA . GLU B 1 220 ? 4.957 -27.547 4.285 1 88.62 220 GLU B CA 1
ATOM 4249 C C . GLU B 1 220 ? 5.23 -26.422 3.291 1 88.62 220 GLU B C 1
ATOM 4251 O O . GLU B 1 220 ? 4.82 -26.484 2.131 1 88.62 220 GLU B O 1
ATOM 4256 N N . GLU B 1 221 ? 5.926 -25.438 3.775 1 88.12 221 GLU B N 1
ATOM 4257 C CA . GLU B 1 221 ? 6.348 -24.344 2.904 1 88.12 221 GLU B CA 1
ATOM 4258 C C . GLU B 1 221 ? 7.719 -24.625 2.297 1 88.12 221 GLU B C 1
ATOM 4260 O O . GLU B 1 221 ? 8.531 -25.344 2.879 1 88.12 221 GLU B O 1
ATOM 4265 N N . CYS B 1 222 ? 7.879 -24.078 1.144 1 89.75 222 CYS B N 1
ATOM 4266 C CA . CYS B 1 222 ? 9.188 -24.203 0.51 1 89.75 222 CYS B CA 1
ATOM 4267 C C . CYS B 1 222 ? 10.281 -23.609 1.398 1 89.75 222 CYS B C 1
ATOM 4269 O O . CYS B 1 222 ? 10.141 -22.5 1.903 1 89.75 222 CYS B O 1
ATOM 4271 N N . PRO B 1 223 ? 11.367 -24.312 1.568 1 88.31 223 PRO B N 1
ATOM 4272 C CA . PRO B 1 223 ? 12.461 -23.812 2.408 1 88.31 223 PRO B CA 1
ATOM 4273 C C . PRO B 1 223 ? 13.062 -22.516 1.889 1 88.31 223 PRO B C 1
ATOM 4275 O O . PRO B 1 223 ? 13.641 -21.75 2.66 1 88.31 223 PRO B O 1
ATOM 4278 N N . ASN B 1 224 ? 12.883 -22.25 0.642 1 87 224 ASN B N 1
ATOM 4279 C CA . ASN B 1 224 ? 13.477 -21.062 0.038 1 87 224 ASN B CA 1
ATOM 4280 C C . ASN B 1 224 ? 12.555 -19.844 0.158 1 87 224 ASN B C 1
ATOM 4282 O O . ASN B 1 224 ? 12.93 -18.734 -0.212 1 87 224 ASN B O 1
ATOM 4286 N N . ALA B 1 225 ? 11.422 -20.062 0.688 1 85.88 225 ALA B N 1
ATOM 4287 C CA . ALA B 1 225 ? 10.422 -19 0.727 1 85.88 225 ALA B CA 1
ATOM 4288 C C . ALA B 1 225 ? 10.742 -18 1.826 1 85.88 225 ALA B C 1
ATOM 4290 O O . ALA B 1 225 ? 10.234 -16.875 1.812 1 85.88 225 ALA B O 1
ATOM 4291 N N . GLN B 1 226 ? 11.555 -18.375 2.736 1 82.88 226 GLN B N 1
ATOM 4292 C CA . GLN B 1 226 ? 11.844 -17.5 3.871 1 82.88 226 GLN B CA 1
ATOM 4293 C C . GLN B 1 226 ? 12.5 -16.203 3.416 1 82.88 226 GLN B C 1
ATOM 4295 O O . GLN B 1 226 ? 13.438 -16.219 2.615 1 82.88 226 GLN B O 1
ATOM 4300 N N . GLY B 1 227 ? 11.961 -15.102 3.885 1 80.75 227 GLY B N 1
ATOM 4301 C CA . GLY B 1 227 ? 12.562 -13.812 3.582 1 80.75 227 GLY B CA 1
ATOM 4302 C C . GLY B 1 227 ? 12.055 -13.203 2.287 1 80.75 227 GLY B C 1
ATOM 4303 O O . GLY B 1 227 ? 12.461 -12.109 1.906 1 80.75 227 GLY B O 1
ATOM 4304 N N . ALA B 1 228 ? 11.172 -13.977 1.668 1 87.31 228 ALA B N 1
ATOM 4305 C CA . ALA B 1 228 ? 10.633 -13.453 0.417 1 87.31 228 ALA B CA 1
ATOM 4306 C C . ALA B 1 228 ? 9.883 -12.148 0.648 1 87.31 228 ALA B C 1
ATOM 4308 O O . ALA B 1 228 ? 9.117 -12.023 1.607 1 87.31 228 ALA B O 1
ATOM 4309 N N . LYS B 1 229 ? 10.062 -11.18 -0.224 1 92.06 229 LYS B N 1
ATOM 4310 C CA . LYS B 1 229 ? 9.414 -9.875 -0.115 1 92.06 229 LYS B CA 1
ATOM 4311 C C . LYS B 1 229 ? 7.898 -10.008 -0.195 1 92.06 229 LYS B C 1
ATOM 4313 O O . LYS B 1 229 ? 7.172 -9.227 0.429 1 92.06 229 LYS B O 1
ATOM 4318 N N . SER B 1 230 ? 7.48 -11 -0.957 1 93.06 230 SER B N 1
ATOM 4319 C CA . SER B 1 230 ? 6.043 -11.203 -1.106 1 93.06 230 SER B CA 1
ATOM 4320 C C . SER B 1 230 ? 5.387 -11.516 0.234 1 93.06 230 SER B C 1
ATOM 4322 O O . SER B 1 230 ? 4.258 -11.094 0.49 1 93.06 230 SER B O 1
ATOM 4324 N N . LEU B 1 231 ? 6.062 -12.227 1.062 1 94.44 231 LEU B N 1
ATOM 4325 C CA . LEU B 1 231 ? 5.531 -12.555 2.381 1 94.44 231 LEU B CA 1
ATOM 4326 C C . LEU B 1 231 ? 5.41 -11.297 3.24 1 94.44 231 LEU B C 1
ATOM 4328 O O . LEU B 1 231 ? 4.441 -11.148 3.99 1 94.44 231 LEU B O 1
ATOM 4332 N N . LEU B 1 232 ? 6.406 -10.453 3.104 1 96.25 232 LEU B N 1
ATOM 4333 C CA . LEU B 1 232 ? 6.391 -9.18 3.818 1 96.25 232 LEU B CA 1
ATOM 4334 C C . LEU B 1 232 ? 5.211 -8.32 3.373 1 96.25 232 LEU B C 1
ATOM 4336 O O . LEU B 1 232 ? 4.496 -7.762 4.207 1 96.25 232 LEU B O 1
ATOM 4340 N N . TYR B 1 233 ? 5 -8.242 2.072 1 97.94 233 TYR B N 1
ATOM 4341 C CA . TYR B 1 233 ? 3.891 -7.465 1.529 1 97.94 233 TYR B CA 1
ATOM 4342 C C . TYR B 1 233 ? 2.551 -8.031 1.99 1 97.94 233 TYR B C 1
ATOM 4344 O O . TYR B 1 233 ? 1.647 -7.277 2.361 1 97.94 233 TYR B O 1
ATOM 4352 N N . LYS B 1 234 ? 2.447 -9.305 1.978 1 97.75 234 LYS B N 1
ATOM 4353 C CA . LYS B 1 234 ? 1.223 -9.945 2.451 1 97.75 234 LYS B CA 1
ATOM 4354 C C . LYS B 1 234 ? 0.967 -9.625 3.92 1 97.75 234 LYS B C 1
ATOM 4356 O O . LYS B 1 234 ? -0.171 -9.359 4.316 1 97.75 234 LYS B O 1
ATOM 4361 N N . GLU B 1 235 ? 2.02 -9.703 4.652 1 97.44 235 GLU B N 1
ATOM 4362 C CA . GLU B 1 235 ? 1.896 -9.406 6.074 1 97.44 235 GLU B CA 1
ATOM 4363 C C . GLU B 1 235 ? 1.364 -7.996 6.301 1 97.44 235 GLU B C 1
ATOM 4365 O O . GLU B 1 235 ? 0.463 -7.789 7.117 1 97.44 235 GLU B O 1
ATOM 4370 N N . ALA B 1 236 ? 1.913 -7.051 5.625 1 98.12 236 ALA B N 1
ATOM 4371 C CA . ALA B 1 236 ? 1.47 -5.664 5.738 1 98.12 236 ALA B CA 1
ATOM 4372 C C . ALA B 1 236 ? 0.002 -5.523 5.344 1 98.12 236 ALA B C 1
ATOM 4374 O O . ALA B 1 236 ? -0.781 -4.895 6.059 1 98.12 236 ALA B O 1
ATOM 4375 N N . LEU B 1 237 ? -0.377 -6.148 4.277 1 98.56 237 LEU B N 1
ATOM 4376 C CA . LEU B 1 237 ? -1.745 -6.051 3.777 1 98.56 237 LEU B CA 1
ATOM 4377 C C . LEU B 1 237 ? -2.711 -6.789 4.699 1 98.56 237 LEU B C 1
ATOM 4379 O O . LEU B 1 237 ? -3.865 -6.379 4.852 1 98.56 237 LEU B O 1
ATOM 4383 N N . ASN B 1 238 ? -2.225 -7.852 5.316 1 98.06 238 ASN B N 1
ATOM 4384 C CA . ASN B 1 238 ? -3.051 -8.594 6.27 1 98.06 238 ASN B CA 1
ATOM 4385 C C . ASN B 1 238 ? -3.41 -7.734 7.48 1 98.06 238 ASN B C 1
ATOM 4387 O O . ASN B 1 238 ? -4.5 -7.871 8.039 1 98.06 238 ASN B O 1
ATOM 4391 N N . LEU B 1 239 ? -2.49 -6.902 7.895 1 97.19 239 LEU B N 1
ATOM 4392 C CA . LEU B 1 239 ? -2.773 -5.984 8.992 1 97.19 239 LEU B CA 1
ATOM 4393 C C . LEU B 1 239 ? -3.959 -5.086 8.656 1 97.19 239 LEU B C 1
ATOM 4395 O O . LEU B 1 239 ? -4.852 -4.895 9.484 1 97.19 239 LEU B O 1
ATOM 4399 N N . VAL B 1 240 ? -3.967 -4.582 7.473 1 97.75 240 VAL B N 1
ATOM 4400 C CA . VAL B 1 240 ? -5.039 -3.701 7.023 1 97.75 240 VAL B CA 1
ATOM 4401 C C . VAL B 1 240 ? -6.336 -4.492 6.875 1 97.75 240 VAL B C 1
ATOM 4403 O O . VAL B 1 240 ? -7.395 -4.059 7.332 1 97.75 240 VAL B O 1
ATOM 4406 N N . GLU B 1 241 ? -6.211 -5.66 6.281 1 97.56 241 GLU B N 1
ATOM 4407 C CA . GLU B 1 241 ? -7.375 -6.508 6.035 1 97.56 241 GLU B CA 1
ATOM 4408 C C . GLU B 1 241 ? -8.055 -6.902 7.34 1 97.56 241 GLU B C 1
ATOM 4410 O O . GLU B 1 241 ? -9.281 -7.008 7.398 1 97.56 241 GLU B O 1
ATOM 4415 N N . LYS B 1 242 ? -7.297 -7.176 8.32 1 96 242 LYS B N 1
ATOM 4416 C CA . LYS B 1 242 ? -7.828 -7.57 9.625 1 96 242 LYS B CA 1
ATOM 4417 C C . LYS B 1 242 ? -8.742 -6.488 10.195 1 96 242 LYS B C 1
ATOM 4419 O O . LYS B 1 242 ? -9.812 -6.793 10.727 1 96 242 LYS B O 1
ATOM 4424 N N . GLU B 1 243 ? -8.367 -5.219 10.008 1 95.19 243 GLU B N 1
ATOM 4425 C CA . GLU B 1 243 ? -9.102 -4.102 10.586 1 95.19 243 GLU B CA 1
ATOM 4426 C C . GLU B 1 243 ? -10.148 -3.572 9.609 1 95.19 243 GLU B C 1
ATOM 4428 O O . GLU B 1 243 ? -11.148 -2.98 10.016 1 95.19 243 GLU B O 1
ATOM 4433 N N . MET B 1 244 ? -9.875 -3.816 8.359 1 95.12 244 MET B N 1
ATOM 4434 C CA . MET B 1 244 ? -10.773 -3.354 7.301 1 95.12 244 MET B CA 1
ATOM 4435 C C . MET B 1 244 ? -11.062 -4.473 6.309 1 95.12 244 MET B C 1
ATOM 4437 O O . MET B 1 244 ? -10.594 -4.438 5.172 1 95.12 244 MET B O 1
ATOM 4441 N N . PRO B 1 245 ? -11.953 -5.34 6.68 1 95.81 245 PRO B N 1
ATOM 4442 C CA . PRO B 1 245 ? -12.258 -6.469 5.801 1 95.81 245 PRO B CA 1
ATOM 4443 C C . PRO B 1 245 ? -12.688 -6.027 4.398 1 95.81 245 PRO B C 1
ATOM 4445 O O . PRO B 1 245 ? -13.516 -5.125 4.258 1 95.81 245 PRO B O 1
ATOM 4448 N N . GLY B 1 246 ? -12.109 -6.629 3.412 1 96.5 246 GLY B N 1
ATOM 4449 C CA . GLY B 1 246 ? -12.414 -6.301 2.029 1 96.5 246 GLY B CA 1
ATOM 4450 C C . GLY B 1 246 ? -11.422 -5.324 1.417 1 96.5 246 GLY B C 1
ATOM 4451 O O . GLY B 1 246 ? -11.5 -5.027 0.223 1 96.5 246 GLY B O 1
ATOM 4452 N N . ALA B 1 247 ? -10.469 -4.891 2.189 1 97.19 247 ALA B N 1
ATOM 4453 C CA . ALA B 1 247 ? -9.516 -3.873 1.743 1 97.19 247 ALA B CA 1
ATOM 4454 C C . ALA B 1 247 ? -8.664 -4.391 0.591 1 97.19 247 ALA B C 1
ATOM 4456 O O . ALA B 1 247 ? -8.398 -3.662 -0.369 1 97.19 247 ALA B O 1
ATOM 4457 N N . LYS B 1 248 ? -8.211 -5.641 0.68 1 98 248 LYS B N 1
ATOM 4458 C CA . LYS B 1 248 ? -7.348 -6.191 -0.36 1 98 248 LYS B CA 1
ATOM 4459 C C . LYS B 1 248 ? -8.07 -6.242 -1.704 1 98 248 LYS B C 1
ATOM 4461 O O . LYS B 1 248 ? -7.492 -5.902 -2.738 1 98 248 LYS B O 1
ATOM 4466 N N . LEU B 1 249 ? -9.281 -6.691 -1.642 1 97.44 249 LEU B N 1
ATOM 4467 C CA . LEU B 1 249 ? -10.055 -6.781 -2.875 1 97.44 249 LEU B CA 1
ATOM 4468 C C . LEU B 1 249 ? -10.312 -5.395 -3.461 1 97.44 249 LEU B C 1
ATOM 4470 O O . LEU B 1 249 ? -10.156 -5.191 -4.668 1 97.44 249 LEU B O 1
ATOM 4474 N N . ARG B 1 250 ? -10.727 -4.438 -2.643 1 96.69 250 ARG B N 1
ATOM 4475 C CA . ARG B 1 250 ? -10.922 -3.061 -3.094 1 96.69 250 ARG B CA 1
ATOM 4476 C C . ARG B 1 250 ? -9.633 -2.494 -3.686 1 96.69 250 ARG B C 1
ATOM 4478 O O . ARG B 1 250 ? -9.664 -1.812 -4.711 1 96.69 250 ARG B O 1
ATOM 4485 N N . PHE B 1 251 ? -8.539 -2.793 -3.047 1 97.62 251 PHE B N 1
ATOM 4486 C CA . PHE B 1 251 ? -7.215 -2.365 -3.477 1 97.62 251 PHE B CA 1
ATOM 4487 C C . PHE B 1 251 ? -6.91 -2.871 -4.879 1 97.62 251 PHE B C 1
ATOM 4489 O O . PHE B 1 251 ? -6.609 -2.082 -5.781 1 97.62 251 PHE B O 1
ATOM 4496 N N . LEU B 1 252 ? -7.055 -4.145 -5.059 1 97.81 252 LEU B N 1
ATOM 4497 C CA . LEU B 1 252 ? -6.715 -4.773 -6.328 1 97.81 252 LEU B CA 1
ATOM 4498 C C . LEU B 1 252 ? -7.699 -4.359 -7.418 1 97.81 252 LEU B C 1
ATOM 4500 O O . LEU B 1 252 ? -7.289 -3.885 -8.484 1 97.81 252 LEU B O 1
ATOM 4504 N N . GLU B 1 253 ? -8.984 -4.469 -7.184 1 96.44 253 GLU B N 1
ATOM 4505 C CA . GLU B 1 253 ? -9.992 -4.156 -8.195 1 96.44 253 GLU B CA 1
ATOM 4506 C C . GLU B 1 253 ? -10.016 -2.662 -8.508 1 96.44 253 GLU B C 1
ATOM 4508 O O . GLU B 1 253 ? -10.227 -2.266 -9.656 1 96.44 253 GLU B O 1
ATOM 4513 N N . GLY B 1 254 ? -9.875 -1.934 -7.43 1 95.31 254 GLY B N 1
ATOM 4514 C CA . GLY B 1 254 ? -9.789 -0.5 -7.656 1 95.31 254 GLY B CA 1
ATOM 4515 C C . GLY B 1 254 ? -8.664 -0.111 -8.594 1 95.31 254 GLY B C 1
ATOM 4516 O O . GLY B 1 254 ? -8.844 0.716 -9.484 1 95.31 254 GLY B O 1
ATOM 4517 N N . PHE B 1 255 ? -7.512 -0.672 -8.398 1 95.5 255 PHE B N 1
ATOM 4518 C CA . PHE B 1 255 ? -6.379 -0.411 -9.273 1 95.5 255 PHE B CA 1
ATOM 4519 C C . PHE B 1 255 ? -6.68 -0.87 -10.695 1 95.5 255 PHE B C 1
ATOM 4521 O O . PHE B 1 255 ? -6.504 -0.109 -11.648 1 95.5 255 PHE B O 1
ATOM 4528 N N . LEU B 1 256 ? -7.145 -2.092 -10.859 1 95.31 256 LEU B N 1
ATOM 4529 C CA . LEU B 1 256 ? -7.352 -2.693 -12.172 1 95.31 256 LEU B CA 1
ATOM 4530 C C . LEU B 1 256 ? -8.406 -1.926 -12.961 1 95.31 256 LEU B C 1
ATOM 4532 O O . LEU B 1 256 ? -8.289 -1.762 -14.172 1 95.31 256 LEU B O 1
ATOM 4536 N N . GLU B 1 257 ? -9.414 -1.406 -12.297 1 93.5 257 GLU B N 1
ATOM 4537 C CA . GLU B 1 257 ? -10.555 -0.803 -12.984 1 93.5 257 GLU B CA 1
ATOM 4538 C C . GLU B 1 257 ? -10.352 0.698 -13.172 1 93.5 257 GLU B C 1
ATOM 4540 O O . GLU B 1 257 ? -10.734 1.255 -14.203 1 93.5 257 GLU B O 1
ATOM 4545 N N . LYS B 1 258 ? -9.68 1.322 -12.219 1 91.38 258 LYS B N 1
ATOM 4546 C CA . LYS B 1 258 ? -9.727 2.781 -12.211 1 91.38 258 LYS B CA 1
ATOM 4547 C C . LYS B 1 258 ? -8.359 3.377 -12.555 1 91.38 258 LYS B C 1
ATOM 4549 O O . LYS B 1 258 ? -8.281 4.465 -13.133 1 91.38 258 LYS B O 1
ATOM 4554 N N . LEU B 1 259 ? -7.34 2.746 -12.211 1 91.81 259 LEU B N 1
ATOM 4555 C CA . LEU B 1 259 ? -6.023 3.361 -12.344 1 91.81 259 LEU B CA 1
ATOM 4556 C C . LEU B 1 259 ? -5.277 2.787 -13.547 1 91.81 259 LEU B C 1
ATOM 4558 O O . LEU B 1 259 ? -4.77 3.537 -14.383 1 91.81 259 LEU B O 1
ATOM 4562 N N . GLN B 1 260 ? -5.254 1.48 -13.633 1 92.25 260 GLN B N 1
ATOM 4563 C CA . GLN B 1 260 ? -4.441 0.793 -14.633 1 92.25 260 GLN B CA 1
ATOM 4564 C C . GLN B 1 260 ? -4.789 1.26 -16.047 1 92.25 260 GLN B C 1
ATOM 4566 O O . GLN B 1 260 ? -3.898 1.505 -16.859 1 92.25 260 GLN B O 1
ATOM 4571 N N . PRO B 1 261 ? -6.09 1.465 -16.359 1 90 261 PRO B N 1
ATOM 4572 C CA . PRO B 1 261 ? -6.426 1.895 -17.719 1 90 261 PRO B CA 1
ATOM 4573 C C . PRO B 1 261 ? -5.844 3.264 -18.078 1 90 261 PRO B C 1
ATOM 4575 O O . PRO B 1 261 ? -5.68 3.588 -19.25 1 90 261 PRO B O 1
ATOM 4578 N N . ARG B 1 262 ? -5.535 4.027 -17.094 1 87.44 262 ARG B N 1
ATOM 4579 C CA . ARG B 1 262 ? -5.023 5.375 -17.328 1 87.44 262 ARG B CA 1
ATOM 4580 C C . ARG B 1 262 ? -3.51 5.359 -17.516 1 87.44 262 ARG B C 1
ATOM 4582 O O . ARG B 1 262 ? -2.928 6.348 -17.969 1 87.44 262 ARG B O 1
ATOM 4589 N N . LEU B 1 263 ? -2.883 4.383 -17.062 1 84.94 263 LEU B N 1
ATOM 4590 C CA . LEU B 1 263 ? -1.434 4.277 -17.188 1 84.94 263 LEU B CA 1
ATOM 4591 C C . LEU B 1 263 ? -1.038 3.922 -18.625 1 84.94 263 LEU B C 1
ATOM 4593 O O . LEU B 1 263 ? 0.148 3.908 -18.953 1 84.94 263 LEU B O 1
ATOM 4597 N N . GLN B 1 264 ? -1.916 4.266 -19.734 1 69.25 264 GLN B N 1
ATOM 4598 C CA . GLN B 1 264 ? -1.747 3.906 -21.141 1 69.25 264 GLN B CA 1
ATOM 4599 C C . GLN B 1 264 ? -0.31 3.484 -21.438 1 69.25 264 GLN B C 1
ATOM 4601 O O . GLN B 1 264 ? 0.636 4.18 -21.062 1 69.25 264 GLN B O 1
ATOM 4606 N N . ALA B 1 265 ? -0.345 2.172 -21.828 1 59.5 265 ALA B N 1
ATOM 4607 C CA . ALA B 1 265 ? 0.791 1.275 -22.031 1 59.5 265 ALA B CA 1
ATOM 4608 C C . ALA B 1 265 ? 1.713 1.792 -23.125 1 59.5 265 ALA B C 1
ATOM 4610 O O . ALA B 1 265 ? 1.253 2.4 -24.094 1 59.5 265 ALA B O 1
ATOM 4611 N N . GLY B 1 266 ? 2.881 2.193 -22.672 1 62.44 266 GLY B N 1
ATOM 4612 C CA . GLY B 1 266 ? 3.965 2.406 -23.625 1 62.44 266 GLY B CA 1
ATOM 4613 C C . GLY B 1 266 ? 3.922 1.457 -24.797 1 62.44 266 GLY B C 1
ATOM 4614 O O . GLY B 1 266 ? 3.037 0.602 -24.891 1 62.44 266 GLY B O 1
ATOM 4615 N N . GLU B 1 267 ? 4.691 1.707 -25.75 1 64.19 267 GLU B N 1
ATOM 4616 C CA . GLU B 1 267 ? 4.887 0.933 -26.969 1 64.19 267 GLU B CA 1
ATOM 4617 C C . GLU B 1 267 ? 5.238 -0.519 -26.656 1 64.19 267 GLU B C 1
ATOM 4619 O O . GLU B 1 267 ? 6.027 -0.789 -25.734 1 64.19 267 GLU B O 1
ATOM 4624 N N . GLU B 1 268 ? 4.402 -1.354 -27.141 1 67.81 268 GLU B N 1
ATOM 4625 C CA . GLU B 1 268 ? 4.73 -2.773 -27.031 1 67.81 268 GLU B CA 1
ATOM 4626 C C . GLU B 1 268 ? 6.113 -3.062 -27.609 1 67.81 268 GLU B C 1
ATOM 4628 O O . GLU B 1 268 ? 6.453 -2.59 -28.703 1 67.81 268 GLU B O 1
ATOM 4633 N N . VAL B 1 269 ? 6.895 -3.551 -26.812 1 70.75 269 VAL B N 1
ATOM 4634 C CA . VAL B 1 269 ? 8.203 -3.965 -27.312 1 70.75 269 VAL B CA 1
ATOM 4635 C C . VAL B 1 269 ? 8.047 -5.152 -28.25 1 70.75 269 VAL B C 1
ATOM 4637 O O . VAL B 1 269 ? 7.293 -6.086 -27.969 1 70.75 269 VAL B O 1
ATOM 4640 N N . ALA B 1 270 ? 8.742 -5.098 -29.359 1 80.62 270 ALA B N 1
ATOM 4641 C CA . ALA B 1 270 ? 8.695 -6.168 -30.359 1 80.62 270 ALA B CA 1
ATOM 4642 C C . ALA B 1 270 ? 9.414 -7.414 -29.844 1 80.62 270 ALA B C 1
ATOM 4644 O O . ALA B 1 270 ? 10.555 -7.332 -29.375 1 80.62 270 ALA B O 1
ATOM 4645 N N . LEU B 1 271 ? 8.656 -8.539 -29.812 1 87.81 271 LEU B N 1
ATOM 4646 C CA . LEU B 1 271 ? 9.242 -9.812 -29.422 1 87.81 271 LEU B CA 1
ATOM 4647 C C . LEU B 1 271 ? 9.859 -10.523 -30.609 1 87.81 271 LEU B C 1
ATOM 4649 O O . LEU B 1 271 ? 9.328 -10.445 -31.719 1 87.81 271 LEU B O 1
ATOM 4653 N N . ARG B 1 272 ? 11.047 -11.031 -30.422 1 91.06 272 ARG B N 1
ATOM 4654 C CA . ARG B 1 272 ? 11.68 -11.93 -31.391 1 91.06 272 ARG B CA 1
ATOM 4655 C C . ARG B 1 272 ? 11.812 -13.336 -30.812 1 91.06 272 ARG B C 1
ATOM 4657 O O . ARG B 1 272 ? 11.406 -13.594 -29.688 1 91.06 272 ARG B O 1
ATOM 4664 N N . GLU B 1 273 ? 12.305 -14.211 -31.594 1 93.81 273 GLU B N 1
ATOM 4665 C CA . GLU B 1 273 ? 12.477 -15.594 -31.156 1 93.81 273 GLU B CA 1
ATOM 4666 C C . GLU B 1 273 ? 13.891 -15.844 -30.656 1 93.81 273 GLU B C 1
ATOM 4668 O O . GLU B 1 273 ? 14.859 -15.414 -31.281 1 93.81 273 GLU B O 1
ATOM 4673 N N . CYS B 1 274 ? 13.969 -16.5 -29.609 1 96.12 274 CYS B N 1
ATOM 4674 C CA . CYS B 1 274 ? 15.266 -16.906 -29.078 1 96.12 274 CYS B CA 1
ATOM 4675 C C . CYS B 1 274 ? 16.016 -17.766 -30.094 1 96.12 274 CYS B C 1
ATOM 4677 O O . CYS B 1 274 ? 15.477 -18.734 -30.609 1 96.12 274 CYS B O 1
ATOM 4679 N N . GLU B 1 275 ? 17.266 -17.484 -30.297 1 95.12 275 GLU B N 1
ATOM 4680 C CA . GLU B 1 275 ? 18.078 -18.188 -31.281 1 95.12 275 GLU B CA 1
ATOM 4681 C C . GLU B 1 275 ? 18.359 -19.609 -30.828 1 95.12 275 GLU B C 1
ATOM 4683 O O . GLU B 1 275 ? 18.734 -20.469 -31.641 1 95.12 275 GLU B O 1
ATOM 4688 N N . ARG B 1 276 ? 18.156 -19.859 -29.594 1 93.12 276 ARG B N 1
ATOM 4689 C CA . ARG B 1 276 ? 18.5 -21.172 -29.031 1 93.12 276 ARG B CA 1
ATOM 4690 C C . ARG B 1 276 ? 17.281 -22.078 -29 1 93.12 276 ARG B C 1
ATOM 4692 O O . ARG B 1 276 ? 17.391 -23.281 -29.281 1 93.12 276 ARG B O 1
ATOM 4699 N N . CYS B 1 277 ? 16.125 -21.547 -28.594 1 93.88 277 CYS B N 1
ATOM 4700 C CA . CYS B 1 277 ? 15.008 -22.438 -28.297 1 93.88 277 CYS B CA 1
ATOM 4701 C C . CYS B 1 277 ? 13.734 -21.969 -28.984 1 93.88 277 CYS B C 1
ATOM 4703 O O . CYS B 1 277 ? 12.703 -22.641 -28.922 1 93.88 277 CYS B O 1
ATOM 4705 N N . GLY B 1 278 ? 13.688 -20.766 -29.516 1 92.81 278 GLY B N 1
ATOM 4706 C CA . GLY B 1 278 ? 12.516 -20.25 -30.203 1 92.81 278 GLY B CA 1
ATOM 4707 C C . GLY B 1 278 ? 11.547 -19.547 -29.281 1 92.81 278 GLY B C 1
ATOM 4708 O O . GLY B 1 278 ? 10.531 -19 -29.734 1 92.81 278 GLY B O 1
ATOM 4709 N N . TYR B 1 279 ? 11.812 -19.531 -28 1 93.56 279 TYR B N 1
ATOM 4710 C CA . TYR B 1 279 ? 10.984 -18.828 -27.016 1 93.56 279 TYR B CA 1
ATOM 4711 C C . TYR B 1 279 ? 10.938 -17.344 -27.312 1 93.56 279 TYR B C 1
ATOM 4713 O O . TYR B 1 279 ? 11.945 -16.734 -27.672 1 93.56 279 TYR B O 1
ATOM 4721 N N . PRO B 1 280 ? 9.867 -16.734 -27.203 1 92.44 280 PRO B N 1
ATOM 4722 C CA . PRO B 1 280 ? 9.797 -15.281 -27.422 1 92.44 280 PRO B CA 1
ATOM 4723 C C . PRO B 1 280 ? 10.656 -14.5 -26.438 1 92.44 280 PRO B C 1
ATOM 4725 O O . PRO B 1 280 ? 10.625 -14.758 -25.234 1 92.44 280 PRO B O 1
ATOM 4728 N N . THR B 1 281 ? 11.406 -13.562 -26.922 1 93.06 281 THR B N 1
ATOM 4729 C CA . THR B 1 281 ? 12.328 -12.773 -26.109 1 93.06 281 THR B CA 1
ATOM 4730 C C . THR B 1 281 ? 12.617 -11.43 -26.766 1 93.06 281 THR B C 1
ATOM 4732 O O . THR B 1 281 ? 12.352 -11.242 -27.953 1 93.06 281 THR B O 1
ATOM 4735 N N . THR B 1 282 ? 13.117 -10.492 -25.984 1 88.56 282 THR B N 1
ATOM 4736 C CA . THR B 1 282 ? 13.469 -9.18 -26.5 1 88.56 282 THR B CA 1
ATOM 4737 C C . THR B 1 282 ? 14.906 -9.164 -27.016 1 88.56 282 THR B C 1
ATOM 4739 O O . THR B 1 282 ? 15.266 -8.344 -27.859 1 88.56 282 THR B O 1
ATOM 4742 N N . GLY B 1 283 ? 15.688 -10.086 -26.516 1 89.94 283 GLY B N 1
ATOM 4743 C CA . GLY B 1 283 ? 17.078 -10.203 -26.953 1 89.94 283 GLY B CA 1
ATOM 4744 C C . GLY B 1 283 ? 17.297 -11.328 -27.938 1 89.94 283 GLY B C 1
ATOM 4745 O O . GLY B 1 283 ? 16.359 -11.812 -28.562 1 89.94 283 GLY B O 1
ATOM 4746 N N . SER B 1 284 ? 18.578 -11.586 -28.141 1 94.25 284 SER B N 1
ATOM 4747 C CA . SER B 1 284 ? 18.922 -12.664 -29.062 1 94.25 284 SER B CA 1
ATOM 4748 C C . SER B 1 284 ? 18.688 -14.031 -28.438 1 94.25 284 SER B C 1
ATOM 4750 O O . SER B 1 284 ? 18.219 -14.953 -29.094 1 94.25 284 SER B O 1
ATOM 4752 N N . VAL B 1 285 ? 19.016 -14.141 -27.172 1 96 285 VAL B N 1
ATOM 4753 C CA . VAL B 1 285 ? 18.828 -15.367 -26.406 1 96 285 VAL B CA 1
ATOM 4754 C C . VAL B 1 285 ? 17.969 -15.086 -25.172 1 96 285 VAL B C 1
ATOM 4756 O O . VAL B 1 285 ? 18.156 -14.078 -24.484 1 96 285 VAL B O 1
ATOM 4759 N N . CYS B 1 286 ? 17.016 -15.969 -24.922 1 95.44 286 CYS B N 1
ATOM 4760 C CA . CYS B 1 286 ? 16.094 -15.719 -23.828 1 95.44 286 CYS B CA 1
ATOM 4761 C C . CYS B 1 286 ? 16.781 -15.922 -22.484 1 95.44 286 CYS B C 1
ATOM 4763 O O . CYS B 1 286 ? 17.844 -16.547 -22.406 1 95.44 286 CYS B O 1
ATOM 4765 N N . SER B 1 287 ? 16.141 -15.438 -21.453 1 93.88 287 SER B N 1
ATOM 4766 C CA . SER B 1 287 ? 16.719 -15.461 -20.109 1 93.88 287 SER B CA 1
ATOM 4767 C C . SER B 1 287 ? 16.906 -16.891 -19.625 1 93.88 287 SER B C 1
ATOM 4769 O O . SER B 1 287 ? 17.875 -17.188 -18.906 1 93.88 287 SER B O 1
ATOM 4771 N N . PHE B 1 288 ? 16.047 -17.781 -19.953 1 95.12 288 PHE B N 1
ATOM 4772 C CA . PHE B 1 288 ? 16.172 -19.172 -19.547 1 95.12 288 PHE B CA 1
ATOM 4773 C C . PHE B 1 288 ? 17.406 -19.812 -20.172 1 95.12 288 PHE B C 1
ATOM 4775 O O . PHE B 1 288 ? 18.234 -20.406 -19.469 1 95.12 288 PHE B O 1
ATOM 4782 N N . CYS B 1 289 ? 17.578 -19.656 -21.453 1 95.88 289 CYS B N 1
ATOM 4783 C CA . CYS B 1 289 ? 18.734 -20.219 -22.141 1 95.88 289 CYS B CA 1
ATOM 4784 C C . CYS B 1 289 ? 20.031 -19.609 -21.641 1 95.88 289 CYS B C 1
ATOM 4786 O O . CYS B 1 289 ? 21.031 -20.312 -21.469 1 95.88 289 CYS B O 1
ATOM 4788 N N . ARG B 1 290 ? 19.969 -18.359 -21.438 1 95.06 290 ARG B N 1
ATOM 4789 C CA . ARG B 1 290 ? 21.172 -17.703 -20.938 1 95.06 290 ARG B CA 1
ATOM 4790 C C . ARG B 1 290 ? 21.578 -18.266 -19.578 1 95.06 290 ARG B C 1
ATOM 4792 O O . ARG B 1 290 ? 22.75 -18.547 -19.359 1 95.06 290 ARG B O 1
ATOM 4799 N N . MET B 1 291 ? 20.609 -18.438 -18.734 1 94.5 291 MET B N 1
ATOM 4800 C CA . MET B 1 291 ? 20.875 -18.953 -17.406 1 94.5 291 MET B CA 1
ATOM 4801 C C . MET B 1 291 ? 21.438 -20.375 -17.484 1 94.5 291 MET B C 1
ATOM 4803 O O . MET B 1 291 ? 22.484 -20.672 -16.906 1 94.5 291 MET B O 1
ATOM 4807 N N . TRP B 1 292 ? 20.859 -21.203 -18.234 1 94.5 292 TRP B N 1
ATOM 4808 C CA . TRP B 1 292 ? 21.25 -22.609 -18.281 1 94.5 292 TRP B CA 1
ATOM 4809 C C . TRP B 1 292 ? 22.578 -22.781 -19.031 1 94.5 292 TRP B C 1
ATOM 4811 O O . TRP B 1 292 ? 23.391 -23.641 -18.672 1 94.5 292 TRP B O 1
ATOM 4821 N N . ASP B 1 293 ? 22.828 -21.906 -20.031 1 93.94 293 ASP B N 1
ATOM 4822 C CA . ASP B 1 293 ? 24.125 -21.906 -20.688 1 93.94 293 ASP B CA 1
ATOM 4823 C C . ASP B 1 293 ? 25.25 -21.625 -19.688 1 93.94 293 ASP B C 1
ATOM 4825 O O . ASP B 1 293 ? 26.281 -22.297 -19.688 1 93.94 293 ASP B O 1
ATOM 4829 N N . ALA B 1 294 ? 24.984 -20.656 -18.953 1 94.06 294 ALA B N 1
ATOM 4830 C CA . ALA B 1 294 ? 25.953 -20.297 -17.922 1 94.06 294 ALA B CA 1
ATOM 4831 C C . ALA B 1 294 ? 26.156 -21.438 -16.922 1 94.06 294 ALA B C 1
ATOM 4833 O O . ALA B 1 294 ? 27.281 -21.734 -16.516 1 94.06 294 ALA B O 1
ATOM 4834 N N . VAL B 1 295 ? 25.125 -22.016 -16.547 1 94.25 295 VAL B N 1
ATOM 4835 C CA . VAL B 1 295 ? 25.156 -23.125 -15.586 1 94.25 295 VAL B CA 1
ATOM 4836 C C . VAL B 1 295 ? 25.953 -24.281 -16.156 1 94.25 295 VAL B C 1
ATOM 4838 O O . VAL B 1 295 ? 26.812 -24.844 -15.477 1 94.25 295 VAL B O 1
ATOM 4841 N N . TYR B 1 296 ? 25.734 -24.609 -17.406 1 94.12 296 TYR B N 1
ATOM 4842 C CA . TYR B 1 296 ? 26.438 -25.719 -18.031 1 94.12 296 TYR B CA 1
ATOM 4843 C C . TYR B 1 296 ? 27.938 -25.406 -18.156 1 94.12 296 TYR B C 1
ATOM 4845 O O . TYR B 1 296 ? 28.766 -26.281 -17.906 1 94.12 296 TYR B O 1
ATOM 4853 N N . ARG B 1 297 ? 28.219 -24.203 -18.547 1 93.81 297 ARG B N 1
ATOM 4854 C CA . ARG B 1 297 ? 29.609 -23.797 -18.641 1 93.81 297 ARG B CA 1
ATOM 4855 C C . ARG B 1 297 ? 30.328 -23.953 -17.312 1 93.81 297 ARG B C 1
ATOM 4857 O O . ARG B 1 297 ? 31.422 -24.531 -17.25 1 93.81 297 ARG B O 1
ATOM 4864 N N . ARG B 1 298 ? 29.719 -23.5 -16.328 1 93.56 298 ARG B N 1
ATOM 4865 C CA . ARG B 1 298 ? 30.344 -23.547 -15 1 93.56 298 ARG B CA 1
ATOM 4866 C C . ARG B 1 298 ? 30.406 -24.984 -14.484 1 93.56 298 ARG B C 1
ATOM 4868 O O . ARG B 1 298 ? 31.375 -25.359 -13.82 1 93.56 298 ARG B O 1
ATOM 4875 N N . ALA B 1 299 ? 29.375 -25.734 -14.734 1 93.88 299 ALA B N 1
ATOM 4876 C CA . ALA B 1 299 ? 29.344 -27.141 -14.32 1 93.88 299 ALA B CA 1
ATOM 4877 C C . ALA B 1 299 ? 30.469 -27.922 -14.969 1 93.88 299 ALA B C 1
ATOM 4879 O O . ALA B 1 299 ? 31.094 -28.781 -14.328 1 93.88 299 ALA B O 1
ATOM 4880 N N . LYS B 1 300 ? 30.75 -27.625 -16.188 1 93.06 300 LYS B N 1
ATOM 4881 C CA . LYS B 1 300 ? 31.859 -28.281 -16.875 1 93.06 300 LYS B CA 1
ATOM 4882 C C . LYS B 1 300 ? 33.188 -27.891 -16.266 1 93.06 300 LYS B C 1
ATOM 4884 O O . LYS B 1 300 ? 34.062 -28.734 -16.031 1 93.06 300 LYS B O 1
ATOM 4889 N N . LYS B 1 301 ? 33.312 -26.656 -16.016 1 92.81 301 LYS B N 1
ATOM 4890 C CA . LYS B 1 301 ? 34.531 -26.156 -15.414 1 92.81 301 LYS B CA 1
ATOM 4891 C C . LYS B 1 301 ? 34.812 -26.828 -14.07 1 92.81 301 LYS B C 1
ATOM 4893 O O . LYS B 1 301 ? 35.938 -27.109 -13.719 1 92.81 301 LYS B O 1
ATOM 4898 N N . ARG B 1 302 ? 33.781 -27.078 -13.383 1 93.12 302 ARG B N 1
ATOM 4899 C CA . ARG B 1 302 ? 33.906 -27.672 -12.055 1 93.12 302 ARG B CA 1
ATOM 4900 C C . ARG B 1 302 ? 33.906 -29.203 -12.133 1 93.12 302 ARG B C 1
ATOM 4902 O O . ARG B 1 302 ? 33.812 -29.875 -11.109 1 93.12 302 ARG B O 1
ATOM 4909 N N . ARG B 1 303 ? 33.75 -29.781 -13.289 1 92.88 303 ARG B N 1
ATOM 4910 C CA . ARG B 1 303 ? 33.781 -31.203 -13.586 1 92.88 303 ARG B CA 1
ATOM 4911 C C . ARG B 1 303 ? 32.562 -31.922 -13.016 1 92.88 303 ARG B C 1
ATOM 4913 O O . ARG B 1 303 ? 32.688 -33.062 -12.523 1 92.88 303 ARG B O 1
ATOM 4920 N N . LEU B 1 304 ? 31.453 -31.141 -12.984 1 91.69 304 LEU B N 1
ATOM 4921 C CA . LEU B 1 304 ? 30.172 -31.719 -12.57 1 91.69 304 LEU B CA 1
ATOM 4922 C C . LEU B 1 304 ? 29.469 -32.375 -13.75 1 91.69 304 LEU B C 1
ATOM 4924 O O . LEU B 1 304 ? 28.547 -33.156 -13.57 1 91.69 304 LEU B O 1
ATOM 4928 N N . LEU B 1 305 ? 29.781 -31.906 -14.969 1 91.12 305 LEU B N 1
ATOM 4929 C CA . LEU B 1 305 ? 29.297 -32.469 -16.219 1 91.12 305 LEU B CA 1
ATOM 4930 C C . LEU B 1 305 ? 30.453 -32.812 -17.156 1 91.12 305 LEU B C 1
ATOM 4932 O O . LEU B 1 305 ? 31.5 -32.156 -17.125 1 91.12 305 LEU B O 1
ATOM 4936 N N . PRO B 1 306 ? 30.188 -33.844 -17.922 1 91.5 306 PRO B N 1
ATOM 4937 C CA . PRO B 1 306 ? 31.219 -34.125 -18.922 1 91.5 306 PRO B CA 1
ATOM 4938 C C . PRO B 1 306 ? 31.375 -33.031 -19.953 1 91.5 306 PRO B C 1
ATOM 4940 O O . PRO B 1 306 ? 30.438 -32.281 -20.203 1 91.5 306 PRO B O 1
ATOM 4943 N N . GLU B 1 307 ? 32.531 -32.938 -20.547 1 90.12 307 GLU B N 1
ATOM 4944 C CA . GLU B 1 307 ? 32.844 -31.906 -21.516 1 90.12 307 GLU B CA 1
ATOM 4945 C C . GLU B 1 307 ? 31.891 -31.969 -22.719 1 90.12 307 GLU B C 1
ATOM 4947 O O . GLU B 1 307 ? 31.562 -30.938 -23.312 1 90.12 307 GLU B O 1
ATOM 4952 N N . GLU B 1 308 ? 31.359 -33.125 -22.984 1 90.88 308 GLU B N 1
ATOM 4953 C CA . GLU B 1 308 ? 30.531 -33.312 -24.172 1 90.88 308 GLU B CA 1
ATOM 4954 C C . GLU B 1 308 ? 29.078 -32.969 -23.875 1 90.88 308 GLU B C 1
ATOM 4956 O O . GLU B 1 308 ? 28.25 -32.906 -24.797 1 90.88 308 GLU B O 1
ATOM 4961 N N . ALA B 1 309 ? 28.75 -32.75 -22.641 1 89.81 309 ALA B N 1
ATOM 4962 C CA . ALA B 1 309 ? 27.375 -32.438 -22.281 1 89.81 309 ALA B CA 1
ATOM 4963 C C . ALA B 1 309 ? 26.906 -31.141 -22.922 1 89.81 309 ALA B C 1
ATOM 4965 O O . ALA B 1 309 ? 27.672 -30.172 -22.984 1 89.81 309 ALA B O 1
ATOM 4966 N N . ALA B 1 310 ? 25.719 -31.156 -23.469 1 90 310 ALA B N 1
ATOM 4967 C CA . ALA B 1 310 ? 25.172 -29.969 -24.125 1 90 310 ALA B CA 1
ATOM 4968 C C . ALA B 1 310 ? 23.766 -29.656 -23.594 1 90 310 ALA B C 1
ATOM 4970 O O . ALA B 1 310 ? 22.969 -30.547 -23.359 1 90 310 ALA B O 1
ATOM 4971 N N . PHE B 1 311 ? 23.547 -28.422 -23.391 1 90.31 311 PHE B N 1
ATOM 4972 C CA . PHE B 1 311 ? 22.25 -27.953 -22.938 1 90.31 311 PHE B CA 1
ATOM 4973 C C . PHE B 1 311 ? 21.234 -27.984 -24.078 1 90.31 311 PHE B C 1
ATOM 4975 O O . PHE B 1 311 ? 21.484 -27.406 -25.141 1 90.31 311 PHE B O 1
ATOM 4982 N N . HIS B 1 312 ? 20.125 -28.734 -23.844 1 89.31 312 HIS B N 1
ATOM 4983 C CA . HIS B 1 312 ? 18.984 -28.766 -24.75 1 89.31 312 HIS B CA 1
ATOM 4984 C C . HIS B 1 312 ? 17.734 -28.188 -24.094 1 89.31 312 HIS B C 1
ATOM 4986 O O . HIS B 1 312 ? 17.203 -28.766 -23.156 1 89.31 312 HIS B O 1
ATOM 4992 N N . PRO B 1 313 ? 17.234 -27.109 -24.578 1 88.12 313 PRO B N 1
ATOM 4993 C CA . PRO B 1 313 ? 16.172 -26.359 -23.906 1 88.12 313 PRO B CA 1
ATOM 4994 C C . PRO B 1 313 ? 14.797 -26.953 -24.109 1 88.12 313 PRO B C 1
ATOM 4996 O O . PRO B 1 313 ? 13.781 -26.344 -23.766 1 88.12 313 PRO B O 1
ATOM 4999 N N . HIS B 1 314 ? 14.633 -28.094 -24.656 1 86.62 314 HIS B N 1
ATOM 5000 C CA . HIS B 1 314 ? 13.344 -28.734 -24.906 1 86.62 314 HIS B CA 1
ATOM 5001 C C . HIS B 1 314 ? 13.156 -29.953 -24 1 86.62 314 HIS B C 1
ATOM 5003 O O . HIS B 1 314 ? 14.094 -30.734 -23.797 1 86.62 314 HIS B O 1
ATOM 5009 N N . VAL B 1 315 ? 11.93 -30 -23.453 1 84.81 315 VAL B N 1
ATOM 5010 C CA . VAL B 1 315 ? 11.625 -31.172 -22.641 1 84.81 315 VAL B CA 1
ATOM 5011 C C . VAL B 1 315 ? 10.195 -31.641 -22.922 1 84.81 315 VAL B C 1
ATOM 5013 O O . VAL B 1 315 ? 9.305 -30.828 -23.172 1 84.81 315 VAL B O 1
ATOM 5016 N N . GLU B 1 316 ? 10.023 -32.938 -22.891 1 86.38 316 GLU B N 1
ATOM 5017 C CA . GLU B 1 316 ? 8.695 -33.531 -23.031 1 86.38 316 GLU B CA 1
ATOM 5018 C C . GLU B 1 316 ? 8.156 -33.969 -21.672 1 86.38 316 GLU B C 1
ATOM 5020 O O . GLU B 1 316 ? 8.812 -34.719 -20.938 1 86.38 316 GLU B O 1
ATOM 5025 N N . PRO B 1 317 ? 6.953 -33.5 -21.391 1 90.56 317 PRO B N 1
ATOM 5026 C CA . PRO B 1 317 ? 6.398 -33.938 -20.109 1 90.56 317 PRO B CA 1
ATOM 5027 C C . PRO B 1 317 ? 6.035 -35.406 -20.078 1 90.56 317 PRO B C 1
ATOM 5029 O O . PRO B 1 317 ? 5.617 -35.969 -21.109 1 90.56 317 PRO B O 1
ATOM 5032 N N . LEU B 1 318 ? 6.207 -36 -18.922 1 87 318 LEU B N 1
ATOM 5033 C CA . LEU B 1 318 ? 5.727 -37.344 -18.688 1 87 318 LEU B CA 1
ATOM 5034 C C . LEU B 1 318 ? 4.25 -37.344 -18.312 1 87 318 LEU B C 1
ATOM 5036 O O . LEU B 1 318 ? 3.836 -36.594 -17.422 1 87 318 LEU B O 1
ATOM 5040 N N . ARG B 1 319 ? 3.482 -38.156 -19.031 1 87.25 319 ARG B N 1
ATOM 5041 C CA . ARG B 1 319 ? 2.061 -38.25 -18.719 1 87.25 319 ARG B CA 1
ATOM 5042 C C . ARG B 1 319 ? 1.806 -39.344 -17.703 1 87.25 319 ARG B C 1
ATOM 5044 O O . ARG B 1 319 ? 2.184 -40.5 -17.906 1 87.25 319 ARG B O 1
ATOM 5051 N N . VAL B 1 320 ? 1.377 -38.906 -16.562 1 80.06 320 VAL B N 1
ATOM 5052 C CA . VAL B 1 320 ? 1.131 -39.844 -15.484 1 80.06 320 VAL B CA 1
ATOM 5053 C C . VAL B 1 320 ? -0.313 -40.344 -15.547 1 80.06 320 VAL B C 1
ATOM 5055 O O . VAL B 1 320 ? -1.24 -39.531 -15.719 1 80.06 320 VAL B O 1
ATOM 5058 N N . ARG B 1 321 ? -0.626 -41.656 -15.953 1 66.75 321 ARG B N 1
ATOM 5059 C CA . ARG B 1 321 ? -1.957 -42.25 -16 1 66.75 321 ARG B CA 1
ATOM 5060 C C . ARG B 1 321 ? -2.385 -42.75 -14.633 1 66.75 321 ARG B C 1
ATOM 5062 O O . ARG B 1 321 ? -1.55 -43.188 -13.828 1 66.75 321 ARG B O 1
#

Radius of gyration: 30.14 Å; Cα contacts (8 Å, |Δi|>4): 1115; chains: 2; bounding box: 68×81×60 Å

InterPro domains:
  IPR000541 Cytoplasmic tRNA 2-thiolation protein 1 [TIGR00269] (193-291)
  IPR011063 tRNA(Ile)-lysidine/2-thiocytidine synthase, N-terminal [PF01171] (50-221)
  IPR014729 Rossmann-like alpha/beta/alpha sandwich fold [G3DSA:3.40.50.620] (1-321)
  IPR035107 tRNA thiolation protein, TtcA/Ctu1 type [PIRSF004976] (1-300)

Secondary structure (DSSP, 8-state):
-B-TTT-SB-SEEETTTTEEE-HHHHHHHHHHHHHHHHHHTT---TT-EEEEE--SSHHHHHHHHHHHHTT-EEEEEEEE---HHHHHHHHHHHHHHHHHHT--EEEEEHHHHHS--HHHHHHHH-S-HHHHHHHHHHHHHHHHHHHHT-SEEE----HHHHHHHHHHHHHTT-HHHHHH-SSEE--BTTB-EEE-TTTTS-HHHHHHHHHHHT-----PPPGGGTT-HHHHHHHHHHHHHHHSTTHHHHHHHHIIIIIGGGS---PPPPPEE-TTT--EESSSS-HHHHHHHHHHHHHHHTTSS-TT-------PPEEE-/-B-TTT-SB-SEEETTTTEEE-HHHHHHHHHHHHHHHHHHTT---TT-EEEEE--SSHHHHHHHHHHHHTT-EEEEEEEE---HHHHHHHHHHHHHHHHHHT--EEEEEHHHHHS--HHHHHHHH-S-HHHHHHHHHHHHHHHHHHHHT-SEEE----HHHHHHHHHHHHHTT-HHHHHH-SSEE--BTTB-EEE-TTTTS-HHHHHHHHHHHT-----PPPGGGTT-HHHHHHHHHHHHHHHSTTHHHHHHHHIIIIIGGGG---PPPPPEE-TTT--EESSSS-HHHHHHHHHHHHHHHTTSS-TT-------PPEEE-